Protein AF-A0A1V9YTN0-F1 (afdb_monomer)

Organism: NCBI:txid74557

Secondary structure (DSSP, 8-state):
--TT---EEEEEEEEEETTPEE--SEEEE-EEEEEEEEEE---EETT-GGGS--HHHHHHHHHHHHHHIIIIIS-TTS-EEEEEEEEEE-SSTTEE-SEEEEEEEEEES-HHHHHHHHHHHHHHHHHHHHHTT-EEEEEEEEEEPPEEE-HHHHHHHHHHHHHHH-GGGEE-TT-SBS---TTHHHHTTS-EEEEEEEEEPP-S-GGG--B--TT-TTB---GGGHHHHHHHHHHHHHHHHT---TTGGGS----S-------------EEEETTS--HHHHIIIIITTT--EEEES--TT-GGGGGB-TTS-B-HHHHHHHHTTSEEEEEEEEEE-TTSPEEEEEEEHHHHHHHHHTTHHHHTTEEEEEE-HHHH-TT-------GGG---HHHHHHHHHHHHS-SSSPP---EEEEEE-TT-EEEEE------S------------EEEEEEEES-EEEEEE-GGGGGGGB-TTS--B-S-TTS--TTTSTTGGG---EEEEE-TTEEEEE-TT-EEEEEESSSEEEEEEEE--TTTHHHHHHHHHHHHHHHHHHHGGGGGG-SS-HHHHHHHHHHHHHS--HHHHHHHHHHHHT-TT--HHHHHHHHHHHHHHT--

pLDDT: mean 86.07, std 15.77, range [24.97, 98.75]

Mean predicted aligned error: 16.41 Å

Solvent-accessible surface area (backbone atoms only — not comparable to full-atom values): 34057 Å² total; per-residue (Å²): 138,65,85,92,58,79,64,46,79,49,74,44,77,37,68,38,54,56,60,26,36,40,45,52,49,38,62,43,24,11,20,34,33,37,37,40,35,43,28,35,23,55,35,43,55,51,92,49,58,91,79,37,24,58,17,64,64,32,49,54,50,38,61,59,55,54,60,45,43,53,71,73,71,44,56,94,90,57,62,58,47,77,46,79,78,45,80,49,64,58,92,51,101,58,42,40,32,45,43,27,42,35,31,32,42,40,31,28,66,45,76,68,57,47,52,51,50,53,54,50,48,50,53,44,37,37,54,45,17,48,76,51,70,26,49,34,47,76,48,77,45,80,70,30,52,45,23,42,18,32,50,71,45,20,49,48,55,44,48,45,39,21,73,75,69,34,65,89,28,40,41,49,83,82,61,57,39,83,53,63,44,71,67,17,63,51,41,75,77,31,55,17,25,62,34,32,39,5,46,27,72,82,90,81,56,86,90,68,74,73,40,43,51,85,93,45,97,66,51,54,86,46,73,79,28,50,54,53,52,55,50,49,55,51,45,49,50,25,68,74,70,75,48,84,73,86,62,64,86,69,58,61,80,79,68,91,70,97,65,93,80,74,85,69,78,68,54,70,69,53,75,44,48,52,91,79,52,53,59,67,54,46,40,62,67,23,54,65,64,54,43,51,37,38,35,32,78,44,70,86,87,30,54,55,60,72,50,34,44,98,85,57,43,75,42,59,70,60,50,35,73,74,46,17,86,43,72,35,36,31,35,30,77,82,46,62,43,100,88,64,47,74,40,72,50,74,41,39,42,29,60,52,48,53,30,50,73,71,47,46,25,45,75,64,35,38,27,38,45,74,24,44,52,58,78,78,36,75,86,63,77,39,64,73,80,50,78,85,56,59,68,34,50,50,48,50,46,38,55,51,46,63,74,73,54,76,95,78,66,93,81,67,65,55,41,26,41,33,45,31,32,42,72,33,68,45,60,42,41,54,59,70,62,73,90,71,86,87,83,92,76,80,88,73,72,49,42,35,36,33,39,41,36,30,65,26,40,31,36,40,39,40,35,31,54,62,87,38,50,78,26,38,17,29,80,81,68,64,50,66,59,51,38,95,90,65,71,60,55,84,50,26,65,43,38,85,75,42,76,55,28,66,48,78,47,52,47,35,22,34,37,44,41,30,53,40,33,35,33,28,41,35,23,76,27,54,28,34,34,44,35,37,51,32,45,37,63,74,41,42,70,54,41,51,56,38,54,56,49,50,48,54,50,47,47,58,71,47,56,87,49,54,94,77,52,97,59,66,68,65,58,53,39,39,54,51,38,24,62,69,46,67,50,31,70,67,59,52,49,50,48,46,54,54,49,67,68,38,91,83,56,47,72,68,39,45,55,49,43,51,58,52,51,56,59,75,66,63,127

Radius of gyration: 33.77 Å; Cα contacts (8 Å, |Δi|>4): 1152; chains: 1; bounding box: 91×60×93 Å

Foldseek 3Di:
DCPPPAEDEAEDAAQDAALFKAFAFWFAEWWKKKKKKKKFWAKFFQVCCVVILARVVLVVQLVVQLVCQQVPVDDPVWDKDWDFDDKDADDDPGMRGRMIMIMTMMITQDPVSVVSSVVSSQVSQQVSSVVSVIGMDMDMDGDAHGQGAHHVQRVLLQVLSCVPPNNVRYHNPPPRDHHGDNCSVVVVPHHYIYMYRHQAYDPPDPPCRQDCHPPDPRHDGRCLSVLSVVLSVVSSVCVVVVDDDPPNVVSDNPDDDPDDDDDPPFDAAAEEEPVGDDLVNLCVVDLLVLGKHKYFQPQVPFQLLVQADPVQHGPLVVCCVPQQQPKFKKWQPVDADPVGHTDIDIDRPNVVSVCQVVVVCVVSLMWRKFGPVCVVCVPDRRGDDTPNCVQFLPQVLLVVVVVVDPDPDDGDHQKMKIWGAAFRKFWWDADAQDDDDDDDDFDDFHWWKKKKAWAGAKKKKKKADLVQQQQQAFPVSTDGGGHLVDDDCNGRVSSVVTRIHIDMRHHRMMMMNGGNMIMMMGGNGGTIMMMGTGHALSCVVVNLVVLVVLLVVLCVVCVVCCVVDPDDSNVVSQVVSCNVHVHGPVSVLVSLVVQCPDPPQDPSRVVSSVVSNVVVPPD

Sequence (619 aa):
CLDGVDEIYGYHNGPFPLGVVAVKGGPMLAHACFFSITVKGPGGHGSAPHQTQDPIVAAGQIIVAIQSIASRNISAQESAVISITQVHGGEADNVIPSSVKMSGTIRDFSPQVFSVVEERMRSIVENTAKAYGVIGTVEFKDSYPVTVNTQPQADIVAEVVSAAYGPQKVISAGLPVSGSEDFSYYLQKIPGAFYFVGTKESVSDASCAQNRNLHSDTFDFNDAALPVTVRTFLEIAQHRFGVEFTNLTSIPVIIRSYVVFGLAKMASITEVDATELTYEEFCDQYMSKNEPVLIKNIGKDWKVFDWCTPENELQYNELKSKYGTTKAPVVEYSKKSEYGEELRYEIEVGKYLDLLESGQAEKDQIYLKDWHFTRDFPHDVIYTTPEYFRDDWLNWWWDCKAKKYTAKEPLDDYRFVYLGPRGSFTPLHHDVFESNRYTYCYALLKLEFSWSINIIGEKEWIFFAPSEVHKLRDQFGRTVLTNALDYDSSKYPLASTATPIRLIQPPRSAILVPSGWYHQVTNTKTTLSINHNWFNAYNIEIVWKYFQRELQAVEKEIAHCRDSFDTEDEWIAQLILRANIGMDFNEFRELLQAKALDTNATEFDSIQINKILNELCVD

Nearest PDB structures (foldseek):
  4ewt-assembly1_D  TM=8.774E-01  e=3.353E-23  Staphylococcus aureus subsp. aureus COL
  4ewt-assembly1_B  TM=9.210E-01  e=6.771E-22  Staphylococcus aureus subsp. aureus COL
  6slf-assembly1_A  TM=8.209E-01  e=1.638E-20  Corynebacterium striatum
  3io1-assembly1_B-2  TM=7.645E-01  e=4.325E-14  Klebsiella pneumoniae subsp. pneumoniae MGH 78578
  3io1-assembly1_A-2  TM=7.630E-01  e=5.735E-13  Klebsiella pneumoniae subsp. pneumoniae MGH 78578

InterPro domains:
  IPR002933 Peptidase M20 [PF01546] (5-238)
  IPR003347 JmjC domain [PS51184] (374-551)
  IPR003347 JmjC domain [SM00558] (366-551)
  IPR011650 Peptidase M20, dimerisation domain [PF07687] (35-132)
  IPR017439 Amidohydrolase [PTHR11014] (2-239)
  IPR017439 Amidohydrolase [TIGR01891] (1-228)
  IPR036264 Bacterial exopeptidase dimerisation domain [SSF55031] (33-145)
  IPR041667 Cupin-like domain 8 [PF13621] (281-536)

Structure (mmCIF, N/CA/C/O backbone):
data_AF-A0A1V9YTN0-F1
#
_entry.id   AF-A0A1V9YTN0-F1
#
loop_
_atom_site.group_PDB
_atom_site.id
_atom_site.type_symbol
_atom_site.label_atom_id
_atom_site.label_alt_id
_atom_site.label_comp_id
_atom_site.label_asym_id
_atom_site.label_entity_id
_atom_site.label_seq_id
_atom_site.pdbx_PDB_ins_code
_atom_site.Cartn_x
_atom_site.Cartn_y
_atom_site.Cartn_z
_atom_site.occupancy
_atom_site.B_iso_or_equiv
_atom_site.auth_seq_id
_atom_site.auth_comp_id
_atom_site.auth_asym_id
_atom_site.auth_atom_id
_atom_site.pdbx_PDB_model_num
ATOM 1 N N . CYS A 1 1 ? -4.432 -16.229 -19.405 1.00 59.34 1 CYS A N 1
ATOM 2 C CA . CYS A 1 1 ? -4.995 -14.947 -18.915 1.00 59.34 1 CYS A CA 1
ATOM 3 C C . CYS A 1 1 ? -5.574 -14.060 -20.027 1.00 59.34 1 CYS A C 1
ATOM 5 O O . CYS A 1 1 ? -6.160 -13.047 -19.680 1.00 59.34 1 CYS A O 1
ATOM 7 N N . LEU A 1 2 ? -5.469 -14.418 -21.319 1.00 86.44 2 LEU A N 1
ATOM 8 C CA . LEU A 1 2 ? -6.121 -13.686 -22.424 1.00 86.44 2 LEU A CA 1
ATOM 9 C C . LEU A 1 2 ? -7.284 -14.471 -23.060 1.00 86.44 2 LEU A C 1
ATOM 11 O O . LEU A 1 2 ? -7.804 -14.078 -24.100 1.00 86.44 2 LEU A O 1
ATOM 15 N N . ASP A 1 3 ? -7.684 -15.593 -22.457 1.00 89.75 3 ASP A N 1
ATOM 16 C CA . ASP A 1 3 ? -8.772 -16.426 -22.966 1.00 89.75 3 ASP A CA 1
ATOM 17 C C . ASP A 1 3 ? -10.100 -15.661 -22.878 1.00 89.75 3 ASP A C 1
ATOM 19 O O . ASP A 1 3 ? -10.480 -15.196 -21.804 1.00 89.75 3 ASP A O 1
ATOM 23 N N . GLY A 1 4 ? -10.791 -15.522 -24.012 1.00 90.12 4 GLY A N 1
ATOM 24 C CA . GLY A 1 4 ? -12.053 -14.778 -24.107 1.00 90.12 4 GLY A CA 1
ATOM 25 C C . GLY A 1 4 ? -11.912 -13.258 -24.256 1.00 90.12 4 GLY A C 1
ATOM 26 O O . GLY A 1 4 ? -12.912 -12.560 -24.129 1.00 90.12 4 GLY A O 1
ATOM 27 N N . VAL A 1 5 ? -10.705 -12.736 -24.512 1.00 94.38 5 VAL A N 1
ATOM 28 C CA . VAL A 1 5 ? -10.480 -11.304 -24.778 1.00 94.38 5 VAL A CA 1
ATOM 29 C C . VAL A 1 5 ? -10.452 -11.048 -26.286 1.00 94.38 5 VAL A C 1
ATOM 31 O O . VAL A 1 5 ? -9.558 -11.536 -26.973 1.00 94.38 5 VAL A O 1
ATOM 34 N N . ASP A 1 6 ? -11.400 -10.257 -26.795 1.00 94.56 6 ASP A N 1
ATOM 35 C CA . ASP A 1 6 ? -11.480 -9.910 -28.224 1.00 94.56 6 ASP A CA 1
ATOM 36 C C . ASP A 1 6 ? -10.617 -8.696 -28.600 1.00 94.56 6 ASP A C 1
ATOM 38 O O . ASP A 1 6 ? -10.015 -8.663 -29.673 1.00 94.56 6 ASP A O 1
ATOM 42 N N . GLU A 1 7 ? -10.547 -7.694 -27.720 1.00 97.06 7 GLU A N 1
ATOM 43 C CA . GLU A 1 7 ? -9.797 -6.452 -27.926 1.00 97.06 7 GLU A CA 1
ATOM 44 C C . GLU A 1 7 ? -9.136 -5.987 -26.624 1.00 97.06 7 GLU A C 1
ATOM 46 O O . GLU A 1 7 ? -9.642 -6.255 -25.532 1.00 97.06 7 GLU A O 1
ATOM 51 N N . ILE A 1 8 ? -8.018 -5.259 -26.726 1.00 97.31 8 ILE A N 1
ATOM 52 C CA . ILE A 1 8 ? -7.311 -4.718 -25.559 1.00 97.31 8 ILE A CA 1
ATOM 53 C C . ILE A 1 8 ? -6.967 -3.233 -25.718 1.00 97.31 8 ILE A C 1
ATOM 55 O O . ILE A 1 8 ? -6.464 -2.789 -26.748 1.00 97.31 8 ILE A O 1
ATOM 59 N N . TYR A 1 9 ? -7.211 -2.450 -24.668 1.00 97.94 9 TYR A N 1
ATOM 60 C CA . TYR A 1 9 ? -6.947 -1.014 -24.649 1.00 97.94 9 TYR A CA 1
ATOM 61 C C . TYR A 1 9 ? -6.110 -0.644 -23.431 1.00 97.94 9 TYR A C 1
ATOM 63 O O . TYR A 1 9 ? -6.385 -1.096 -22.322 1.00 97.94 9 TYR A O 1
ATOM 71 N N . GLY A 1 10 ? -5.095 0.185 -23.646 1.00 97.00 10 GLY A N 1
ATOM 72 C CA . GLY A 1 10 ? -4.199 0.665 -22.601 1.00 97.00 10 GLY A CA 1
ATOM 73 C C . GLY A 1 10 ? -3.879 2.138 -22.793 1.00 97.00 10 GLY A C 1
ATOM 74 O O . GLY A 1 10 ? -4.009 2.682 -23.891 1.00 97.00 10 GLY A O 1
ATOM 75 N N . TYR A 1 11 ? -3.456 2.799 -21.724 1.00 96.44 11 TYR A N 1
ATOM 76 C CA . TYR A 1 11 ? -3.002 4.178 -21.806 1.00 96.44 11 TYR A CA 1
ATOM 77 C C . TYR A 1 11 ? -1.839 4.442 -20.863 1.00 96.44 11 TYR A C 1
ATOM 79 O O . TYR A 1 11 ? -1.669 3.762 -19.854 1.00 96.44 11 TYR A O 1
ATOM 87 N N . HIS A 1 12 ? -1.094 5.498 -21.163 1.00 96.06 12 HIS A N 1
ATOM 88 C CA . HIS A 1 12 ? -0.074 6.047 -20.280 1.00 96.06 12 HIS A CA 1
ATOM 89 C C . HIS A 1 12 ? -0.205 7.567 -20.246 1.00 96.06 12 HIS A C 1
ATOM 91 O O . HIS A 1 12 ? -0.595 8.198 -21.228 1.00 96.06 12 HIS A O 1
ATOM 97 N N . ASN A 1 13 ? 0.119 8.203 -19.129 1.00 92.88 13 ASN A N 1
ATOM 98 C CA . ASN A 1 13 ? 0.262 9.654 -19.133 1.00 92.88 13 ASN A CA 1
ATOM 99 C C . ASN A 1 13 ? 1.525 10.061 -19.918 1.00 92.88 13 ASN A C 1
ATOM 101 O O . ASN A 1 13 ? 2.509 9.333 -19.962 1.00 92.88 13 ASN A O 1
ATOM 105 N N . GLY A 1 14 ? 1.541 11.217 -20.566 1.00 91.06 14 GLY A N 1
ATOM 106 C CA . GLY A 1 14 ? 2.727 11.648 -21.309 1.00 91.06 14 GLY A CA 1
ATOM 107 C C . GLY A 1 14 ? 2.871 13.161 -21.360 1.00 91.06 14 GLY A C 1
ATOM 108 O O . GLY A 1 14 ? 1.890 13.872 -21.133 1.00 91.06 14 GLY A O 1
ATOM 109 N N . PRO A 1 15 ? 4.063 13.679 -21.715 1.00 90.12 15 PRO A N 1
ATOM 110 C CA . PRO A 1 15 ? 4.347 15.115 -21.803 1.00 90.12 15 PRO A CA 1
ATOM 111 C C . PRO A 1 15 ? 3.661 15.814 -23.001 1.00 90.12 15 PRO A C 1
ATOM 113 O O . PRO A 1 15 ? 4.198 16.762 -23.577 1.00 90.12 15 PRO A O 1
ATOM 116 N N . PHE A 1 16 ? 2.465 15.361 -23.377 1.00 91.56 16 PHE A N 1
ATOM 117 C CA . PHE A 1 16 ? 1.562 15.995 -24.334 1.00 91.56 16 PHE A CA 1
ATOM 118 C C . PHE A 1 16 ? 0.711 17.075 -23.643 1.00 91.56 16 PHE A C 1
ATOM 120 O O . PHE A 1 16 ? 0.604 17.067 -22.413 1.00 91.56 16 PHE A O 1
ATOM 127 N N . PRO A 1 17 ? 0.094 18.007 -24.396 1.00 91.62 17 PRO A N 1
ATOM 128 C CA . PRO A 1 17 ? -0.753 19.047 -23.815 1.00 91.62 17 PRO A CA 1
ATOM 129 C C . PRO A 1 17 ? -1.883 18.483 -22.942 1.00 91.62 17 PRO A C 1
ATOM 131 O O . PRO A 1 17 ? -2.514 17.493 -23.307 1.00 91.62 17 PRO A O 1
ATOM 134 N N . LEU A 1 18 ? -2.157 19.125 -21.805 1.00 90.88 18 LEU A N 1
ATOM 135 C CA . LEU A 1 18 ? -3.111 18.640 -20.809 1.00 90.88 18 LEU A CA 1
ATOM 136 C C . LEU A 1 18 ? -4.491 18.332 -21.417 1.00 90.88 18 LEU A C 1
ATOM 138 O O . LEU A 1 18 ? -5.118 19.164 -22.088 1.00 90.88 18 LEU A O 1
ATOM 142 N N . GLY A 1 19 ? -4.966 17.114 -21.153 1.00 88.38 19 GLY A N 1
ATOM 143 C CA . GLY A 1 19 ? -6.267 16.628 -21.605 1.00 88.38 19 GLY A CA 1
ATOM 144 C C . GLY A 1 19 ? -6.367 16.412 -23.116 1.00 88.38 19 GLY A C 1
ATOM 145 O O . GLY A 1 19 ? -7.478 16.373 -23.636 1.00 88.38 19 GLY A O 1
ATOM 146 N N . VAL A 1 20 ? -5.239 16.347 -23.829 1.00 93.94 20 VAL A N 1
ATOM 147 C CA . VAL A 1 20 ? -5.161 15.857 -25.210 1.00 93.94 20 VAL A CA 1
ATOM 148 C C . VAL A 1 20 ? -4.782 14.381 -25.180 1.00 93.94 20 VAL A C 1
ATOM 150 O O . VAL A 1 20 ? -3.860 13.995 -24.463 1.00 93.94 20 VAL A O 1
ATOM 153 N N . VAL A 1 21 ? -5.472 13.566 -25.971 1.00 97.12 21 VAL A N 1
ATOM 154 C CA . VAL A 1 21 ? -5.130 12.161 -26.189 1.00 97.12 21 VAL A CA 1
ATOM 155 C C . VAL A 1 21 ? -4.282 12.044 -27.452 1.00 97.12 21 VAL A C 1
ATOM 157 O O . VAL A 1 21 ? -4.683 12.511 -28.518 1.00 97.12 21 VAL A O 1
ATOM 160 N N . ALA A 1 22 ? -3.106 11.429 -27.347 1.00 97.75 22 ALA A N 1
ATOM 161 C CA . ALA A 1 22 ? -2.254 11.152 -28.496 1.00 97.75 22 ALA A CA 1
ATOM 162 C C . ALA A 1 22 ? -2.336 9.669 -28.881 1.00 97.75 22 ALA A C 1
ATOM 164 O O . ALA A 1 22 ? -1.977 8.796 -28.089 1.00 97.75 22 ALA A O 1
ATOM 165 N N . VAL A 1 23 ? -2.790 9.383 -30.103 1.00 98.19 23 VAL A N 1
ATOM 166 C CA . VAL A 1 23 ? -2.974 8.019 -30.620 1.00 98.19 23 VAL A CA 1
ATOM 167 C C . VAL A 1 23 ? -2.734 7.966 -32.132 1.00 98.19 23 VAL A C 1
ATOM 169 O O . VAL A 1 23 ? -2.996 8.923 -32.860 1.00 98.19 23 VAL A O 1
ATOM 172 N N . LYS A 1 24 ? -2.221 6.834 -32.619 1.00 97.31 24 LYS A N 1
ATOM 173 C CA . LYS A 1 24 ? -2.164 6.484 -34.046 1.00 97.31 24 LYS A CA 1
ATOM 174 C C . LYS A 1 24 ? -2.218 4.968 -34.223 1.00 97.31 24 LYS A C 1
ATOM 176 O O . LYS A 1 24 ? -1.916 4.227 -33.288 1.00 97.31 24 LYS A O 1
ATOM 181 N N . GLY A 1 25 ? -2.568 4.517 -35.425 1.00 97.62 25 GLY A N 1
ATOM 182 C CA . GLY A 1 25 ? -2.366 3.131 -35.839 1.00 97.62 25 GLY A CA 1
ATOM 183 C C . GLY A 1 25 ? -0.906 2.853 -36.211 1.00 97.62 25 GLY A C 1
ATOM 184 O O . GLY A 1 25 ? -0.146 3.762 -36.568 1.00 97.62 25 GLY A O 1
ATOM 185 N N . GLY A 1 26 ? -0.502 1.588 -36.118 1.00 96.19 26 GLY A N 1
ATOM 186 C CA . GLY A 1 26 ? 0.876 1.169 -36.354 1.00 96.19 26 GLY A CA 1
ATOM 187 C C . GLY A 1 26 ? 1.797 1.454 -35.158 1.00 96.19 26 GLY A C 1
ATOM 188 O O . GLY A 1 26 ? 1.327 1.527 -34.021 1.00 96.19 26 GLY A O 1
ATOM 189 N N . PRO A 1 27 ? 3.118 1.599 -35.380 1.00 95.31 27 PRO A N 1
ATOM 190 C CA . PRO A 1 27 ? 4.080 1.793 -34.296 1.00 95.31 27 PRO A CA 1
ATOM 191 C C . PRO A 1 27 ? 3.775 3.040 -33.450 1.00 95.31 27 PRO A C 1
ATOM 193 O O . PRO A 1 27 ? 3.640 4.141 -34.004 1.00 95.31 27 PRO A O 1
ATOM 196 N N . MET A 1 28 ? 3.701 2.839 -32.129 1.00 96.00 28 MET A N 1
ATOM 197 C CA . MET A 1 28 ? 3.505 3.837 -31.066 1.00 96.00 28 MET A CA 1
ATOM 198 C C . MET A 1 28 ? 4.768 4.048 -30.230 1.00 96.00 28 MET A C 1
ATOM 200 O O . MET A 1 28 ? 5.157 5.192 -29.999 1.00 96.00 28 MET A O 1
ATOM 204 N N . LEU A 1 29 ? 5.392 2.953 -29.782 1.00 95.44 29 LEU A N 1
ATOM 205 C CA . LEU A 1 29 ? 6.564 2.939 -28.901 1.00 95.44 29 LEU A CA 1
ATOM 206 C C . LEU A 1 29 ? 7.619 1.967 -29.423 1.00 95.44 29 LEU A C 1
ATOM 208 O O . LEU A 1 29 ? 7.289 0.969 -30.071 1.00 95.44 29 LEU A O 1
ATOM 212 N N . ALA A 1 30 ? 8.880 2.296 -29.173 1.00 96.00 30 ALA A N 1
ATOM 213 C CA . ALA A 1 30 ? 10.031 1.594 -29.710 1.00 96.00 30 ALA A CA 1
ATOM 214 C C . ALA A 1 30 ? 10.236 0.229 -29.048 1.00 96.00 30 ALA A C 1
ATOM 216 O O . ALA A 1 30 ? 10.030 0.058 -27.844 1.00 96.00 30 ALA A O 1
ATOM 217 N N . HIS A 1 31 ? 10.740 -0.713 -29.836 1.00 95.62 31 HIS A N 1
ATOM 218 C CA . HIS A 1 31 ? 11.369 -1.924 -29.339 1.00 95.62 31 HIS A CA 1
ATOM 219 C C . HIS A 1 31 ? 12.568 -1.573 -28.442 1.00 95.62 31 HIS A C 1
ATOM 221 O O . HIS A 1 31 ? 13.273 -0.594 -28.698 1.00 95.62 31 HIS A O 1
ATOM 227 N N . ALA A 1 32 ? 12.795 -2.358 -27.390 1.00 94.19 32 ALA A N 1
ATOM 228 C CA . ALA A 1 32 ? 13.956 -2.255 -26.516 1.00 94.19 32 ALA A CA 1
ATOM 229 C C . ALA A 1 32 ? 14.783 -3.534 -26.568 1.00 94.19 32 ALA A C 1
ATOM 231 O O . ALA A 1 32 ? 14.303 -4.597 -26.192 1.00 94.19 32 ALA A O 1
ATOM 232 N N . CYS A 1 33 ? 16.067 -3.387 -26.883 1.00 95.38 33 CYS A N 1
ATOM 233 C CA . CYS A 1 33 ? 17.059 -4.441 -26.721 1.00 95.38 33 CYS A CA 1
ATOM 234 C C . CYS A 1 33 ? 18.253 -3.912 -25.918 1.00 95.38 33 CYS A C 1
ATOM 236 O O . CYS A 1 33 ? 18.675 -2.763 -26.085 1.00 95.38 33 CYS A O 1
ATOM 238 N N . PHE A 1 34 ? 18.793 -4.744 -25.033 1.00 97.12 34 PHE A N 1
ATOM 239 C CA . PHE A 1 34 ? 20.052 -4.486 -24.342 1.00 97.12 34 PHE A CA 1
ATOM 240 C C . PHE A 1 34 ? 21.176 -5.246 -25.033 1.00 97.12 34 PHE A C 1
ATOM 242 O O . PHE A 1 34 ? 20.969 -6.355 -25.520 1.00 97.12 34 PHE A O 1
ATOM 249 N N . PHE A 1 35 ? 22.384 -4.692 -25.030 1.00 97.88 35 PHE A N 1
ATOM 250 C CA . PHE A 1 35 ? 23.559 -5.406 -25.520 1.00 97.88 35 PHE A CA 1
ATOM 251 C C . PHE A 1 35 ? 24.733 -5.300 -24.550 1.00 97.88 35 PHE A C 1
ATOM 253 O O . PHE A 1 35 ? 24.875 -4.316 -23.820 1.00 97.88 35 PHE A O 1
ATOM 260 N N . SER A 1 36 ? 25.600 -6.310 -24.578 1.00 98.44 36 SER A N 1
ATOM 261 C CA . SER A 1 36 ? 26.889 -6.311 -23.892 1.00 98.44 36 SER A CA 1
ATOM 262 C C . SER A 1 36 ? 27.992 -6.712 -24.860 1.00 98.44 36 SER A C 1
ATOM 264 O O . SER A 1 36 ? 27.895 -7.730 -25.538 1.00 98.44 36 SER A O 1
ATOM 266 N N . ILE A 1 37 ? 29.044 -5.901 -24.932 1.00 98.75 37 ILE A N 1
ATOM 267 C CA . ILE A 1 37 ? 30.238 -6.150 -25.731 1.00 98.75 37 ILE A CA 1
ATOM 268 C C . ILE A 1 37 ? 31.391 -6.457 -24.781 1.00 98.75 37 ILE A C 1
ATOM 270 O O . ILE A 1 37 ? 31.664 -5.688 -23.859 1.00 98.75 37 ILE A O 1
ATOM 274 N N . THR A 1 38 ? 32.109 -7.545 -25.037 1.00 98.69 38 THR A N 1
ATOM 275 C CA . THR A 1 38 ? 33.346 -7.883 -24.329 1.00 98.69 38 THR A CA 1
ATOM 276 C C . THR A 1 38 ? 34.502 -7.957 -25.319 1.00 98.69 38 THR A C 1
ATOM 278 O O . THR A 1 38 ? 34.453 -8.733 -26.275 1.00 98.69 38 THR A O 1
ATOM 281 N N . VAL A 1 39 ? 35.548 -7.166 -25.073 1.00 98.69 39 VAL A N 1
ATOM 282 C CA . VAL A 1 39 ? 36.795 -7.141 -25.851 1.00 98.69 39 VAL A CA 1
ATOM 283 C C . VAL A 1 39 ? 37.919 -7.700 -24.985 1.00 98.69 39 VAL A C 1
ATOM 285 O O . VAL A 1 39 ? 38.126 -7.205 -23.879 1.00 98.69 39 VAL A O 1
ATOM 288 N N . LYS A 1 40 ? 38.634 -8.725 -25.457 1.00 98.38 40 LYS A N 1
ATOM 289 C CA . LYS A 1 40 ? 39.693 -9.430 -24.717 1.00 98.38 40 LYS A CA 1
ATOM 290 C C . LYS A 1 40 ? 40.991 -9.503 -25.503 1.00 98.38 40 LYS A C 1
ATOM 292 O O . LYS A 1 40 ? 40.984 -9.856 -26.680 1.00 98.38 40 LYS A O 1
ATOM 297 N N . GLY A 1 41 ? 42.097 -9.275 -24.812 1.00 96.06 41 GLY A N 1
ATOM 298 C CA . GLY A 1 41 ? 43.448 -9.394 -25.345 1.00 96.06 41 GLY A CA 1
ATOM 299 C C . GLY A 1 41 ? 44.472 -9.568 -24.220 1.00 96.06 41 GLY A C 1
ATOM 300 O O . GLY A 1 41 ? 44.154 -9.332 -23.056 1.00 96.06 41 GLY A O 1
ATOM 301 N N . PRO A 1 42 ? 45.694 -10.025 -24.512 1.00 94.44 42 PRO A N 1
ATOM 302 C CA . PRO A 1 42 ? 46.795 -10.015 -23.559 1.00 94.44 42 PRO A CA 1
ATOM 303 C C . PRO A 1 42 ? 47.138 -8.579 -23.130 1.00 94.44 42 PRO A C 1
ATOM 305 O O . PRO A 1 42 ? 47.705 -7.805 -23.904 1.00 94.44 42 PRO A O 1
ATOM 308 N N . GLY A 1 43 ? 46.797 -8.244 -21.884 1.00 93.19 43 GLY A N 1
ATOM 309 C CA . GLY A 1 43 ? 47.233 -7.022 -21.205 1.00 93.19 43 GLY A CA 1
ATOM 310 C C . GLY A 1 43 ? 48.694 -7.092 -20.741 1.00 93.19 43 GLY A C 1
ATOM 311 O O . GLY A 1 43 ? 49.383 -8.087 -20.964 1.00 93.19 43 GLY A O 1
ATOM 312 N N . GLY A 1 44 ? 49.181 -6.046 -20.073 1.00 94.62 44 GLY A N 1
ATOM 313 C CA . GLY A 1 44 ? 50.568 -5.997 -19.601 1.00 94.62 44 GLY A CA 1
ATOM 314 C C . GLY A 1 44 ? 50.996 -4.639 -19.053 1.00 94.62 44 GLY A C 1
ATOM 315 O O . GLY A 1 44 ? 50.174 -3.767 -18.787 1.00 94.62 44 GLY A O 1
ATOM 316 N N . HIS A 1 45 ? 52.302 -4.457 -18.856 1.00 95.75 45 HIS A N 1
ATOM 317 C CA . HIS A 1 45 ? 52.846 -3.228 -18.277 1.00 95.75 45 HIS A CA 1
ATOM 318 C C . HIS A 1 45 ? 52.647 -2.030 -19.222 1.00 95.75 45 HIS A C 1
ATOM 320 O O . HIS A 1 45 ? 53.053 -2.084 -20.383 1.00 95.75 45 HIS A O 1
ATOM 326 N N . GLY A 1 46 ? 52.095 -0.919 -18.724 1.00 94.38 46 GLY A N 1
ATOM 327 C CA . GLY A 1 46 ? 51.729 0.248 -19.541 1.00 94.38 46 GLY A CA 1
ATOM 328 C C . GLY A 1 46 ? 52.898 0.928 -20.265 1.00 94.38 46 GLY A C 1
ATOM 329 O O . GLY A 1 46 ? 52.704 1.550 -21.304 1.00 94.38 46 GLY A O 1
ATOM 330 N N . SER A 1 47 ? 54.132 0.766 -19.779 1.00 95.75 47 SER A N 1
ATOM 331 C CA . SER A 1 47 ? 55.342 1.255 -20.469 1.00 95.75 47 SER A CA 1
ATOM 332 C C . SER A 1 47 ? 55.882 0.320 -21.562 1.00 95.75 47 SER A C 1
ATOM 334 O O . SER A 1 47 ? 56.818 0.692 -22.270 1.00 95.75 47 SER A O 1
ATOM 336 N N . ALA A 1 48 ? 55.314 -0.879 -21.722 1.00 96.06 48 ALA A N 1
ATOM 337 C CA . ALA A 1 48 ? 55.720 -1.865 -22.724 1.00 96.06 48 ALA A CA 1
ATOM 338 C C . ALA A 1 48 ? 54.553 -2.269 -23.655 1.00 96.06 48 ALA A C 1
ATOM 340 O O . ALA A 1 48 ? 54.308 -3.461 -23.850 1.00 96.06 48 ALA A O 1
ATOM 341 N N . PRO A 1 49 ? 53.843 -1.312 -24.289 1.00 95.75 49 PRO A N 1
ATOM 342 C CA . PRO A 1 49 ? 52.626 -1.606 -25.056 1.00 95.75 49 PRO A CA 1
ATOM 343 C C . PRO A 1 49 ? 52.864 -2.541 -26.251 1.00 95.75 49 PRO A C 1
ATOM 345 O O . PRO A 1 49 ? 51.990 -3.325 -26.603 1.00 95.75 49 PRO A O 1
ATOM 348 N N . HIS A 1 50 ? 54.069 -2.535 -26.833 1.00 95.62 50 HIS A N 1
ATOM 349 C CA . HIS A 1 50 ? 54.473 -3.433 -27.924 1.00 95.62 50 HIS A CA 1
ATOM 350 C C . HIS A 1 50 ? 54.477 -4.930 -27.547 1.00 95.62 50 HIS A C 1
ATOM 352 O O . HIS A 1 50 ? 54.596 -5.773 -28.431 1.00 95.62 50 HIS A O 1
ATOM 358 N N . GLN A 1 51 ? 54.370 -5.264 -26.255 1.00 95.81 51 GLN A N 1
ATOM 359 C CA . GLN A 1 51 ? 54.260 -6.637 -25.744 1.00 95.81 51 GLN A CA 1
ATOM 360 C C . GLN A 1 51 ? 52.810 -7.041 -25.425 1.00 95.81 51 GLN A C 1
ATOM 362 O O . GLN A 1 51 ? 52.577 -8.131 -24.909 1.00 95.81 51 GLN A O 1
ATOM 367 N N . THR A 1 52 ? 51.842 -6.168 -25.709 1.00 95.50 52 THR A N 1
ATOM 368 C CA . THR A 1 52 ? 50.419 -6.349 -25.387 1.00 95.50 52 THR A CA 1
ATOM 369 C C . THR A 1 52 ? 49.560 -6.296 -26.649 1.00 95.50 52 THR A C 1
ATOM 371 O O . THR A 1 52 ? 50.028 -5.904 -27.719 1.00 95.50 52 THR A O 1
ATOM 374 N N . GLN A 1 53 ? 48.290 -6.668 -26.523 1.00 96.38 53 GLN A N 1
ATOM 375 C CA . GLN A 1 53 ? 47.250 -6.376 -27.510 1.00 96.38 53 GLN A CA 1
ATOM 376 C C . GLN A 1 53 ? 46.143 -5.629 -26.773 1.00 96.38 53 GLN A C 1
ATOM 378 O O . GLN A 1 53 ? 45.300 -6.243 -26.122 1.00 96.38 53 GLN A O 1
ATOM 383 N N . ASP A 1 54 ? 46.221 -4.300 -26.815 1.00 96.50 54 ASP A N 1
ATOM 384 C CA . ASP A 1 54 ? 45.467 -3.401 -25.944 1.00 96.50 54 ASP A CA 1
ATOM 385 C C . ASP A 1 54 ? 43.949 -3.416 -26.241 1.00 96.50 54 ASP A C 1
ATOM 387 O O . ASP A 1 54 ? 43.507 -2.888 -27.273 1.00 96.50 54 ASP A O 1
ATOM 391 N N . PRO A 1 55 ? 43.114 -3.965 -25.335 1.00 97.56 55 PRO A N 1
ATOM 392 C CA . PRO A 1 55 ? 41.667 -4.000 -25.521 1.00 97.56 55 PRO A CA 1
ATOM 393 C C . PRO A 1 55 ? 41.003 -2.619 -25.408 1.00 97.56 55 PRO A C 1
ATOM 395 O O . PRO A 1 55 ? 39.916 -2.436 -25.958 1.00 97.56 55 PRO A O 1
ATOM 398 N N . ILE A 1 56 ? 41.626 -1.642 -24.731 1.00 97.38 56 ILE A N 1
ATOM 399 C CA . ILE A 1 56 ? 41.093 -0.278 -24.563 1.00 97.38 56 ILE A CA 1
ATOM 400 C C . ILE A 1 56 ? 41.073 0.445 -25.907 1.00 97.38 56 ILE A C 1
ATOM 402 O O . ILE A 1 56 ? 40.051 1.023 -26.285 1.00 97.38 56 ILE A O 1
ATOM 406 N N . VAL A 1 57 ? 42.168 0.368 -26.668 1.00 96.81 57 VAL A N 1
ATOM 407 C CA . VAL A 1 57 ? 42.260 1.014 -27.988 1.00 96.81 57 VAL A CA 1
ATOM 408 C C . VAL A 1 57 ? 41.240 0.413 -28.957 1.00 96.81 57 VAL A C 1
ATOM 410 O O . VAL A 1 57 ? 40.527 1.151 -29.643 1.00 96.81 57 VAL A O 1
ATOM 413 N N . ALA A 1 58 ? 41.119 -0.916 -28.976 1.00 98.06 58 ALA A N 1
ATOM 414 C CA . ALA A 1 58 ? 40.135 -1.606 -29.805 1.00 98.06 58 ALA A CA 1
ATOM 415 C C . ALA A 1 58 ? 38.691 -1.235 -29.421 1.00 98.06 58 ALA A C 1
ATOM 417 O O . ALA A 1 58 ? 37.877 -0.940 -30.298 1.00 98.06 58 ALA A O 1
ATOM 418 N N . ALA A 1 59 ? 38.374 -1.189 -28.121 1.00 98.38 59 ALA A N 1
ATOM 419 C CA . ALA A 1 59 ? 37.060 -0.780 -27.628 1.00 98.38 59 ALA A CA 1
ATOM 420 C C . ALA A 1 59 ? 36.709 0.658 -28.044 1.00 98.38 59 ALA A C 1
ATOM 422 O O . ALA A 1 59 ? 35.603 0.900 -28.526 1.00 98.38 59 ALA A O 1
ATOM 423 N N . GLY A 1 60 ? 37.661 1.595 -27.954 1.00 98.19 60 GLY A N 1
ATOM 424 C CA . GLY A 1 60 ? 37.472 2.975 -28.411 1.00 98.19 60 GLY A CA 1
ATOM 425 C C . GLY A 1 60 ? 37.078 3.069 -29.889 1.00 98.19 60 GLY A C 1
ATOM 426 O O . GLY A 1 60 ? 36.169 3.817 -30.248 1.00 98.19 60 GLY A O 1
ATOM 427 N N . GLN A 1 61 ? 37.698 2.260 -30.750 1.00 98.44 61 GLN A N 1
ATOM 428 C CA . GLN A 1 61 ? 37.355 2.229 -32.176 1.00 98.44 61 GLN A CA 1
ATOM 429 C C . GLN A 1 61 ? 36.016 1.553 -32.454 1.00 98.44 61 GLN A C 1
ATOM 431 O O . GLN A 1 61 ? 35.275 2.006 -33.324 1.00 98.44 61 GLN A O 1
ATOM 436 N N . ILE A 1 62 ? 35.663 0.520 -31.686 1.00 98.69 62 ILE A N 1
ATOM 437 C CA . ILE A 1 62 ? 34.336 -0.103 -31.755 1.00 98.69 62 ILE A CA 1
ATOM 438 C C . ILE A 1 62 ? 33.245 0.924 -31.415 1.00 98.69 62 ILE A C 1
ATOM 440 O O . ILE A 1 62 ? 32.262 1.017 -32.150 1.00 98.69 62 ILE A O 1
ATOM 444 N N . ILE A 1 63 ? 33.432 1.736 -30.365 1.00 98.38 63 ILE A N 1
ATOM 445 C CA . ILE A 1 63 ? 32.483 2.794 -29.971 1.00 98.38 63 ILE A CA 1
ATOM 446 C C . ILE A 1 63 ? 32.231 3.762 -31.132 1.00 98.38 63 ILE A C 1
ATOM 448 O O . ILE A 1 63 ? 31.075 4.056 -31.448 1.00 98.38 63 ILE A O 1
ATOM 452 N N . VAL A 1 64 ? 33.302 4.232 -31.779 1.00 98.00 64 VAL A N 1
ATOM 453 C CA . VAL A 1 64 ? 33.223 5.160 -32.918 1.00 98.00 64 VAL A CA 1
ATOM 454 C C . VAL A 1 64 ? 32.550 4.496 -34.120 1.00 98.00 64 VAL A C 1
ATOM 456 O O . VAL A 1 64 ? 31.644 5.072 -34.721 1.00 98.00 64 VAL A O 1
ATOM 459 N N . ALA A 1 65 ? 32.949 3.270 -34.459 1.00 98.12 65 ALA A N 1
ATOM 460 C CA . ALA A 1 65 ? 32.438 2.558 -35.624 1.00 98.12 65 ALA A CA 1
ATOM 461 C C . ALA A 1 65 ? 30.943 2.222 -35.504 1.00 98.12 65 ALA A C 1
ATOM 463 O O . ALA A 1 65 ? 30.217 2.343 -36.493 1.00 98.12 65 ALA A O 1
ATOM 464 N N . ILE A 1 66 ? 30.450 1.868 -34.312 1.00 97.94 66 ILE A N 1
ATOM 465 C CA . ILE A 1 66 ? 29.026 1.566 -34.072 1.00 97.94 66 ILE A CA 1
ATOM 466 C C . ILE A 1 66 ? 28.115 2.755 -34.424 1.00 97.94 66 ILE A C 1
ATOM 468 O O . ILE A 1 66 ? 27.001 2.545 -34.904 1.00 97.94 66 ILE A O 1
ATOM 472 N N . GLN A 1 67 ? 28.594 4.000 -34.311 1.00 95.88 67 GLN A N 1
ATOM 473 C CA . GLN A 1 67 ? 27.812 5.188 -34.697 1.00 95.88 67 GLN A CA 1
ATOM 474 C C . GLN A 1 67 ? 27.478 5.224 -36.204 1.00 95.88 67 GLN A C 1
ATOM 476 O O . GLN A 1 67 ? 26.532 5.891 -36.638 1.00 95.88 67 GLN A O 1
ATOM 481 N N . SER A 1 68 ? 28.228 4.483 -37.028 1.00 96.94 68 SER A N 1
ATOM 482 C CA . SER A 1 68 ? 27.952 4.359 -38.463 1.00 96.94 68 SER A CA 1
ATOM 483 C C . SER A 1 68 ? 26.692 3.547 -38.771 1.00 96.94 68 SER A C 1
ATOM 485 O O . SER A 1 68 ? 26.103 3.748 -39.829 1.00 96.94 68 SER A O 1
ATOM 487 N N . ILE A 1 69 ? 26.233 2.687 -37.854 1.00 97.56 69 ILE A N 1
ATOM 488 C CA . ILE A 1 69 ? 25.072 1.818 -38.086 1.00 97.56 69 ILE A CA 1
ATOM 489 C C . ILE A 1 69 ? 23.822 2.672 -38.314 1.00 97.56 69 ILE A C 1
ATOM 491 O O . ILE A 1 69 ? 23.236 2.637 -39.396 1.00 97.56 69 ILE A O 1
ATOM 495 N N . ALA A 1 70 ? 23.458 3.507 -37.337 1.00 94.69 70 ALA A N 1
ATOM 496 C CA . ALA A 1 70 ? 22.283 4.372 -37.443 1.00 94.69 70 ALA A CA 1
ATOM 497 C C . ALA A 1 70 ? 22.419 5.390 -38.585 1.00 94.69 70 ALA A C 1
ATOM 499 O O . ALA A 1 70 ? 21.449 5.697 -39.269 1.00 94.69 70 ALA A O 1
ATOM 500 N N . SER A 1 71 ? 23.628 5.904 -38.824 1.00 94.12 71 SER A N 1
ATOM 501 C CA . SER A 1 71 ? 23.822 6.968 -39.807 1.00 94.12 71 SER A CA 1
ATOM 502 C C . SER A 1 71 ? 23.936 6.471 -41.248 1.00 94.12 71 SER A C 1
ATOM 504 O O . SER A 1 71 ? 23.564 7.228 -42.143 1.00 94.12 71 SER A O 1
ATOM 506 N N . ARG A 1 72 ? 24.484 5.276 -41.515 1.00 96.12 72 ARG A N 1
ATOM 507 C CA . ARG A 1 72 ? 24.831 4.780 -42.868 1.00 96.12 72 ARG A CA 1
ATOM 508 C C . ARG A 1 72 ? 24.183 3.447 -43.249 1.00 96.12 72 ARG A C 1
ATOM 510 O O . ARG A 1 72 ? 24.186 3.127 -44.435 1.00 96.12 72 ARG A O 1
ATOM 517 N N . ASN A 1 73 ? 23.669 2.670 -42.295 1.00 96.25 73 ASN A N 1
ATOM 518 C CA . ASN A 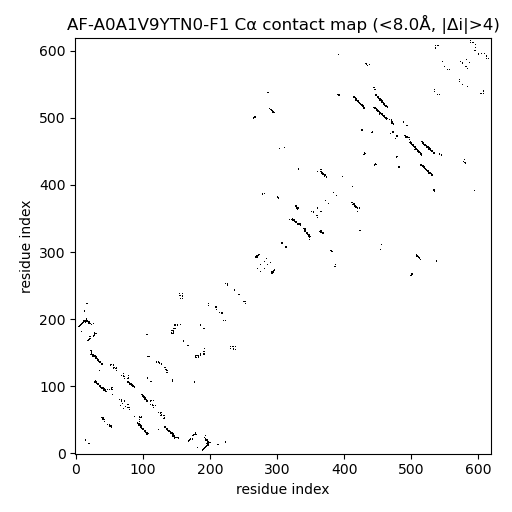1 73 ? 23.015 1.388 -42.578 1.00 96.25 73 ASN A CA 1
ATOM 519 C C . ASN A 1 73 ? 21.490 1.439 -42.443 1.00 96.25 73 ASN A C 1
ATOM 521 O O . ASN A 1 73 ? 20.820 0.622 -43.069 1.00 96.25 73 ASN A O 1
ATOM 525 N N . ILE A 1 74 ? 20.949 2.390 -41.680 1.00 96.62 74 ILE A N 1
ATOM 526 C CA . ILE A 1 74 ? 19.502 2.586 -41.531 1.00 96.62 74 ILE A CA 1
ATOM 527 C C . ILE A 1 74 ? 19.004 3.656 -42.510 1.00 96.62 74 ILE A C 1
ATOM 529 O O . ILE A 1 74 ? 19.693 4.648 -42.767 1.00 96.62 74 ILE A O 1
ATOM 533 N N . SER A 1 75 ? 17.815 3.439 -43.085 1.00 94.44 75 SER A N 1
ATOM 534 C CA . SER A 1 75 ? 17.160 4.413 -43.964 1.00 94.44 75 SER A CA 1
ATOM 535 C C . SER A 1 75 ? 16.939 5.738 -43.235 1.00 94.44 75 SER A C 1
ATOM 537 O O . SER A 1 75 ? 16.556 5.757 -42.070 1.00 94.44 75 SER A O 1
ATOM 539 N N . ALA A 1 76 ? 17.075 6.860 -43.944 1.00 89.31 76 ALA A N 1
ATOM 540 C CA . ALA A 1 76 ? 16.778 8.184 -43.391 1.00 89.31 76 ALA A CA 1
ATOM 541 C C . ALA A 1 76 ? 15.291 8.381 -43.019 1.00 89.31 76 ALA A C 1
ATOM 543 O O . ALA A 1 76 ? 14.952 9.368 -42.372 1.00 89.31 76 ALA A O 1
ATOM 544 N N . GLN A 1 77 ? 14.409 7.476 -43.460 1.00 89.94 77 GLN A N 1
ATOM 545 C CA . GLN A 1 77 ? 12.983 7.459 -43.110 1.00 89.94 77 GLN A CA 1
ATOM 546 C C . GLN A 1 77 ? 12.663 6.517 -41.940 1.00 89.94 77 GLN A C 1
ATOM 548 O O . GLN A 1 77 ? 11.533 6.501 -41.460 1.00 89.94 77 GLN A O 1
ATOM 553 N N . GLU A 1 78 ? 13.638 5.730 -41.492 1.00 91.44 78 GLU A N 1
ATOM 554 C CA . GLU A 1 78 ? 13.513 4.832 -40.350 1.00 91.44 78 GLU A CA 1
ATOM 555 C C . GLU A 1 78 ? 14.284 5.395 -39.152 1.00 91.44 78 GLU A C 1
ATOM 557 O O . GLU A 1 78 ? 15.001 6.392 -39.253 1.00 91.44 78 GLU A O 1
ATOM 562 N N . SER A 1 79 ? 14.122 4.773 -37.986 1.00 88.75 79 SER A N 1
ATOM 563 C CA . SER A 1 79 ? 14.786 5.219 -36.765 1.00 88.75 79 SER A CA 1
ATOM 564 C C . SER A 1 79 ? 15.427 4.046 -36.042 1.00 88.75 79 SER A C 1
ATOM 566 O O . SER A 1 79 ? 14.780 3.027 -35.806 1.00 88.75 79 SER A O 1
ATOM 568 N N . ALA A 1 80 ? 16.695 4.232 -35.682 1.00 93.12 80 ALA A N 1
ATOM 569 C CA . ALA A 1 80 ? 17.428 3.396 -34.751 1.00 93.12 80 ALA A CA 1
ATOM 570 C C . ALA A 1 80 ? 18.249 4.298 -33.824 1.00 93.12 80 ALA A C 1
ATOM 572 O O . ALA A 1 80 ? 18.972 5.182 -34.289 1.00 93.12 80 ALA A O 1
ATOM 573 N N . VAL A 1 81 ? 18.170 4.059 -32.520 1.00 94.25 81 VAL A N 1
ATOM 574 C CA . VAL A 1 81 ? 19.025 4.691 -31.512 1.00 94.25 81 VAL A CA 1
ATOM 575 C C . VAL A 1 81 ? 19.873 3.601 -30.887 1.00 94.25 81 VAL A C 1
ATOM 577 O O . VAL A 1 81 ? 19.342 2.609 -30.403 1.00 94.25 81 VAL A O 1
ATOM 580 N N . ILE A 1 82 ? 21.189 3.788 -30.897 1.00 96.06 82 ILE A N 1
ATOM 581 C CA . ILE A 1 82 ? 22.147 2.884 -30.264 1.00 96.06 82 ILE A CA 1
ATOM 582 C C . ILE A 1 82 ? 22.933 3.715 -29.261 1.00 96.06 82 ILE A C 1
ATOM 584 O O . ILE A 1 82 ? 23.575 4.695 -29.632 1.00 96.06 82 ILE A O 1
ATOM 588 N N . SER A 1 83 ? 22.877 3.352 -27.986 1.00 95.75 83 SER A N 1
ATOM 589 C CA . SER A 1 83 ? 23.561 4.084 -26.920 1.00 95.75 83 SER A CA 1
ATOM 590 C C . SER A 1 83 ? 24.422 3.135 -26.107 1.00 95.75 83 SER A C 1
ATOM 592 O O . SER A 1 83 ? 23.894 2.232 -25.468 1.00 95.75 83 SER A O 1
ATOM 594 N N . ILE A 1 84 ? 25.738 3.351 -26.119 1.00 97.06 84 ILE A N 1
ATOM 595 C CA . ILE A 1 84 ? 26.672 2.709 -25.186 1.00 97.06 84 ILE A CA 1
ATOM 596 C C . ILE A 1 84 ? 26.674 3.556 -23.918 1.00 97.06 84 ILE A C 1
ATOM 598 O O . ILE A 1 84 ? 27.068 4.719 -23.952 1.00 97.06 84 ILE A O 1
ATOM 602 N N . THR A 1 85 ? 26.195 2.988 -22.819 1.00 94.94 85 THR A N 1
ATOM 603 C CA . THR A 1 85 ? 25.963 3.713 -21.562 1.00 94.94 85 THR A CA 1
ATOM 604 C C . THR A 1 85 ? 26.927 3.304 -20.457 1.00 94.94 85 THR A C 1
ATOM 606 O O . THR A 1 85 ? 27.005 3.990 -19.443 1.00 94.94 85 THR A O 1
ATOM 609 N N . GLN A 1 86 ? 27.671 2.210 -20.635 1.00 96.12 86 GLN A N 1
ATOM 610 C CA . GLN A 1 86 ? 28.717 1.787 -19.705 1.00 96.12 86 GLN A CA 1
ATOM 611 C C . GLN A 1 86 ? 29.972 1.363 -20.464 1.00 96.12 86 GLN A C 1
ATOM 613 O O . GLN A 1 86 ? 29.886 0.691 -21.495 1.00 96.12 86 GLN A O 1
ATOM 618 N N . VAL A 1 87 ? 31.135 1.724 -19.922 1.00 97.75 87 VAL A N 1
ATOM 619 C CA . VAL A 1 87 ? 32.456 1.295 -20.392 1.00 97.75 87 VAL A CA 1
ATOM 620 C C . VAL A 1 87 ? 33.318 1.024 -19.161 1.00 97.75 87 VAL A C 1
ATOM 622 O O . VAL A 1 87 ? 33.559 1.927 -18.366 1.00 97.75 87 VAL A O 1
ATOM 625 N N . HIS A 1 88 ? 33.774 -0.215 -19.002 1.00 97.62 88 HIS A N 1
ATOM 626 C CA . HIS A 1 88 ? 34.591 -0.659 -17.874 1.00 97.62 88 HIS A CA 1
ATOM 627 C C . HIS A 1 88 ? 35.847 -1.374 -18.377 1.00 97.62 88 HIS A C 1
ATOM 629 O O . HIS A 1 88 ? 35.750 -2.345 -19.130 1.00 97.62 88 HIS A O 1
ATOM 635 N N . GLY A 1 89 ? 37.024 -0.931 -17.933 1.00 94.38 89 GLY A N 1
ATOM 636 C CA . GLY A 1 89 ? 38.297 -1.579 -18.235 1.00 94.38 89 GLY A CA 1
ATOM 637 C C . GLY A 1 89 ? 39.444 -1.010 -17.404 1.00 94.38 89 GLY A C 1
ATOM 638 O O . GLY A 1 89 ? 39.523 0.202 -17.229 1.00 94.38 89 GLY A O 1
ATOM 639 N N . GLY A 1 90 ? 40.332 -1.888 -16.930 1.00 91.62 90 GLY A N 1
ATOM 640 C CA . GLY A 1 90 ? 41.464 -1.512 -16.076 1.00 91.62 90 GLY A CA 1
ATOM 641 C C . GLY A 1 90 ? 41.098 -1.330 -14.603 1.00 91.62 90 GLY A C 1
ATOM 642 O O . GLY A 1 90 ? 39.981 -0.953 -14.267 1.00 91.62 90 GLY A O 1
ATOM 643 N N . GLU A 1 91 ? 42.068 -1.614 -13.734 1.00 91.38 91 GLU A N 1
ATOM 644 C CA . GLU A 1 91 ? 41.983 -1.409 -12.276 1.00 91.38 91 GLU A CA 1
ATOM 645 C C . GLU A 1 91 ? 43.223 -0.674 -11.725 1.00 91.38 91 GLU A C 1
ATOM 647 O O . GLU A 1 91 ? 43.302 -0.399 -10.531 1.00 91.38 91 GLU A O 1
ATOM 652 N N . ALA A 1 92 ? 44.205 -0.359 -12.582 1.00 91.25 92 ALA A N 1
ATOM 653 C CA . ALA A 1 92 ? 45.459 0.289 -12.204 1.00 91.25 92 ALA A CA 1
ATOM 654 C C . ALA A 1 92 ? 45.965 1.232 -13.307 1.00 91.25 92 ALA A C 1
ATOM 656 O O . ALA A 1 92 ? 45.914 0.893 -14.490 1.00 91.25 92 ALA A O 1
ATOM 657 N N . ASP A 1 93 ? 46.528 2.375 -12.907 1.00 94.62 93 ASP A N 1
ATOM 658 C CA . ASP A 1 93 ? 46.948 3.460 -13.812 1.00 94.62 93 ASP A CA 1
ATOM 659 C C . ASP A 1 93 ? 48.109 3.085 -14.753 1.00 94.62 93 ASP A C 1
ATOM 661 O O . ASP A 1 93 ? 48.335 3.736 -15.772 1.00 94.62 93 ASP A O 1
ATOM 665 N N . ASN A 1 94 ? 48.879 2.049 -14.412 1.00 94.69 94 ASN A N 1
ATOM 666 C CA . ASN A 1 94 ? 50.096 1.639 -15.117 1.00 94.69 94 ASN A CA 1
ATOM 667 C C . ASN A 1 94 ? 50.001 0.246 -15.766 1.00 94.69 94 ASN A C 1
ATOM 669 O O . ASN A 1 94 ? 51.031 -0.317 -16.152 1.00 94.69 94 ASN A O 1
ATOM 673 N N . VAL A 1 95 ? 48.795 -0.316 -15.894 1.00 96.38 95 VAL A N 1
ATOM 674 C CA . VAL A 1 95 ? 48.559 -1.644 -16.478 1.00 96.38 95 VAL A CA 1
ATOM 675 C C . VAL A 1 95 ? 47.552 -1.548 -17.620 1.00 96.38 95 VAL A C 1
ATOM 677 O O . VAL A 1 95 ? 46.437 -1.067 -17.443 1.00 96.38 95 VAL A O 1
ATOM 680 N N . ILE A 1 96 ? 47.926 -2.069 -18.789 1.00 97.75 96 ILE A N 1
ATOM 681 C CA . ILE A 1 96 ? 46.999 -2.305 -19.900 1.00 97.75 96 ILE A CA 1
ATOM 682 C C . ILE A 1 96 ? 46.142 -3.524 -19.526 1.00 97.75 96 ILE A C 1
ATOM 684 O O . ILE A 1 96 ? 46.711 -4.598 -19.294 1.00 97.75 96 ILE A O 1
ATOM 688 N N . PRO A 1 97 ? 44.805 -3.402 -19.434 1.00 97.50 97 PRO A N 1
ATOM 689 C CA . PRO A 1 97 ? 43.950 -4.493 -18.982 1.00 97.50 97 PRO A CA 1
ATOM 690 C C . PRO A 1 97 ? 43.865 -5.624 -20.003 1.00 97.50 97 PRO A C 1
ATOM 692 O O . PRO A 1 97 ? 44.080 -5.429 -21.195 1.00 97.50 97 PRO A O 1
ATOM 695 N N . SER A 1 98 ? 43.471 -6.811 -19.545 1.00 97.00 98 SER A N 1
ATOM 696 C CA . SER A 1 98 ? 43.218 -7.957 -20.426 1.00 97.00 98 SER A CA 1
ATOM 697 C C . SER A 1 98 ? 41.800 -7.994 -21.011 1.00 97.00 98 SER A C 1
ATOM 699 O O . SER A 1 98 ? 41.501 -8.798 -21.897 1.00 97.00 98 SER A O 1
ATOM 701 N N . SER A 1 99 ? 40.898 -7.139 -20.518 1.00 97.69 99 SER A N 1
ATOM 702 C CA . SER A 1 99 ? 39.505 -7.102 -20.954 1.00 97.69 99 SER A CA 1
ATOM 703 C C . SER A 1 99 ? 38.885 -5.718 -20.781 1.00 97.69 99 SER A C 1
ATOM 705 O O . SER A 1 99 ? 39.154 -5.026 -19.802 1.00 97.69 99 SER A O 1
ATOM 707 N N . VAL A 1 100 ? 37.981 -5.371 -21.696 1.00 98.56 100 VAL A N 1
ATOM 708 C CA . VAL A 1 100 ? 37.060 -4.231 -21.596 1.00 98.56 100 VAL A CA 1
ATOM 709 C C . VAL A 1 100 ? 35.637 -4.734 -21.795 1.00 98.56 100 VAL A C 1
ATOM 711 O O . VAL A 1 100 ? 35.384 -5.546 -22.689 1.00 98.56 100 VAL A O 1
ATOM 714 N N . LYS A 1 101 ? 34.711 -4.261 -20.963 1.00 98.56 101 LYS A N 1
ATOM 715 C CA . LYS A 1 101 ? 33.277 -4.524 -21.087 1.00 98.56 101 LYS A CA 1
ATOM 716 C C . LYS A 1 101 ? 32.540 -3.229 -21.383 1.00 98.56 101 LYS A C 1
ATOM 718 O O . LYS A 1 101 ? 32.755 -2.222 -20.715 1.00 98.56 101 LYS A O 1
ATOM 723 N N . MET A 1 102 ? 31.655 -3.270 -22.367 1.00 98.56 102 MET A N 1
ATOM 724 C CA . MET A 1 102 ? 30.751 -2.177 -22.704 1.00 98.56 102 MET A CA 1
ATOM 725 C C . MET A 1 102 ? 29.322 -2.700 -22.703 1.00 98.56 102 MET A C 1
ATOM 727 O O . MET A 1 102 ? 29.083 -3.856 -23.049 1.00 98.56 102 MET A O 1
ATOM 731 N N . SER A 1 103 ? 28.362 -1.869 -22.332 1.00 97.81 103 SER A N 1
ATOM 732 C CA . SER A 1 103 ? 26.948 -2.230 -22.407 1.00 97.81 103 SER A CA 1
ATOM 733 C C . SER A 1 103 ? 26.113 -1.025 -22.804 1.00 97.81 103 SER A C 1
ATOM 735 O O . SER A 1 103 ? 26.552 0.130 -22.714 1.00 97.81 103 SER A O 1
ATOM 737 N N . GLY A 1 104 ? 24.914 -1.301 -23.293 1.00 96.88 104 GLY A N 1
ATOM 738 C CA . GLY A 1 104 ? 24.065 -0.265 -23.832 1.00 96.88 104 GLY A CA 1
ATOM 739 C C . GLY A 1 104 ? 22.683 -0.743 -24.227 1.00 96.88 104 GLY A C 1
ATOM 740 O O . GLY A 1 104 ? 22.272 -1.868 -23.933 1.00 96.88 104 GLY A O 1
ATOM 741 N N . THR A 1 105 ? 21.970 0.149 -24.905 1.00 95.88 105 THR A N 1
ATOM 742 C CA . THR A 1 105 ? 20.597 -0.067 -25.355 1.00 95.88 105 THR A CA 1
ATOM 743 C C . THR A 1 105 ? 20.421 0.262 -26.829 1.00 95.88 105 THR A C 1
ATOM 745 O O . THR A 1 105 ? 21.106 1.126 -27.383 1.00 95.88 105 THR A O 1
ATOM 748 N N . ILE A 1 106 ? 19.482 -0.444 -27.452 1.00 95.88 106 ILE A N 1
ATOM 749 C CA . ILE A 1 106 ? 18.999 -0.215 -28.809 1.00 95.88 106 ILE A CA 1
ATOM 750 C C . ILE A 1 106 ? 17.507 0.132 -28.732 1.00 95.88 106 ILE A C 1
ATOM 752 O O . ILE A 1 106 ? 16.770 -0.453 -27.928 1.00 95.88 106 ILE A O 1
ATOM 756 N N . ARG A 1 107 ? 17.081 1.108 -29.539 1.00 95.38 107 ARG A N 1
ATOM 757 C CA . ARG A 1 107 ? 15.675 1.447 -29.795 1.00 95.38 107 ARG A CA 1
ATOM 758 C C . ARG A 1 107 ? 15.414 1.514 -31.289 1.00 95.38 107 ARG A C 1
ATOM 760 O O . ARG A 1 107 ? 16.176 2.164 -31.997 1.00 95.38 107 ARG A O 1
ATOM 767 N N . ASP A 1 108 ? 14.322 0.919 -31.742 1.00 94.44 108 ASP A N 1
ATOM 768 C CA . ASP A 1 108 ? 13.842 0.979 -33.125 1.00 94.44 108 ASP A CA 1
ATOM 769 C C . ASP A 1 108 ? 12.317 0.783 -33.173 1.00 94.44 108 ASP A C 1
ATOM 771 O O . ASP A 1 108 ? 11.692 0.457 -32.167 1.00 94.44 108 ASP A O 1
ATOM 775 N N . PHE A 1 109 ? 11.697 1.002 -34.332 1.00 93.31 109 PHE A N 1
ATOM 776 C CA . PHE A 1 109 ? 10.246 0.832 -34.516 1.00 93.31 109 PHE A CA 1
ATOM 777 C C . PHE A 1 109 ? 9.898 -0.285 -35.505 1.00 93.31 109 PHE A C 1
ATOM 779 O O . PHE A 1 109 ? 8.781 -0.318 -36.023 1.00 93.31 109 PHE A O 1
ATOM 786 N N . SER A 1 110 ? 10.851 -1.165 -35.820 1.00 91.19 110 SER A N 1
ATOM 787 C CA . SER A 1 110 ? 10.700 -2.149 -36.889 1.00 91.19 110 SER A CA 1
ATOM 788 C C . SER A 1 110 ? 11.673 -3.320 -36.700 1.00 91.19 110 SER A C 1
ATOM 790 O O . SER A 1 110 ? 12.887 -3.107 -36.707 1.00 91.19 110 SER A O 1
ATOM 792 N N . PRO A 1 111 ? 11.189 -4.575 -36.644 1.00 88.94 111 PRO A N 1
ATOM 793 C CA . PRO A 1 111 ? 12.053 -5.756 -36.542 1.00 88.94 111 PRO A CA 1
ATOM 794 C C . PRO A 1 111 ? 13.115 -5.853 -37.649 1.00 88.94 111 PRO A C 1
ATOM 796 O O . PRO A 1 111 ? 14.207 -6.387 -37.439 1.00 88.94 111 PRO A O 1
ATOM 799 N N . GLN A 1 112 ? 12.816 -5.324 -38.839 1.00 92.56 112 GLN A N 1
ATOM 800 C CA . GLN A 1 112 ? 13.758 -5.271 -39.955 1.00 92.56 112 GLN A CA 1
ATOM 801 C C . GLN A 1 112 ? 14.933 -4.333 -39.650 1.00 92.56 112 GLN A C 1
ATOM 803 O O . GLN A 1 112 ? 16.078 -4.676 -39.944 1.00 92.56 112 GLN A O 1
ATOM 808 N N . VAL A 1 113 ? 14.672 -3.190 -39.007 1.00 95.19 113 VAL A N 1
ATOM 809 C CA . VAL A 1 113 ? 15.717 -2.258 -38.558 1.00 95.19 113 VAL A CA 1
ATOM 810 C C . VAL A 1 113 ? 16.595 -2.925 -37.507 1.00 95.19 113 VAL A C 1
ATOM 812 O O . VAL A 1 113 ? 17.820 -2.884 -37.629 1.00 95.19 113 VAL A O 1
ATOM 815 N N . PHE A 1 114 ? 15.993 -3.593 -36.518 1.00 95.56 114 PHE A N 1
ATOM 816 C CA . PHE A 1 114 ? 16.753 -4.301 -35.489 1.00 95.56 114 PHE A CA 1
ATOM 817 C C . PHE A 1 114 ? 17.666 -5.384 -36.079 1.00 95.56 114 PHE A C 1
ATOM 819 O O . PHE A 1 114 ? 18.836 -5.458 -35.712 1.00 95.56 114 PHE A O 1
ATOM 826 N N . SER A 1 115 ? 17.173 -6.153 -37.055 1.00 95.69 115 SER A N 1
ATOM 827 C CA . SER A 1 115 ? 17.961 -7.193 -37.735 1.00 95.69 115 SER A CA 1
ATOM 828 C C . SER A 1 115 ? 19.226 -6.617 -38.385 1.00 95.69 115 SER A C 1
ATOM 830 O O . SER A 1 115 ? 20.313 -7.179 -38.249 1.00 95.69 115 SER A O 1
ATOM 832 N N . VAL A 1 116 ? 19.111 -5.452 -39.037 1.00 97.50 116 VAL A N 1
ATOM 833 C CA . VAL A 1 116 ? 20.266 -4.741 -39.611 1.00 97.50 116 VAL A CA 1
ATOM 834 C C . VAL A 1 116 ? 21.207 -4.254 -38.508 1.00 97.50 116 VAL A C 1
ATOM 836 O O . VAL A 1 116 ? 22.422 -4.404 -38.632 1.00 97.50 116 VAL A O 1
ATOM 839 N N . VAL A 1 117 ? 20.682 -3.681 -37.421 1.00 97.69 117 VAL A N 1
ATOM 840 C CA . VAL A 1 117 ? 21.511 -3.224 -36.295 1.00 97.69 117 VAL A CA 1
ATOM 841 C C . VAL A 1 117 ? 22.301 -4.382 -35.688 1.00 97.69 117 VAL A C 1
ATOM 843 O O . VAL A 1 117 ? 23.508 -4.241 -35.481 1.00 97.69 117 VAL A O 1
ATOM 846 N N . GLU A 1 118 ? 21.652 -5.519 -35.442 1.00 97.75 118 GLU A N 1
ATOM 847 C CA . GLU A 1 118 ? 22.275 -6.702 -34.855 1.00 97.75 118 GLU A CA 1
ATOM 848 C C . GLU A 1 118 ? 23.411 -7.226 -35.746 1.00 97.75 118 GLU A C 1
ATOM 850 O O . GLU A 1 118 ? 24.552 -7.358 -35.291 1.00 97.75 118 GLU A O 1
ATOM 855 N N . GLU A 1 119 ? 23.132 -7.451 -37.034 1.00 98.12 119 GLU A N 1
ATOM 856 C CA . GLU A 1 119 ? 24.114 -7.943 -38.004 1.00 98.12 119 GLU A CA 1
ATOM 857 C C . GLU A 1 119 ? 25.324 -7.002 -38.099 1.00 98.12 119 GLU A C 1
ATOM 859 O O . GLU A 1 119 ? 26.484 -7.423 -37.999 1.00 98.12 119 GLU A O 1
ATOM 864 N N . ARG A 1 120 ? 25.067 -5.698 -38.253 1.00 98.31 120 ARG A N 1
ATOM 865 C CA . ARG A 1 120 ? 26.125 -4.696 -38.418 1.00 98.31 120 ARG A CA 1
ATOM 866 C C . ARG A 1 120 ? 26.946 -4.523 -37.149 1.00 98.31 120 ARG A C 1
ATOM 868 O O . ARG A 1 120 ? 28.167 -4.400 -37.247 1.00 98.31 120 ARG A O 1
ATOM 875 N N . MET A 1 121 ? 26.324 -4.551 -35.972 1.00 98.50 121 MET A N 1
ATOM 876 C CA . MET A 1 121 ? 27.037 -4.450 -34.701 1.00 98.50 121 MET A CA 1
ATOM 877 C C . MET A 1 121 ? 27.933 -5.669 -34.473 1.00 98.50 121 MET A C 1
ATOM 879 O O . MET A 1 121 ? 29.106 -5.484 -34.148 1.00 98.50 121 MET A O 1
ATOM 883 N N . ARG A 1 122 ? 27.441 -6.891 -34.730 1.00 98.56 122 ARG A N 1
ATOM 884 C CA . ARG A 1 122 ? 28.264 -8.114 -34.687 1.00 98.56 122 ARG A CA 1
ATOM 885 C C . ARG A 1 122 ? 29.473 -7.998 -35.610 1.00 98.56 122 ARG A C 1
ATOM 887 O O . ARG A 1 122 ? 30.607 -8.155 -35.159 1.00 98.56 122 ARG A O 1
ATOM 894 N N . SER A 1 123 ? 29.240 -7.617 -36.867 1.00 98.38 123 SER A N 1
ATOM 895 C CA . SER A 1 123 ? 30.303 -7.440 -37.859 1.00 98.38 123 SER A CA 1
ATOM 896 C C . SER A 1 123 ? 31.329 -6.381 -37.443 1.00 98.38 123 SER A C 1
ATOM 898 O O . SER A 1 123 ? 32.522 -6.574 -37.670 1.00 98.38 123 SER A O 1
ATOM 900 N N . ILE A 1 124 ? 30.900 -5.247 -36.882 1.00 98.62 124 ILE A N 1
ATOM 901 C CA . ILE A 1 124 ? 31.804 -4.171 -36.456 1.00 98.62 124 ILE A CA 1
ATOM 902 C C . ILE A 1 124 ? 32.642 -4.617 -35.260 1.00 98.62 124 ILE A C 1
ATOM 904 O O . ILE A 1 124 ? 33.859 -4.439 -35.287 1.00 98.62 124 ILE A O 1
ATOM 908 N N . VAL A 1 125 ? 32.017 -5.207 -34.239 1.00 98.69 125 VAL A N 1
ATOM 909 C CA . VAL A 1 125 ? 32.706 -5.666 -33.027 1.00 98.69 125 VAL A CA 1
ATOM 910 C C . VAL A 1 125 ? 33.775 -6.698 -33.376 1.00 98.69 125 VAL A C 1
ATOM 912 O O . VAL A 1 125 ? 34.930 -6.526 -32.992 1.00 98.69 125 VAL A O 1
ATOM 915 N N . GLU A 1 126 ? 33.418 -7.726 -34.150 1.00 98.50 126 GLU A N 1
ATOM 916 C CA . GLU A 1 126 ? 34.337 -8.805 -34.517 1.00 98.50 126 GLU A CA 1
ATOM 917 C C . GLU A 1 126 ? 35.506 -8.294 -35.369 1.00 98.50 126 GLU A C 1
ATOM 919 O O . GLU A 1 126 ? 36.674 -8.511 -35.037 1.00 98.50 126 GLU A O 1
ATOM 924 N N . ASN A 1 127 ? 35.213 -7.580 -36.460 1.00 98.50 127 ASN A N 1
ATOM 925 C CA . ASN A 1 127 ? 36.248 -7.197 -37.420 1.00 98.50 127 ASN A CA 1
ATOM 926 C C . ASN A 1 127 ? 37.139 -6.062 -36.910 1.00 98.50 127 ASN A C 1
ATOM 928 O O . ASN A 1 127 ? 38.336 -6.058 -37.199 1.00 98.50 127 ASN A O 1
ATOM 932 N N . THR A 1 128 ? 36.595 -5.127 -36.123 1.00 98.56 128 THR A N 1
ATOM 933 C CA . THR A 1 128 ? 37.410 -4.074 -35.503 1.00 98.56 128 THR A CA 1
ATOM 934 C C . THR A 1 128 ? 38.332 -4.687 -34.459 1.00 98.56 128 THR A C 1
ATOM 936 O O . THR A 1 128 ? 39.532 -4.455 -34.518 1.00 98.56 128 THR A O 1
ATOM 939 N N . ALA A 1 129 ? 37.824 -5.543 -33.565 1.00 98.25 129 ALA A N 1
ATOM 940 C CA . ALA A 1 129 ? 38.663 -6.241 -32.590 1.00 98.25 129 ALA A CA 1
ATOM 941 C C . ALA A 1 129 ? 39.802 -7.021 -33.271 1.00 98.25 129 ALA A C 1
ATOM 943 O O . ALA A 1 129 ? 40.972 -6.858 -32.918 1.00 98.25 129 ALA A O 1
ATOM 944 N N . LYS A 1 130 ? 39.475 -7.776 -34.327 1.00 98.19 130 LYS A N 1
ATOM 945 C CA . LYS A 1 130 ? 40.449 -8.537 -35.115 1.00 98.19 130 LYS A CA 1
ATOM 946 C C . LYS A 1 130 ? 41.534 -7.657 -35.741 1.00 98.19 130 LYS A C 1
ATOM 948 O O . LYS A 1 130 ? 42.693 -8.063 -35.760 1.00 98.19 130 LYS A O 1
ATOM 953 N N . ALA A 1 131 ? 41.195 -6.458 -36.220 1.00 98.06 131 ALA A N 1
ATOM 954 C CA . ALA A 1 131 ? 42.170 -5.514 -36.775 1.00 98.06 131 ALA A CA 1
ATOM 955 C C . ALA A 1 131 ? 43.209 -5.044 -35.738 1.00 98.06 131 ALA A C 1
ATOM 957 O O . ALA A 1 131 ? 44.343 -4.745 -36.103 1.00 98.06 131 ALA A O 1
ATOM 958 N N . TYR A 1 132 ? 42.841 -5.036 -34.455 1.00 97.75 132 TYR A N 1
ATOM 959 C CA . TYR A 1 132 ? 43.725 -4.720 -33.327 1.00 97.75 132 TYR A CA 1
ATOM 960 C C . TYR A 1 132 ? 44.360 -5.966 -32.683 1.00 97.75 132 TYR A C 1
ATOM 962 O O . TYR A 1 132 ? 45.037 -5.857 -31.664 1.00 97.75 132 TYR A O 1
ATOM 970 N N . GLY A 1 133 ? 44.164 -7.153 -33.268 1.00 97.19 133 GLY A N 1
ATOM 971 C CA . GLY A 1 133 ? 44.705 -8.411 -32.752 1.00 97.19 133 GLY A CA 1
ATOM 972 C C . GLY A 1 133 ? 44.012 -8.933 -31.491 1.00 97.19 133 GLY A C 1
ATOM 973 O O . GLY A 1 133 ? 44.535 -9.851 -30.874 1.00 97.19 133 GLY A O 1
ATOM 974 N N . VAL A 1 134 ? 42.853 -8.386 -31.116 1.00 98.31 134 VAL A N 1
ATOM 975 C CA . VAL A 1 134 ? 42.069 -8.792 -29.936 1.00 98.31 134 VAL A CA 1
ATOM 976 C C . VAL A 1 134 ? 40.780 -9.515 -30.342 1.00 98.31 134 VAL A C 1
ATOM 978 O O . VAL A 1 134 ? 40.400 -9.541 -31.513 1.00 98.31 134 VAL A O 1
ATOM 981 N N . ILE A 1 135 ? 40.085 -10.115 -29.376 1.00 98.56 135 ILE A N 1
ATOM 982 C CA . ILE A 1 135 ? 38.818 -10.829 -29.588 1.00 98.56 135 ILE A CA 1
ATOM 983 C C . ILE A 1 135 ? 37.665 -9.967 -29.077 1.00 98.56 135 ILE A C 1
ATOM 985 O O . ILE A 1 135 ? 37.633 -9.616 -27.902 1.00 98.56 135 ILE A O 1
ATOM 989 N N . GLY A 1 136 ? 36.706 -9.651 -29.946 1.00 98.44 136 GLY A N 1
ATOM 990 C CA . GLY A 1 136 ? 35.482 -8.927 -29.606 1.00 98.44 136 GLY A CA 1
ATOM 991 C C . GLY A 1 136 ? 34.265 -9.837 -29.713 1.00 98.44 136 GLY A C 1
ATOM 992 O O . GLY A 1 136 ? 34.116 -10.557 -30.694 1.00 98.44 136 GLY A O 1
ATOM 993 N N . THR A 1 137 ? 33.385 -9.793 -28.718 1.00 98.44 137 THR A N 1
ATOM 994 C CA . THR A 1 137 ? 32.118 -10.542 -28.686 1.00 98.44 137 THR A CA 1
ATOM 995 C C . THR A 1 137 ? 30.983 -9.610 -28.299 1.00 98.44 137 THR A C 1
ATOM 997 O O . THR A 1 137 ? 31.207 -8.670 -27.538 1.00 98.44 137 THR A O 1
ATOM 1000 N N . VAL A 1 138 ? 29.783 -9.851 -28.829 1.00 98.44 138 VAL A N 1
ATOM 1001 C CA . VAL A 1 138 ? 28.576 -9.097 -28.479 1.00 98.44 138 VAL A CA 1
ATOM 1002 C C . VAL A 1 138 ? 27.405 -10.039 -28.227 1.00 98.44 138 VAL A C 1
ATOM 1004 O O . VAL A 1 138 ? 27.136 -10.956 -29.010 1.00 98.44 138 VAL A O 1
ATOM 1007 N N . GLU A 1 139 ? 26.713 -9.788 -27.127 1.00 98.19 139 GLU A N 1
ATOM 1008 C CA . GLU A 1 139 ? 25.513 -10.489 -26.689 1.00 98.19 139 GLU A CA 1
ATOM 1009 C C . GLU A 1 139 ? 24.345 -9.510 -26.678 1.00 98.19 139 GLU A C 1
ATOM 1011 O O . GLU A 1 139 ? 24.500 -8.360 -26.265 1.00 98.19 139 GLU A O 1
ATOM 1016 N N . PHE A 1 140 ? 23.181 -9.975 -27.122 1.00 97.75 140 PHE A N 1
ATOM 1017 C CA . PHE A 1 140 ? 21.946 -9.201 -27.129 1.00 97.75 140 PHE A CA 1
ATOM 1018 C C . PHE A 1 140 ? 20.945 -9.864 -26.194 1.00 97.75 140 PHE A C 1
ATOM 1020 O O . PHE A 1 140 ? 20.799 -11.087 -26.186 1.00 97.75 140 PHE A O 1
ATOM 1027 N N . LYS A 1 141 ? 20.251 -9.042 -25.418 1.00 96.06 141 LYS A N 1
ATOM 1028 C CA . LYS A 1 141 ? 19.120 -9.425 -24.588 1.00 96.06 141 LYS A CA 1
ATOM 1029 C C . LYS A 1 141 ? 17.917 -8.641 -25.086 1.00 96.06 141 LYS A C 1
ATOM 1031 O O . LYS A 1 141 ? 17.761 -7.459 -24.772 1.00 96.06 141 LYS A O 1
ATOM 1036 N N . ASP A 1 142 ? 17.121 -9.311 -25.906 1.00 91.81 142 ASP A N 1
ATOM 1037 C CA . ASP A 1 142 ? 15.831 -8.802 -26.354 1.00 91.81 142 ASP A CA 1
ATOM 1038 C C . ASP A 1 142 ? 14.922 -8.535 -25.136 1.00 91.81 142 ASP A C 1
ATOM 1040 O O . ASP A 1 142 ? 15.010 -9.239 -24.124 1.00 91.81 142 ASP A O 1
ATOM 1044 N N . SER A 1 143 ? 14.127 -7.467 -25.193 1.00 91.62 143 SER A N 1
ATOM 1045 C CA . SER A 1 143 ? 13.255 -7.034 -24.099 1.00 91.62 143 SER A CA 1
ATOM 1046 C C . SER A 1 143 ? 11.838 -6.802 -24.598 1.00 91.62 143 SER A C 1
ATOM 1048 O O . SER A 1 143 ? 11.062 -7.746 -24.640 1.00 91.62 143 SER A O 1
ATOM 1050 N N . TYR A 1 144 ? 11.444 -5.567 -24.903 1.00 92.31 144 TYR A N 1
ATOM 1051 C CA . TYR A 1 144 ? 10.054 -5.262 -25.256 1.00 92.31 144 TYR A CA 1
ATOM 1052 C C . TYR A 1 144 ? 9.932 -5.084 -26.761 1.00 92.31 144 TYR A C 1
ATOM 1054 O O . TYR A 1 144 ? 10.686 -4.272 -27.298 1.00 92.31 144 TYR A O 1
ATOM 1062 N N . PRO A 1 145 ? 9.004 -5.777 -27.443 1.00 94.06 145 PRO A N 1
ATOM 1063 C CA . PRO A 1 145 ? 8.763 -5.556 -28.861 1.00 94.06 145 PRO A CA 1
ATOM 1064 C C . PRO A 1 145 ? 8.214 -4.147 -29.134 1.00 94.06 145 PRO A C 1
ATOM 1066 O O . PRO A 1 145 ? 7.817 -3.408 -28.232 1.00 94.06 145 PRO A O 1
ATOM 1069 N N . VAL A 1 146 ? 8.172 -3.764 -30.412 1.00 95.94 146 VAL A N 1
ATOM 1070 C CA . VAL A 1 146 ? 7.528 -2.512 -30.835 1.00 95.94 146 VAL A CA 1
ATOM 1071 C C . VAL A 1 146 ? 6.066 -2.536 -30.378 1.00 95.94 146 VAL A C 1
ATOM 1073 O O . VAL A 1 146 ? 5.342 -3.494 -30.650 1.00 95.94 146 VAL A O 1
ATOM 1076 N N . THR A 1 147 ? 5.605 -1.477 -29.712 1.00 97.00 147 THR A N 1
ATOM 1077 C CA . THR A 1 147 ? 4.179 -1.337 -29.381 1.00 97.00 147 THR A CA 1
ATOM 1078 C C . THR A 1 147 ? 3.451 -0.897 -30.642 1.00 97.00 147 THR A C 1
ATOM 1080 O O . THR A 1 147 ? 3.596 0.249 -31.072 1.00 97.00 147 THR A O 1
ATOM 1083 N N . VAL A 1 148 ? 2.716 -1.813 -31.269 1.00 97.25 148 VAL A N 1
ATOM 1084 C CA . VAL A 1 148 ? 2.029 -1.574 -32.543 1.00 97.25 148 VAL A CA 1
ATOM 1085 C C . VAL A 1 148 ? 0.527 -1.599 -32.316 1.00 97.25 148 VAL A C 1
ATOM 1087 O O . VAL A 1 148 ? -0.052 -2.651 -32.062 1.00 97.25 148 VAL A O 1
ATOM 1090 N N . ASN A 1 149 ? -0.115 -0.444 -32.455 1.00 98.31 149 ASN A N 1
ATOM 1091 C CA . ASN A 1 149 ? -1.567 -0.369 -32.413 1.00 98.31 149 ASN A CA 1
ATOM 1092 C C . ASN A 1 149 ? -2.176 -0.965 -33.678 1.00 98.31 149 ASN A C 1
ATOM 1094 O O . ASN A 1 149 ? -1.735 -0.678 -34.796 1.00 98.31 149 ASN A O 1
ATOM 1098 N N . THR A 1 150 ? -3.258 -1.715 -33.503 1.00 98.38 150 THR A N 1
ATOM 1099 C CA . THR A 1 150 ? -4.091 -2.154 -34.622 1.00 98.38 150 THR A CA 1
ATOM 1100 C C . THR A 1 150 ? -4.917 -0.965 -35.116 1.00 98.38 150 THR A C 1
ATOM 1102 O O . THR A 1 150 ? -5.507 -0.242 -34.314 1.00 98.38 150 THR A O 1
ATOM 1105 N N . GLN A 1 151 ? -4.918 -0.717 -36.432 1.00 98.00 151 GLN A N 1
ATOM 1106 C CA . GLN A 1 151 ? -5.474 0.516 -37.011 1.00 98.00 151 GLN A CA 1
ATOM 1107 C C . GLN A 1 151 ? -6.955 0.746 -36.629 1.00 98.00 151 GLN A C 1
ATOM 1109 O O . GLN A 1 151 ? -7.223 1.798 -36.055 1.00 98.00 151 GLN A O 1
ATOM 1114 N N . PRO A 1 152 ? -7.882 -0.223 -36.810 1.00 98.06 152 PRO A N 1
ATOM 1115 C CA . PRO A 1 152 ? -9.264 -0.082 -36.345 1.00 98.06 152 PRO A CA 1
ATOM 1116 C C . PRO A 1 152 ? -9.414 0.328 -34.873 1.00 98.06 152 PRO A C 1
ATOM 1118 O O . PRO A 1 152 ? -10.194 1.221 -34.561 1.00 98.06 152 PRO A O 1
ATOM 1121 N N . GLN A 1 153 ? -8.663 -0.281 -33.952 1.00 98.38 153 GLN A N 1
ATOM 1122 C CA . GLN A 1 153 ? -8.771 0.033 -32.523 1.00 98.38 153 GLN A CA 1
ATOM 1123 C C . GLN A 1 153 ? -8.212 1.424 -32.199 1.00 98.38 153 GLN A C 1
ATOM 1125 O O . GLN A 1 153 ? -8.771 2.116 -31.350 1.00 98.38 153 GLN A O 1
ATOM 1130 N N . ALA A 1 154 ? -7.156 1.865 -32.887 1.00 98.38 154 ALA A N 1
ATOM 1131 C CA . ALA A 1 154 ? -6.655 3.233 -32.756 1.00 98.38 154 ALA A CA 1
ATOM 1132 C C . ALA A 1 154 ? -7.663 4.269 -33.279 1.00 98.38 154 ALA A C 1
ATOM 1134 O O . ALA A 1 154 ? -7.838 5.316 -32.653 1.00 98.38 154 ALA A O 1
ATOM 1135 N N . ASP A 1 155 ? -8.348 3.964 -34.385 1.00 98.06 155 ASP A N 1
ATOM 1136 C CA . ASP A 1 155 ? -9.387 4.825 -34.954 1.00 98.06 155 ASP A CA 1
ATOM 1137 C C . ASP A 1 155 ? -10.572 4.969 -33.989 1.00 98.06 155 ASP A C 1
ATOM 1139 O O . ASP A 1 155 ? -11.063 6.077 -33.795 1.00 98.06 155 ASP A O 1
ATOM 1143 N N . ILE A 1 156 ? -10.952 3.891 -33.291 1.00 98.00 156 ILE A N 1
ATOM 1144 C CA . ILE A 1 156 ? -11.987 3.923 -32.245 1.00 98.00 156 ILE A CA 1
ATOM 1145 C C . ILE A 1 156 ? -11.602 4.879 -31.114 1.00 98.00 156 ILE A C 1
ATOM 1147 O O . ILE A 1 156 ? -12.416 5.706 -30.713 1.00 98.00 156 ILE A O 1
ATOM 1151 N N . VAL A 1 157 ? -10.362 4.808 -30.612 1.00 98.12 157 VAL A N 1
ATOM 1152 C CA . VAL A 1 157 ? -9.884 5.747 -29.580 1.00 98.12 157 VAL A CA 1
ATOM 1153 C C . VAL A 1 157 ? -9.985 7.187 -30.088 1.00 98.12 157 VAL A C 1
ATOM 1155 O O . VAL A 1 157 ? -10.443 8.072 -29.366 1.00 98.12 157 VAL A O 1
ATOM 1158 N N . ALA A 1 158 ? -9.589 7.436 -31.337 1.00 97.75 158 ALA A N 1
ATOM 1159 C CA . ALA A 1 158 ? -9.661 8.769 -31.917 1.00 97.75 158 ALA A CA 1
ATOM 1160 C C . ALA A 1 158 ? -11.104 9.271 -32.089 1.00 97.75 158 ALA A C 1
ATOM 1162 O O . ALA A 1 158 ? -11.379 10.446 -31.827 1.00 97.75 158 ALA A O 1
ATOM 1163 N N . GLU A 1 159 ? -12.021 8.392 -32.490 1.00 97.06 159 GLU A N 1
ATOM 1164 C CA . GLU A 1 159 ? -13.441 8.680 -32.671 1.00 97.06 159 GLU A CA 1
ATOM 1165 C C . GLU A 1 159 ? -14.111 9.054 -31.347 1.00 97.06 159 GLU A C 1
ATOM 1167 O O . GLU A 1 159 ? -14.697 10.134 -31.244 1.00 97.06 159 GLU A O 1
ATOM 1172 N N . VAL A 1 160 ? -13.960 8.227 -30.307 1.00 94.88 160 VAL A N 1
ATOM 1173 C CA . VAL A 1 160 ? -14.618 8.472 -29.013 1.00 94.88 160 VAL A CA 1
ATOM 1174 C C . VAL A 1 160 ? -14.080 9.723 -28.322 1.00 94.88 160 VAL A C 1
ATOM 1176 O O . VAL A 1 160 ? -14.852 10.500 -27.764 1.00 94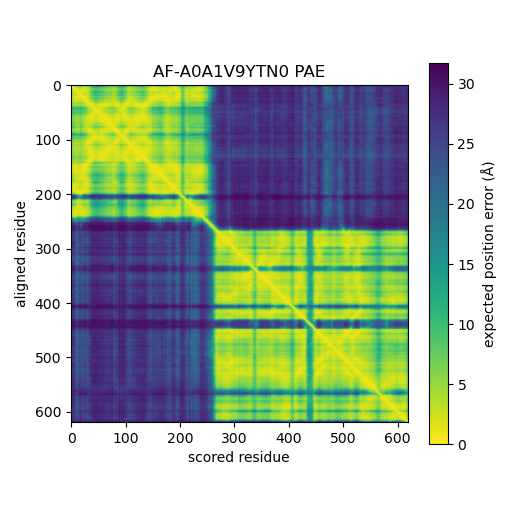.88 160 VAL A O 1
ATOM 1179 N N . VAL A 1 161 ? -12.773 9.992 -28.418 1.00 94.31 161 VAL A N 1
ATOM 1180 C CA . VAL A 1 161 ? -12.177 11.230 -27.889 1.00 94.31 161 VAL A CA 1
ATOM 1181 C C . VAL A 1 161 ? -12.681 12.444 -28.669 1.00 94.31 161 VAL A C 1
ATOM 1183 O O . VAL A 1 161 ? -13.032 13.459 -28.062 1.00 94.31 161 VAL A O 1
ATOM 1186 N N . SER A 1 162 ? -12.751 12.350 -30.000 1.00 92.56 162 SER A N 1
ATOM 1187 C CA . SER A 1 162 ? -13.267 13.436 -30.842 1.00 92.56 162 SER A CA 1
ATOM 1188 C C . SER A 1 162 ? -14.727 13.749 -30.533 1.00 92.56 162 SER A C 1
ATOM 1190 O O . SER A 1 162 ? -15.090 14.921 -30.439 1.00 92.56 162 SER A O 1
ATOM 1192 N N . ALA A 1 163 ? -15.554 12.722 -30.341 1.00 86.88 163 ALA A N 1
ATOM 1193 C CA . ALA A 1 163 ? -16.958 12.875 -29.985 1.00 86.88 163 ALA A CA 1
ATOM 1194 C C . ALA A 1 163 ? -17.132 13.464 -28.574 1.00 86.88 163 ALA A C 1
ATOM 1196 O O . ALA A 1 163 ? -17.942 14.370 -28.378 1.00 86.88 163 ALA A O 1
ATOM 1197 N N . ALA A 1 164 ? -16.345 12.999 -27.598 1.00 84.94 164 ALA A N 1
ATOM 1198 C CA . ALA A 1 164 ? -16.480 13.399 -26.198 1.00 84.94 164 ALA A CA 1
ATOM 1199 C C . ALA A 1 164 ? -15.918 14.798 -25.888 1.00 84.94 164 ALA A C 1
ATOM 1201 O O . ALA A 1 164 ? -16.473 15.503 -25.038 1.00 84.94 164 ALA A O 1
ATOM 1202 N N . TYR A 1 165 ? -14.823 15.200 -26.547 1.00 85.44 165 TYR A N 1
ATOM 1203 C CA . TYR A 1 165 ? -14.058 16.408 -26.197 1.00 85.44 165 TYR A CA 1
ATOM 1204 C C . TYR A 1 165 ? -13.766 17.352 -27.375 1.00 85.44 165 TYR A C 1
ATOM 1206 O O . TYR A 1 165 ? -13.199 18.433 -27.177 1.00 85.44 165 TYR A O 1
ATOM 1214 N N . GLY A 1 166 ? -14.154 16.969 -28.590 1.00 85.69 166 GLY A N 1
ATOM 1215 C CA . GLY A 1 166 ? -13.890 17.696 -29.828 1.00 85.69 166 GLY A CA 1
ATOM 1216 C C . GLY A 1 166 ? -12.618 17.228 -30.554 1.00 85.69 166 GLY A C 1
ATOM 1217 O O . GLY A 1 166 ? -11.670 16.750 -29.925 1.00 85.69 166 GLY A O 1
ATOM 1218 N N . PRO A 1 167 ? -12.551 17.404 -31.886 1.00 90.38 167 PRO A N 1
ATOM 1219 C CA . PRO A 1 167 ? -11.476 16.870 -32.731 1.00 90.38 167 PRO A CA 1
ATOM 1220 C C . PRO A 1 167 ? -10.081 17.423 -32.394 1.00 90.38 167 PRO A C 1
ATOM 1222 O O . PRO A 1 167 ? -9.074 16.776 -32.644 1.00 90.38 167 PRO A O 1
ATOM 1225 N N . GLN A 1 168 ? -9.996 18.603 -31.780 1.00 87.81 168 GLN A N 1
ATOM 1226 C CA . GLN A 1 168 ? -8.743 19.214 -31.326 1.00 87.81 168 GLN A CA 1
ATOM 1227 C C . GLN A 1 168 ? -8.105 18.508 -30.117 1.00 87.81 168 GLN A C 1
ATOM 1229 O O . GLN A 1 168 ? -6.977 18.831 -29.743 1.00 87.81 168 GLN A O 1
ATOM 1234 N N . LYS A 1 169 ? -8.837 17.603 -29.455 1.00 91.12 169 LYS A N 1
ATOM 1235 C CA . LYS A 1 169 ? -8.374 16.864 -28.274 1.00 91.12 169 LYS A CA 1
ATOM 1236 C C . LYS A 1 169 ? -7.795 15.493 -28.600 1.00 91.12 169 LYS A C 1
ATOM 1238 O O . LYS A 1 169 ? -7.324 14.828 -27.683 1.00 91.12 169 LYS A O 1
ATOM 1243 N N . VAL A 1 170 ? -7.752 15.111 -29.875 1.00 96.31 170 VAL A N 1
ATOM 1244 C CA . VAL A 1 170 ? -7.012 13.945 -30.356 1.00 96.31 170 VAL A CA 1
ATOM 1245 C C . VAL A 1 170 ? -5.910 14.379 -31.320 1.00 96.31 170 VAL A C 1
ATOM 1247 O O . VAL A 1 170 ? -6.135 15.202 -32.205 1.00 96.31 170 VAL A O 1
ATOM 1250 N N . ILE A 1 171 ? -4.703 13.838 -31.155 1.00 96.94 171 ILE A N 1
ATOM 1251 C CA . ILE A 1 171 ? -3.570 14.118 -32.045 1.00 96.94 171 ILE A CA 1
ATOM 1252 C C . ILE A 1 171 ? -2.769 12.854 -32.357 1.00 96.94 171 ILE A C 1
ATOM 1254 O O . ILE A 1 171 ? -2.750 11.902 -31.587 1.00 96.94 171 ILE A O 1
ATOM 1258 N N . SER A 1 172 ? -2.020 12.889 -33.456 1.00 96.06 172 SER A N 1
ATOM 1259 C CA . SER A 1 172 ? -0.947 11.927 -33.750 1.00 96.06 172 SER A CA 1
ATOM 1260 C C . SER A 1 172 ? 0.443 12.577 -33.774 1.00 96.06 172 SER A C 1
ATOM 1262 O O . SER A 1 172 ? 1.460 11.887 -33.845 1.00 96.06 172 SER A O 1
ATOM 1264 N N . ALA A 1 173 ? 0.504 13.911 -33.705 1.00 94.25 173 ALA A N 1
ATOM 1265 C CA . ALA A 1 173 ? 1.751 14.663 -33.705 1.00 94.25 173 ALA A CA 1
ATOM 1266 C C . ALA A 1 173 ? 2.601 14.323 -32.469 1.00 94.25 173 ALA A C 1
ATOM 1268 O O . ALA A 1 173 ? 2.101 14.312 -31.346 1.00 94.25 173 ALA A O 1
ATOM 1269 N N . GLY A 1 174 ? 3.895 14.072 -32.684 1.00 89.81 174 GLY A N 1
ATOM 1270 C CA . GLY A 1 174 ? 4.821 13.630 -31.634 1.00 89.81 174 GLY A CA 1
ATOM 1271 C C . GLY A 1 174 ? 4.876 12.112 -31.427 1.00 89.81 174 GLY A C 1
ATOM 1272 O O . GLY A 1 174 ? 5.614 11.664 -30.556 1.00 89.81 174 GLY A O 1
ATOM 1273 N N . LEU A 1 175 ? 4.136 11.330 -32.223 1.00 94.38 175 LEU A N 1
ATOM 1274 C CA . LEU A 1 175 ? 4.209 9.868 -32.252 1.00 94.38 175 LEU A CA 1
ATOM 1275 C C . LEU A 1 175 ? 4.924 9.373 -33.527 1.00 94.38 175 LEU A C 1
ATOM 1277 O O . LEU A 1 175 ? 4.766 9.981 -34.590 1.00 94.38 175 LEU A O 1
ATOM 1281 N N . PRO A 1 176 ? 5.641 8.236 -33.473 1.00 94.31 176 PRO A N 1
ATOM 1282 C CA . PRO A 1 176 ? 5.861 7.398 -32.293 1.00 94.31 176 PRO A CA 1
ATOM 1283 C C . PRO A 1 176 ? 6.908 7.979 -31.324 1.00 94.31 176 PRO A C 1
ATOM 1285 O O . PRO A 1 176 ? 7.672 8.870 -31.689 1.00 94.31 176 PRO A O 1
ATOM 1288 N N . VAL A 1 177 ? 6.947 7.464 -30.093 1.00 92.00 177 VAL A N 1
ATOM 1289 C CA . VAL A 1 177 ? 7.891 7.881 -29.039 1.00 92.00 177 VAL A CA 1
ATOM 1290 C C . VAL A 1 177 ? 8.950 6.799 -28.833 1.00 92.00 177 VAL A C 1
ATOM 1292 O O . VAL A 1 177 ? 8.626 5.619 -28.795 1.00 92.00 177 VAL A O 1
ATOM 1295 N N . SER A 1 178 ? 10.217 7.173 -28.643 1.00 89.56 178 SER A N 1
ATOM 1296 C CA . SER A 1 178 ? 11.327 6.212 -28.472 1.00 89.56 178 SER A CA 1
ATOM 1297 C C . SER A 1 178 ? 11.378 5.503 -27.107 1.00 89.56 178 SER A C 1
ATOM 1299 O O . SER A 1 178 ? 12.349 4.803 -26.816 1.00 89.56 178 SER A O 1
ATOM 1301 N N . GLY A 1 179 ? 10.362 5.694 -26.260 1.00 88.38 179 GLY A N 1
ATOM 1302 C CA . GLY A 1 179 ? 10.148 4.874 -25.067 1.00 88.38 179 GLY A CA 1
ATOM 1303 C C . GLY A 1 179 ? 9.755 3.446 -25.448 1.00 88.38 179 GLY A C 1
ATOM 1304 O O . GLY A 1 179 ? 9.432 3.185 -26.603 1.00 88.38 179 GLY A O 1
ATOM 1305 N N . SER A 1 180 ? 9.770 2.534 -24.482 1.00 91.56 180 SER A N 1
ATOM 1306 C CA . SER A 1 180 ? 9.374 1.135 -24.678 1.00 91.56 180 SER A CA 1
ATOM 1307 C C . SER A 1 180 ? 8.369 0.742 -23.611 1.00 91.56 180 SER A C 1
ATOM 1309 O O . SER A 1 180 ? 8.417 1.284 -22.510 1.00 91.56 180 SER A O 1
ATOM 1311 N N . GLU A 1 181 ? 7.478 -0.180 -23.948 1.00 94.19 181 GLU A N 1
ATOM 1312 C CA . GLU A 1 181 ? 6.296 -0.490 -23.149 1.00 94.19 181 GLU A CA 1
ATOM 1313 C C . GLU A 1 181 ? 5.992 -1.987 -23.232 1.00 94.19 181 GLU A C 1
ATOM 1315 O O . GLU A 1 181 ? 6.003 -2.570 -24.323 1.00 94.19 181 GLU A O 1
ATOM 1320 N N . ASP A 1 182 ? 5.743 -2.617 -22.087 1.00 94.81 182 ASP A N 1
ATOM 1321 C CA . ASP A 1 182 ? 5.486 -4.056 -22.002 1.00 94.81 182 ASP A CA 1
ATOM 1322 C C . ASP A 1 182 ? 4.080 -4.419 -22.503 1.00 94.81 182 ASP A C 1
ATOM 1324 O O . ASP A 1 182 ? 3.846 -5.550 -22.935 1.00 94.81 182 ASP A O 1
ATOM 1328 N N . PHE A 1 183 ? 3.184 -3.429 -22.609 1.00 96.38 183 PHE A N 1
ATOM 1329 C CA . PHE A 1 183 ? 1.879 -3.579 -23.250 1.00 96.38 183 PHE A CA 1
ATOM 1330 C C . PHE A 1 183 ? 1.976 -4.089 -24.701 1.00 96.38 183 PHE A C 1
ATOM 1332 O O . PHE A 1 183 ? 1.042 -4.696 -25.233 1.00 96.38 183 PHE A O 1
ATOM 1339 N N . SER A 1 184 ? 3.137 -3.903 -25.339 1.00 95.75 184 SER A N 1
ATOM 1340 C CA . SER A 1 184 ? 3.482 -4.494 -26.634 1.00 95.75 184 SER A CA 1
ATOM 1341 C C . SER A 1 184 ? 3.276 -6.015 -26.694 1.00 95.75 184 SER A C 1
ATOM 1343 O O . SER A 1 184 ? 2.865 -6.522 -27.739 1.00 95.75 184 SER A O 1
ATOM 1345 N N . TYR A 1 185 ? 3.471 -6.746 -25.591 1.00 95.38 185 TYR A N 1
ATOM 1346 C CA . TYR A 1 185 ? 3.226 -8.190 -25.534 1.00 95.38 185 TYR A CA 1
ATOM 1347 C C . TYR A 1 185 ? 1.754 -8.553 -25.727 1.00 95.38 185 TYR A C 1
ATOM 1349 O O . TYR A 1 185 ? 1.452 -9.550 -26.387 1.00 95.38 185 TYR A O 1
ATOM 1357 N N . TYR A 1 186 ? 0.831 -7.741 -25.205 1.00 96.62 186 TYR A N 1
ATOM 1358 C CA . TYR A 1 186 ? -0.596 -7.954 -25.435 1.00 96.62 186 TYR A CA 1
ATOM 1359 C C . TYR A 1 186 ? -0.961 -7.690 -26.893 1.00 96.62 186 TYR A C 1
ATOM 1361 O O . TYR A 1 186 ? -1.653 -8.499 -27.509 1.00 96.62 186 TYR A O 1
ATOM 1369 N N . LEU A 1 187 ? -0.431 -6.608 -27.471 1.00 96.31 187 LEU A N 1
ATOM 1370 C CA . LEU A 1 187 ? -0.704 -6.214 -28.857 1.00 96.31 187 LEU A CA 1
ATOM 1371 C C . LEU A 1 187 ? -0.131 -7.187 -29.901 1.00 96.31 187 LEU A C 1
ATOM 1373 O O . LEU A 1 187 ? -0.595 -7.210 -31.037 1.00 96.31 187 LEU A O 1
ATOM 1377 N N . GLN A 1 188 ? 0.831 -8.040 -29.530 1.00 94.12 188 GLN A N 1
ATOM 1378 C CA . GLN A 1 188 ? 1.263 -9.161 -30.377 1.00 94.12 188 GLN A CA 1
ATOM 1379 C C . GLN A 1 188 ? 0.227 -10.291 -30.478 1.00 94.12 188 GLN A C 1
ATOM 1381 O O . GLN A 1 188 ? 0.351 -11.153 -31.351 1.00 94.12 188 GLN A O 1
ATOM 1386 N N . LYS A 1 189 ? -0.743 -10.346 -29.559 1.00 95.38 189 LYS A N 1
ATOM 1387 C CA . LYS A 1 189 ? -1.713 -11.443 -29.442 1.00 95.38 189 LYS A CA 1
ATOM 1388 C C . LYS A 1 189 ? -3.136 -10.998 -29.745 1.00 95.38 189 LYS A C 1
ATOM 1390 O O . LYS A 1 189 ? -3.850 -11.726 -30.426 1.00 95.38 189 LYS A O 1
ATOM 1395 N N . ILE A 1 190 ? -3.527 -9.834 -29.237 1.00 97.62 190 ILE A N 1
ATOM 1396 C CA . ILE A 1 190 ? -4.896 -9.321 -29.262 1.00 97.62 190 ILE A CA 1
ATOM 1397 C C . ILE A 1 190 ? -4.905 -7.968 -29.984 1.00 97.62 190 ILE A C 1
ATOM 1399 O O . ILE A 1 190 ? -4.060 -7.120 -29.679 1.00 97.62 190 ILE A O 1
ATOM 1403 N N . PRO A 1 191 ? -5.835 -7.731 -30.928 1.00 97.56 191 PRO A N 1
ATOM 1404 C CA . PRO A 1 191 ? -5.972 -6.427 -31.560 1.00 97.56 191 PRO A CA 1
ATOM 1405 C C . PRO A 1 191 ? -6.332 -5.366 -30.517 1.00 97.56 191 PRO A C 1
ATOM 1407 O O . PRO A 1 191 ? -7.165 -5.575 -29.637 1.00 97.56 191 PRO A O 1
ATOM 1410 N N . GLY A 1 192 ? -5.691 -4.208 -30.595 1.00 97.94 192 GLY A N 1
ATOM 1411 C CA . GLY A 1 192 ? -5.792 -3.234 -29.521 1.00 97.94 192 GLY A CA 1
ATOM 1412 C C . GLY A 1 192 ? -5.149 -1.895 -29.816 1.00 97.94 192 GLY A C 1
ATOM 1413 O O . GLY A 1 192 ? -4.517 -1.704 -30.862 1.00 97.94 192 GLY A O 1
ATOM 1414 N N . ALA A 1 193 ? -5.312 -0.973 -28.871 1.00 98.44 193 ALA A N 1
ATOM 1415 C CA . ALA A 1 193 ? -4.720 0.353 -28.938 1.00 98.44 193 ALA A CA 1
ATOM 1416 C C . ALA A 1 193 ? -4.156 0.808 -27.589 1.00 98.44 193 ALA A C 1
ATOM 1418 O O . ALA A 1 193 ? -4.830 0.783 -26.561 1.00 98.44 193 ALA A O 1
ATOM 1419 N N . PHE A 1 194 ? -2.920 1.286 -27.638 1.00 98.25 194 PHE A N 1
ATOM 1420 C CA . PHE A 1 194 ? -2.237 2.011 -26.585 1.00 98.25 194 PHE A CA 1
ATOM 1421 C C . PHE A 1 194 ? -2.165 3.496 -26.945 1.00 98.25 194 PHE A C 1
ATOM 1423 O O . PHE A 1 194 ? -1.809 3.842 -28.075 1.00 98.25 194 PHE A O 1
ATOM 1430 N N . TYR A 1 195 ? -2.493 4.388 -26.017 1.00 98.00 195 TYR A N 1
ATOM 1431 C CA . TYR A 1 195 ? -2.505 5.830 -26.276 1.00 98.00 195 TYR A CA 1
ATOM 1432 C C . TYR A 1 195 ? -1.952 6.641 -25.107 1.00 98.00 195 TYR A C 1
ATOM 1434 O O . TYR A 1 195 ? -1.913 6.188 -23.967 1.00 98.00 195 TYR A O 1
ATOM 1442 N N . PHE A 1 196 ? -1.531 7.873 -25.386 1.00 97.44 196 PHE A N 1
ATOM 1443 C CA . PHE A 1 196 ? -1.076 8.788 -24.345 1.00 97.44 196 PHE A CA 1
ATOM 1444 C C . PHE A 1 196 ? -2.170 9.759 -23.925 1.00 97.44 196 PHE A C 1
ATOM 1446 O O . PHE A 1 196 ? -2.895 10.271 -24.773 1.00 97.44 196 PHE A O 1
ATOM 1453 N N . VAL A 1 197 ? -2.229 10.084 -22.634 1.00 96.25 197 VAL A N 1
ATOM 1454 C CA . VAL A 1 197 ? -3.026 11.197 -22.102 1.00 96.25 197 VAL A CA 1
ATOM 1455 C C . VAL A 1 197 ? -2.086 12.307 -21.641 1.00 96.25 197 VAL A C 1
ATOM 1457 O O . VAL A 1 197 ? -1.207 12.095 -20.805 1.00 96.25 197 VAL A O 1
ATOM 1460 N N . GLY A 1 198 ? -2.240 13.496 -22.214 1.00 93.31 198 GLY A N 1
ATOM 1461 C CA . GLY A 1 198 ? -1.354 14.622 -21.957 1.00 93.31 198 GLY A CA 1
ATOM 1462 C C . GLY A 1 198 ? -1.509 15.220 -20.563 1.00 93.31 198 GLY A C 1
ATOM 1463 O O . GLY A 1 198 ? -2.625 15.402 -20.075 1.00 93.31 198 GLY A O 1
ATOM 1464 N N . THR A 1 199 ? -0.378 15.566 -19.947 1.00 91.62 199 THR A N 1
ATOM 1465 C CA . THR A 1 199 ? -0.277 16.153 -18.596 1.00 91.62 199 THR A CA 1
ATOM 1466 C C . THR A 1 199 ? 0.394 17.527 -18.569 1.00 91.62 199 THR A C 1
ATOM 1468 O O . THR A 1 199 ? 0.495 18.154 -17.512 1.00 91.62 199 THR A O 1
ATOM 1471 N N . LYS A 1 200 ? 0.868 18.023 -19.717 1.00 87.81 200 LYS A N 1
ATOM 1472 C CA . LYS A 1 200 ? 1.642 19.263 -19.812 1.00 87.81 200 LYS A CA 1
ATOM 1473 C C . LYS A 1 200 ? 0.738 20.482 -19.970 1.00 87.81 200 LYS A C 1
ATOM 1475 O O . LYS A 1 200 ? 0.043 20.627 -20.973 1.00 87.81 200 LYS A O 1
ATOM 1480 N N . GLU A 1 201 ? 0.774 21.387 -19.002 1.00 80.44 201 GLU A N 1
ATOM 1481 C CA . GLU A 1 201 ? 0.037 22.652 -19.070 1.00 80.44 201 GLU A CA 1
ATOM 1482 C C . GLU A 1 201 ? 0.638 23.614 -20.110 1.00 80.44 201 GLU A C 1
ATOM 1484 O O . GLU A 1 201 ? 1.821 23.533 -20.459 1.00 80.44 201 GLU A O 1
ATOM 1489 N N . SER A 1 202 ? -0.178 24.539 -20.627 1.00 66.69 202 SER A N 1
ATOM 1490 C CA . SER A 1 202 ? 0.315 25.617 -21.487 1.00 66.69 202 SER A CA 1
ATOM 1491 C C . SER A 1 202 ? 1.193 26.564 -20.670 1.00 66.69 202 SER A C 1
ATOM 1493 O O . SER A 1 202 ? 0.750 27.090 -19.653 1.00 66.69 202 SER A O 1
ATOM 1495 N N . VAL A 1 203 ? 2.423 26.796 -21.128 1.00 58.59 203 VAL A N 1
ATOM 1496 C CA . VAL A 1 203 ? 3.432 27.612 -20.438 1.00 58.59 203 VAL A CA 1
ATOM 1497 C C . VAL A 1 203 ? 3.021 29.090 -20.461 1.00 58.59 203 VAL A C 1
ATOM 1499 O O . VAL A 1 203 ? 3.412 29.826 -21.362 1.00 58.59 203 VAL A O 1
ATOM 1502 N N . SER A 1 204 ? 2.206 29.532 -19.502 1.00 49.94 204 SER A N 1
ATOM 1503 C CA . SER A 1 204 ? 1.916 30.959 -19.284 1.00 49.94 204 SER A CA 1
ATOM 1504 C C . SER A 1 204 ? 2.612 31.541 -18.053 1.00 49.94 204 SER A C 1
ATOM 1506 O O . SER A 1 204 ? 2.553 32.749 -17.861 1.00 49.94 204 SER A O 1
ATOM 1508 N N . ASP A 1 205 ? 3.303 30.726 -17.250 1.00 43.25 205 ASP A N 1
ATOM 1509 C CA . ASP A 1 205 ? 4.067 31.210 -16.099 1.00 43.25 205 ASP A CA 1
ATOM 1510 C C . ASP A 1 205 ? 5.381 30.422 -15.952 1.00 43.25 205 ASP A C 1
ATOM 1512 O O . ASP A 1 205 ? 5.428 29.304 -15.442 1.00 43.25 205 ASP A O 1
ATOM 1516 N N . ALA A 1 206 ? 6.474 30.983 -16.477 1.00 49.31 206 ALA A N 1
ATOM 1517 C CA . ALA A 1 206 ? 7.798 30.350 -16.489 1.00 49.31 206 ALA A CA 1
ATOM 1518 C C . ALA A 1 206 ? 8.430 30.221 -15.086 1.00 49.31 206 ALA A C 1
ATOM 1520 O O . ALA A 1 206 ? 9.498 29.630 -14.943 1.00 49.31 206 ALA A O 1
ATOM 1521 N N . SER A 1 207 ? 7.776 30.770 -14.059 1.00 46.28 207 SER A N 1
ATOM 1522 C CA . SER A 1 207 ? 8.225 30.758 -12.666 1.00 46.28 207 SER A CA 1
ATOM 1523 C C . SER A 1 207 ? 7.980 29.420 -11.948 1.00 46.28 207 SER A C 1
ATOM 1525 O O . SER A 1 207 ? 8.581 29.179 -10.904 1.00 46.28 207 SER A O 1
ATOM 1527 N N . CYS A 1 208 ? 7.154 28.528 -12.515 1.00 50.53 208 CYS A N 1
ATOM 1528 C CA . CYS A 1 208 ? 6.843 27.215 -11.940 1.00 50.53 208 CYS A CA 1
ATOM 1529 C C . CYS A 1 208 ? 6.630 26.139 -13.026 1.00 50.53 208 CYS A C 1
ATOM 1531 O O . CYS A 1 208 ? 5.638 25.413 -13.024 1.00 50.53 208 CYS A O 1
ATOM 1533 N N . ALA A 1 209 ? 7.534 26.048 -14.008 1.00 58.16 209 ALA A N 1
ATOM 1534 C CA . ALA A 1 209 ? 7.447 25.025 -15.053 1.00 58.16 209 ALA A CA 1
ATOM 1535 C C . ALA A 1 209 ? 7.713 23.622 -14.468 1.00 58.16 209 ALA A C 1
ATOM 1537 O O . ALA A 1 209 ? 8.846 23.146 -14.454 1.00 58.16 209 ALA A O 1
ATOM 1538 N N . GLN A 1 210 ? 6.667 22.967 -13.961 1.00 71.12 210 GLN A N 1
ATOM 1539 C CA . GLN A 1 210 ? 6.734 21.605 -13.431 1.00 71.12 210 GLN A CA 1
ATOM 1540 C C . GLN A 1 210 ? 7.136 20.618 -14.533 1.00 71.12 210 GLN A C 1
ATOM 1542 O O . GLN A 1 210 ? 6.621 20.648 -15.657 1.00 71.12 210 GLN A O 1
ATOM 1547 N N . ASN A 1 211 ? 8.083 19.739 -14.211 1.00 77.00 211 ASN A N 1
ATOM 1548 C CA . ASN A 1 211 ? 8.655 18.802 -15.162 1.00 77.00 211 ASN A CA 1
ATOM 1549 C C . ASN A 1 211 ? 7.704 17.615 -15.374 1.00 77.00 211 ASN A C 1
ATOM 1551 O O . ASN A 1 211 ? 7.473 16.810 -14.478 1.00 77.00 211 ASN A O 1
ATOM 1555 N N . ARG A 1 212 ? 7.143 17.505 -16.583 1.00 84.31 212 ARG A N 1
ATOM 1556 C CA . ARG A 1 212 ? 6.232 16.414 -16.978 1.00 84.31 212 ARG A CA 1
ATOM 1557 C C . ARG A 1 212 ? 6.927 15.320 -17.797 1.00 84.31 212 ARG A C 1
ATOM 1559 O O . ARG A 1 212 ? 6.253 14.498 -18.413 1.00 84.31 212 ARG A O 1
ATOM 1566 N N . ASN A 1 213 ? 8.260 15.324 -17.854 1.00 84.31 213 ASN A N 1
ATOM 1567 C CA . ASN A 1 213 ? 9.020 14.302 -18.569 1.00 84.31 213 ASN A CA 1
ATOM 1568 C C . ASN A 1 213 ? 9.107 13.021 -17.737 1.00 84.31 213 ASN A C 1
ATOM 1570 O O . ASN A 1 213 ? 9.567 13.044 -16.596 1.00 84.31 213 ASN A O 1
ATOM 1574 N N . LEU A 1 214 ? 8.691 11.904 -18.335 1.00 85.56 214 LEU A N 1
ATOM 1575 C CA . LEU A 1 214 ? 8.730 10.588 -17.702 1.00 85.56 214 LEU A CA 1
ATOM 1576 C C . LEU A 1 214 ? 10.154 10.241 -17.236 1.00 85.56 214 LEU A C 1
ATOM 1578 O O . LEU A 1 214 ? 11.131 10.573 -17.907 1.00 85.56 214 LEU A O 1
ATOM 1582 N N . HIS A 1 215 ? 10.246 9.562 -16.089 1.00 82.69 215 HIS A N 1
ATOM 1583 C CA . HIS A 1 215 ? 11.488 9.120 -15.435 1.00 82.69 215 HIS A CA 1
ATOM 1584 C C . HIS A 1 215 ? 12.420 10.243 -14.950 1.00 82.69 215 HIS A C 1
ATOM 1586 O O . HIS A 1 215 ? 13.549 9.964 -14.547 1.00 82.69 215 HIS A O 1
ATOM 1592 N N . SER A 1 216 ? 11.974 11.501 -14.948 1.00 80.81 216 SER A N 1
ATOM 1593 C CA . SER A 1 216 ? 12.727 12.552 -14.267 1.00 80.81 216 SER A CA 1
ATOM 1594 C C . SER A 1 216 ? 12.610 12.406 -12.750 1.00 80.81 216 SER A C 1
ATOM 1596 O O . SER A 1 216 ? 11.535 12.146 -12.219 1.00 80.81 216 SER A O 1
ATOM 1598 N N . ASP A 1 217 ? 13.704 12.680 -12.051 1.00 78.50 217 ASP A N 1
ATOM 1599 C CA . ASP A 1 217 ? 13.773 12.867 -10.593 1.00 78.50 217 ASP A CA 1
ATOM 1600 C C . ASP A 1 217 ? 12.833 13.959 -10.041 1.00 78.50 217 ASP A C 1
ATOM 1602 O O . ASP A 1 217 ? 12.449 13.930 -8.877 1.00 78.50 217 ASP A O 1
ATOM 1606 N N . THR A 1 218 ? 12.452 14.912 -10.889 1.00 81.06 218 THR A N 1
ATOM 1607 C CA . THR A 1 218 ? 11.535 16.027 -10.611 1.00 81.06 218 THR A CA 1
ATOM 1608 C C . THR A 1 218 ? 10.169 15.843 -11.273 1.00 81.06 218 THR A C 1
ATOM 1610 O O . THR A 1 218 ? 9.434 16.816 -11.450 1.00 81.06 218 THR A O 1
ATOM 1613 N N . PHE A 1 219 ? 9.837 14.617 -11.691 1.00 84.75 219 PHE A N 1
ATOM 1614 C CA . PHE A 1 219 ? 8.555 14.325 -12.317 1.00 84.75 219 PHE A CA 1
ATOM 1615 C C . PHE A 1 219 ? 7.396 14.638 -11.369 1.00 84.75 219 PHE A C 1
ATOM 1617 O O . PHE A 1 219 ? 7.341 14.139 -10.247 1.00 84.75 219 PHE A O 1
ATOM 1624 N N . ASP A 1 220 ? 6.456 15.439 -11.857 1.00 82.31 220 ASP A N 1
ATOM 1625 C CA . ASP A 1 220 ? 5.223 15.771 -11.155 1.00 82.31 220 ASP A CA 1
ATOM 1626 C C . ASP A 1 220 ? 4.027 15.154 -11.897 1.00 82.31 220 ASP A C 1
ATOM 1628 O O . ASP A 1 220 ? 3.945 15.221 -13.134 1.00 82.31 220 ASP A O 1
ATOM 1632 N N . PHE A 1 221 ? 3.062 14.600 -11.164 1.00 82.38 221 PHE A N 1
ATOM 1633 C CA . PHE A 1 221 ? 1.817 14.077 -11.732 1.00 82.38 221 PHE A CA 1
ATOM 1634 C C . PHE A 1 221 ? 0.810 15.213 -11.926 1.00 82.38 221 PHE A C 1
ATOM 1636 O O . PHE A 1 221 ? 0.726 16.130 -11.115 1.00 82.38 221 PHE A O 1
ATOM 1643 N N . ASN A 1 222 ? 0.071 15.205 -13.038 1.00 86.31 222 ASN A N 1
ATOM 1644 C CA . ASN A 1 222 ? -1.001 16.177 -13.252 1.00 86.31 222 ASN A CA 1
ATOM 1645 C C . ASN A 1 222 ? -2.348 15.475 -13.095 1.00 86.31 222 ASN A C 1
ATOM 1647 O O . ASN A 1 222 ? -2.866 14.904 -14.059 1.00 86.31 222 ASN A O 1
ATOM 1651 N N . ASP A 1 223 ? -2.905 15.527 -11.886 1.00 86.69 223 ASP A N 1
ATOM 1652 C CA . ASP A 1 223 ? -4.185 14.893 -11.549 1.00 86.69 223 ASP A CA 1
ATOM 1653 C C . ASP A 1 223 ? -5.349 15.410 -12.406 1.00 86.69 223 ASP A C 1
ATOM 1655 O O . ASP A 1 223 ? -6.344 14.709 -12.595 1.00 86.69 223 ASP A O 1
ATOM 1659 N N . ALA A 1 224 ? -5.210 16.587 -13.030 1.00 83.88 224 ALA A N 1
ATOM 1660 C CA . ALA A 1 224 ? -6.198 17.101 -13.975 1.00 83.88 224 ALA A CA 1
ATOM 1661 C C . ALA A 1 224 ? -6.340 16.235 -15.245 1.00 83.88 224 ALA A C 1
ATOM 1663 O O . ALA A 1 224 ? -7.300 16.406 -15.997 1.00 83.88 224 ALA A O 1
ATOM 1664 N N . ALA A 1 225 ? -5.425 15.290 -15.494 1.00 88.38 225 ALA A N 1
ATOM 1665 C CA . ALA A 1 225 ? -5.570 14.303 -16.561 1.00 88.38 225 ALA A CA 1
ATOM 1666 C C . ALA A 1 225 ? -6.555 13.169 -16.207 1.00 88.38 225 ALA A C 1
ATOM 1668 O O . ALA A 1 225 ? -7.135 12.578 -17.118 1.00 88.38 225 ALA A O 1
ATOM 1669 N N . LEU A 1 226 ? -6.790 12.878 -14.917 1.00 88.25 226 LEU A N 1
ATOM 1670 C CA . LEU A 1 226 ? -7.596 11.730 -14.473 1.00 88.25 226 LEU A CA 1
ATOM 1671 C C . LEU A 1 226 ? -9.026 11.719 -15.042 1.00 88.25 226 LEU A C 1
ATOM 1673 O O . LEU A 1 226 ? -9.429 10.672 -15.556 1.00 88.25 226 LEU A O 1
ATOM 1677 N N . PRO A 1 227 ? -9.792 12.832 -15.043 1.00 82.88 227 PRO A N 1
ATOM 1678 C CA . PRO A 1 227 ? -11.149 12.814 -15.588 1.00 82.88 227 PRO A CA 1
ATOM 1679 C C . PRO A 1 227 ? -11.182 12.481 -17.083 1.00 82.88 227 PRO A C 1
ATOM 1681 O O . PRO A 1 227 ? -12.038 11.716 -17.525 1.00 82.88 227 PRO A O 1
ATOM 1684 N N . VAL A 1 228 ? -10.225 13.012 -17.856 1.00 86.75 228 VAL A N 1
ATOM 1685 C CA . VAL A 1 228 ? -10.106 12.737 -19.297 1.00 86.75 228 VAL A CA 1
ATOM 1686 C C . VAL A 1 228 ? -9.792 11.266 -19.525 1.00 86.75 228 VAL A C 1
ATOM 1688 O O . VAL A 1 228 ? -10.409 10.627 -20.376 1.00 86.75 228 VAL A O 1
ATOM 1691 N N . THR A 1 229 ? -8.869 10.714 -18.743 1.00 90.88 229 THR A N 1
ATOM 1692 C CA . THR A 1 229 ? -8.485 9.306 -18.804 1.00 90.88 229 THR A CA 1
ATOM 1693 C C . THR A 1 229 ? -9.668 8.378 -18.525 1.00 90.88 229 THR A C 1
ATOM 1695 O O . THR A 1 229 ? -9.993 7.540 -19.367 1.00 90.88 229 THR A O 1
ATOM 1698 N N . VAL A 1 230 ? -10.343 8.555 -17.382 1.00 90.06 230 VAL A N 1
ATOM 1699 C CA . VAL A 1 230 ? -11.462 7.699 -16.954 1.00 90.06 230 VAL A CA 1
ATOM 1700 C C . VAL A 1 230 ? -12.594 7.751 -17.967 1.00 90.06 230 VAL A C 1
ATOM 1702 O O . VAL A 1 230 ? -13.062 6.711 -18.427 1.00 90.06 230 VAL A O 1
ATOM 1705 N N . ARG A 1 231 ? -13.011 8.957 -18.366 1.00 86.88 231 ARG A N 1
ATOM 1706 C CA . ARG A 1 231 ? -14.095 9.090 -19.334 1.00 86.88 231 ARG A CA 1
ATOM 1707 C C . ARG A 1 231 ? -13.700 8.524 -20.697 1.00 86.88 231 ARG A C 1
ATOM 1709 O O . ARG A 1 231 ? -14.516 7.833 -21.282 1.00 86.88 231 ARG A O 1
ATOM 1716 N N . THR A 1 232 ? -12.466 8.708 -21.174 1.00 90.56 232 THR A N 1
ATOM 1717 C CA . THR A 1 232 ? -12.029 8.082 -22.441 1.00 90.56 232 THR A CA 1
ATOM 1718 C C . THR A 1 232 ? -12.183 6.561 -22.396 1.00 90.56 232 THR A C 1
ATOM 1720 O O . THR A 1 232 ? -12.728 5.980 -23.328 1.00 90.56 232 THR A O 1
ATOM 1723 N N . PHE A 1 233 ? -11.771 5.914 -21.302 1.00 92.06 233 PHE A N 1
ATOM 1724 C CA . PHE A 1 233 ? -11.877 4.459 -21.166 1.00 92.06 233 PHE A CA 1
ATOM 1725 C C . PHE A 1 233 ? -13.337 3.976 -21.130 1.00 92.06 233 PHE A C 1
ATOM 1727 O O . PHE A 1 233 ? -13.681 2.977 -21.762 1.00 92.06 233 PHE A O 1
ATOM 1734 N N . LEU A 1 234 ? -14.215 4.718 -20.446 1.00 89.69 234 LEU A N 1
ATOM 1735 C CA . LEU A 1 234 ? -15.652 4.434 -20.421 1.00 89.69 234 LEU A CA 1
ATOM 1736 C C . LEU A 1 234 ? -16.293 4.613 -21.801 1.00 89.69 234 LEU A C 1
ATOM 1738 O O . LEU A 1 234 ? -17.071 3.760 -22.214 1.00 89.69 234 LEU A O 1
ATOM 1742 N N . GLU A 1 235 ? -15.942 5.666 -22.539 1.00 89.94 235 GLU A N 1
ATOM 1743 C CA . GLU A 1 235 ? -16.464 5.912 -23.890 1.00 89.94 235 GLU A CA 1
ATOM 1744 C C . GLU A 1 235 ? -16.017 4.815 -24.874 1.00 89.94 235 GLU A C 1
ATOM 1746 O O . GLU A 1 235 ? -16.821 4.370 -25.692 1.00 89.94 235 GLU A O 1
ATOM 1751 N N . ILE A 1 236 ? -14.782 4.301 -24.753 1.00 93.81 236 ILE A N 1
ATOM 1752 C CA . ILE A 1 236 ? -14.333 3.114 -25.504 1.00 93.81 236 ILE A CA 1
ATOM 1753 C C . ILE A 1 236 ? -15.237 1.920 -25.177 1.00 93.81 236 ILE A C 1
ATOM 1755 O O . ILE A 1 236 ? -15.766 1.287 -26.089 1.00 93.81 236 ILE A O 1
ATOM 1759 N N . ALA A 1 237 ? -15.456 1.624 -23.893 1.00 90.12 237 ALA A N 1
ATOM 1760 C CA . ALA A 1 237 ? -16.294 0.498 -23.484 1.00 90.12 237 ALA A CA 1
ATOM 1761 C C . ALA A 1 237 ? -17.739 0.630 -24.003 1.00 90.12 237 ALA A C 1
ATOM 1763 O O . ALA A 1 237 ? -18.268 -0.324 -24.572 1.00 90.12 237 ALA A O 1
ATOM 1764 N N . GLN A 1 238 ? -18.356 1.812 -23.902 1.00 88.00 238 GLN A N 1
ATOM 1765 C CA . GLN A 1 238 ? -19.680 2.076 -24.483 1.00 88.00 238 GLN A CA 1
ATOM 1766 C C . GLN A 1 238 ? -19.704 1.817 -25.984 1.00 88.00 238 GLN A C 1
ATOM 1768 O O . GLN A 1 238 ? -20.576 1.104 -26.478 1.00 88.00 238 GLN A O 1
ATOM 1773 N N . HIS A 1 239 ? -18.720 2.362 -26.701 1.00 91.88 239 HIS A N 1
ATOM 1774 C CA . HIS A 1 239 ? -18.613 2.217 -28.144 1.00 91.88 239 HIS A CA 1
ATOM 1775 C C . HIS A 1 239 ? -18.453 0.748 -28.565 1.00 91.88 239 HIS A C 1
ATOM 1777 O O . HIS A 1 239 ? -19.029 0.321 -29.565 1.00 91.88 239 HIS A O 1
ATOM 1783 N N . ARG A 1 240 ? -17.691 -0.055 -27.809 1.00 91.12 240 ARG A N 1
ATOM 1784 C CA . ARG A 1 240 ? -17.473 -1.475 -28.134 1.00 91.12 240 ARG A CA 1
ATOM 1785 C C . ARG A 1 240 ? -18.646 -2.371 -27.777 1.00 91.12 240 ARG A C 1
ATOM 1787 O O . ARG A 1 240 ? -18.987 -3.243 -28.570 1.00 91.12 240 ARG A O 1
ATOM 1794 N N . PHE A 1 241 ? -19.280 -2.144 -26.632 1.00 87.56 241 PHE A N 1
ATOM 1795 C CA . PHE A 1 241 ? -20.398 -2.971 -26.178 1.00 87.56 241 PHE A CA 1
ATOM 1796 C C . PHE A 1 241 ? -21.767 -2.473 -26.660 1.00 87.56 241 PHE A C 1
ATOM 1798 O O . PHE A 1 241 ? -22.762 -3.168 -26.469 1.00 87.56 241 PHE A O 1
ATOM 1805 N N . GLY A 1 242 ? -21.838 -1.295 -27.289 1.00 83.06 242 GLY A N 1
ATOM 1806 C CA . GLY A 1 242 ? -23.100 -0.687 -27.715 1.00 83.06 242 GLY A CA 1
ATOM 1807 C C . GLY A 1 242 ? -24.020 -0.354 -26.536 1.00 83.06 242 GLY A C 1
ATOM 1808 O O . GLY A 1 242 ? -25.239 -0.438 -26.666 1.00 83.06 242 GLY A O 1
ATOM 1809 N N . VAL A 1 243 ? -23.436 -0.033 -25.379 1.00 75.25 243 VAL A N 1
ATOM 1810 C CA . VAL A 1 243 ? -24.154 0.275 -24.134 1.00 75.25 243 VAL A CA 1
ATOM 1811 C C . VAL A 1 243 ? -24.019 1.750 -23.790 1.00 75.25 243 VAL A C 1
ATOM 1813 O O . VAL A 1 243 ? -23.011 2.376 -24.106 1.00 75.25 243 VAL A O 1
ATOM 1816 N N . GLU A 1 244 ? -25.016 2.297 -23.103 1.00 73.06 244 GLU A N 1
ATOM 1817 C CA . GLU A 1 244 ? -24.973 3.652 -22.556 1.00 73.06 244 GLU A CA 1
ATOM 1818 C C . GLU A 1 244 ? -24.852 3.563 -21.031 1.00 73.06 244 GLU A C 1
ATOM 1820 O O . GLU A 1 244 ? -25.739 3.051 -20.345 1.00 73.06 244 GLU A O 1
ATOM 1825 N N . PHE A 1 245 ? -23.738 4.039 -20.483 1.00 67.75 245 PHE A N 1
ATOM 1826 C CA . PHE A 1 245 ? -23.583 4.236 -19.052 1.00 67.75 245 PHE A CA 1
ATOM 1827 C C . PHE A 1 245 ? -24.295 5.537 -18.671 1.00 67.75 245 PHE A C 1
ATOM 1829 O O . PHE A 1 245 ? -23.918 6.634 -19.085 1.00 67.75 245 PHE A O 1
ATOM 1836 N N . THR A 1 246 ? -25.338 5.436 -17.849 1.00 52.56 246 THR A N 1
ATOM 1837 C CA . THR A 1 246 ? -26.016 6.614 -17.297 1.00 52.56 246 THR A CA 1
ATOM 1838 C C . THR A 1 246 ? -25.028 7.492 -16.517 1.00 52.56 246 THR A C 1
ATOM 1840 O O . THR A 1 246 ? -24.217 6.965 -15.757 1.00 52.56 246 THR A O 1
ATOM 1843 N N . ASN A 1 247 ? -25.148 8.822 -16.638 1.00 54.62 247 ASN A N 1
ATOM 1844 C CA . ASN A 1 247 ? -24.410 9.837 -15.864 1.00 54.62 247 ASN A CA 1
ATOM 1845 C C . ASN A 1 247 ? -22.917 10.083 -16.203 1.00 54.62 247 ASN A C 1
ATOM 1847 O O . ASN A 1 247 ? -22.208 10.690 -15.404 1.00 54.62 247 ASN A O 1
ATOM 1851 N N . LEU A 1 248 ? -22.415 9.774 -17.405 1.00 52.38 248 LEU A N 1
ATOM 1852 C CA . LEU A 1 248 ? -21.054 10.223 -17.783 1.00 52.38 248 LEU A CA 1
ATOM 1853 C C . LEU A 1 248 ? -20.881 11.755 -17.762 1.00 52.38 248 LEU A C 1
ATOM 1855 O O . LEU A 1 248 ? -19.786 12.254 -17.510 1.00 52.38 248 LEU A O 1
ATOM 1859 N N . THR A 1 249 ? -21.968 12.511 -17.944 1.00 48.81 249 THR A N 1
ATOM 1860 C CA . THR A 1 249 ? -22.005 13.976 -17.787 1.00 48.81 249 THR A CA 1
ATOM 1861 C C . THR A 1 249 ? -21.773 14.449 -16.351 1.00 48.81 249 THR A C 1
ATOM 1863 O O . THR A 1 249 ? -21.446 15.617 -16.157 1.00 48.81 249 THR A O 1
ATOM 1866 N N . SER A 1 250 ? -21.940 13.579 -15.346 1.00 46.78 250 SER A N 1
ATOM 1867 C CA . SER A 1 250 ? -21.622 13.888 -13.949 1.00 46.78 250 SER A CA 1
ATOM 1868 C C . SER A 1 250 ? -20.205 13.492 -13.551 1.00 46.78 250 SER A C 1
ATOM 1870 O O . SER A 1 250 ? -19.831 13.792 -12.422 1.00 46.78 250 SER A O 1
ATOM 1872 N N . ILE A 1 251 ? -19.419 12.842 -14.427 1.00 48.81 251 ILE A N 1
ATOM 1873 C CA . ILE A 1 251 ? -17.965 12.731 -14.247 1.00 48.81 251 ILE A CA 1
ATOM 1874 C C . ILE A 1 251 ? -17.417 14.135 -14.498 1.00 48.81 251 ILE A C 1
ATOM 1876 O O . ILE A 1 251 ? -17.401 14.586 -15.648 1.00 48.81 251 ILE A O 1
ATOM 1880 N N . PRO A 1 252 ? -17.040 14.879 -13.449 1.00 42.34 252 PRO A N 1
ATOM 1881 C CA . PRO A 1 252 ? -16.786 16.297 -13.588 1.00 42.34 252 PRO A CA 1
ATOM 1882 C C . PRO A 1 252 ? -15.600 16.515 -14.532 1.00 42.34 252 PRO A C 1
ATOM 1884 O O . PRO A 1 252 ? -14.474 16.113 -14.236 1.00 42.34 252 PRO A O 1
ATOM 1887 N N . VAL A 1 253 ? -15.822 17.192 -15.660 1.00 41.78 253 VAL A N 1
ATOM 1888 C CA . VAL A 1 253 ? -14.734 17.879 -16.364 1.00 41.78 253 VAL A CA 1
ATOM 1889 C C . VAL A 1 253 ? -14.338 19.034 -15.443 1.00 41.78 253 VAL A C 1
ATOM 1891 O O . VAL A 1 253 ? -14.888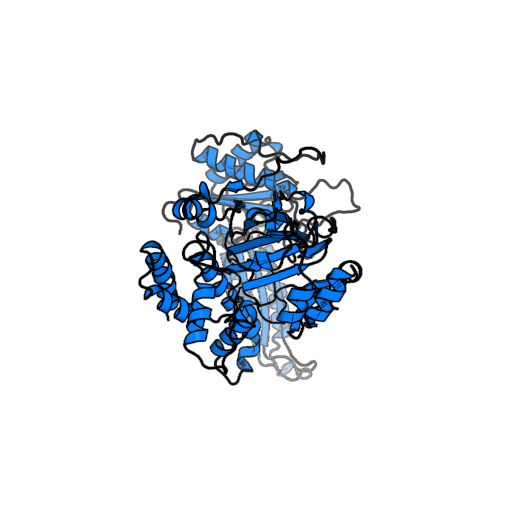 20.127 -15.553 1.00 41.78 253 VAL A O 1
ATOM 1894 N N . ILE A 1 254 ? -13.475 18.778 -14.451 1.00 36.84 254 ILE A N 1
ATOM 1895 C CA . ILE A 1 254 ? -13.032 19.799 -13.487 1.00 36.84 254 ILE A CA 1
ATOM 1896 C C . ILE A 1 254 ? -12.090 20.748 -14.218 1.00 36.84 254 ILE A C 1
ATOM 1898 O O . ILE A 1 254 ? -10.869 20.637 -14.192 1.00 36.84 254 ILE A O 1
ATOM 1902 N N . ILE A 1 255 ? -12.700 21.707 -14.903 1.00 32.44 255 ILE A N 1
ATOM 1903 C CA . ILE A 1 255 ? -12.117 23.008 -15.171 1.00 32.44 255 ILE A CA 1
ATOM 1904 C C . ILE A 1 255 ? -12.296 23.796 -13.877 1.00 32.44 255 ILE A C 1
ATOM 1906 O O . ILE A 1 255 ? -13.421 24.002 -13.435 1.00 32.44 255 ILE A O 1
ATOM 1910 N N . ARG A 1 256 ? -11.167 24.182 -13.273 1.00 34.06 256 ARG A N 1
ATOM 1911 C CA . ARG A 1 256 ? -11.010 25.189 -12.211 1.00 34.06 256 ARG A CA 1
ATOM 1912 C C . ARG A 1 256 ? -12.316 25.805 -11.690 1.00 34.06 256 ARG A C 1
ATOM 1914 O O . ARG A 1 256 ? -12.786 26.817 -12.201 1.00 34.06 256 ARG A O 1
ATOM 1921 N N . SER A 1 257 ? -12.776 25.289 -10.562 1.00 26.75 257 SER A N 1
ATOM 1922 C CA . SER A 1 257 ? -13.496 26.083 -9.574 1.00 26.75 257 SER A CA 1
ATOM 1923 C C . SER A 1 257 ? -13.354 25.398 -8.224 1.00 26.75 257 SER A C 1
ATOM 1925 O O . SER A 1 257 ? -14.148 24.535 -7.859 1.00 26.75 257 SER A O 1
ATOM 1927 N N . TYR A 1 258 ? -12.315 25.799 -7.488 1.00 34.62 258 TYR A N 1
ATOM 1928 C CA . TYR A 1 258 ? -12.348 25.775 -6.032 1.00 34.62 258 TYR A CA 1
ATOM 1929 C C . TYR A 1 258 ? -13.518 26.662 -5.607 1.00 34.62 258 TYR A C 1
ATOM 1931 O O . TYR A 1 258 ? -13.397 27.881 -5.518 1.00 34.62 258 TYR A O 1
ATOM 1939 N N . VAL A 1 259 ? -14.677 26.045 -5.423 1.00 24.97 259 VAL A N 1
ATOM 1940 C CA . VAL A 1 259 ? -15.804 26.631 -4.715 1.00 24.97 259 VAL A CA 1
ATOM 1941 C C . VAL A 1 259 ? -16.155 25.636 -3.627 1.00 24.97 259 VAL A C 1
ATOM 1943 O O . VAL A 1 259 ? -16.719 24.574 -3.871 1.00 24.97 259 VAL A O 1
ATOM 1946 N N . VAL A 1 260 ? -15.748 26.008 -2.416 1.00 36.38 260 VAL A N 1
ATOM 1947 C CA . VAL A 1 260 ? -16.401 25.623 -1.169 1.00 36.38 260 VAL A CA 1
ATOM 1948 C C . VAL A 1 260 ? -17.906 25.690 -1.401 1.00 36.38 260 VAL A C 1
ATOM 1950 O O . VAL A 1 260 ? -18.389 26.769 -1.707 1.00 36.38 260 VAL A O 1
ATOM 1953 N N . PHE A 1 261 ? -18.618 24.569 -1.311 1.00 27.03 261 PHE A N 1
ATOM 1954 C CA . PHE A 1 261 ? -19.895 24.438 -0.603 1.00 27.03 261 PHE A CA 1
ATOM 1955 C C . PHE A 1 261 ? -20.486 23.046 -0.817 1.00 27.03 261 PHE A C 1
ATOM 1957 O O . PHE A 1 261 ? -20.656 22.583 -1.940 1.00 27.03 261 PHE A O 1
ATOM 1964 N N . GLY A 1 262 ? -20.891 22.435 0.291 1.00 26.83 262 GLY A N 1
ATOM 1965 C CA . GLY A 1 262 ? -21.793 21.296 0.292 1.00 26.83 262 GLY A CA 1
ATOM 1966 C C . GLY A 1 262 ? -21.478 20.382 1.452 1.00 26.83 262 GLY A C 1
ATOM 1967 O O . GLY A 1 262 ? -20.636 19.506 1.316 1.00 26.83 262 GLY A O 1
ATOM 1968 N N . LEU A 1 263 ? -22.150 20.608 2.584 1.00 33.19 263 LEU A N 1
ATOM 1969 C CA . LEU A 1 263 ? -22.297 19.629 3.656 1.00 33.19 263 LEU A CA 1
ATOM 1970 C C . LEU A 1 263 ? -22.636 18.277 3.017 1.00 33.19 263 LEU A C 1
ATOM 1972 O O . LEU A 1 263 ? -23.785 18.046 2.633 1.00 33.19 263 LEU A O 1
ATOM 1976 N N . ALA A 1 264 ? -21.636 17.405 2.872 1.00 34.38 264 ALA A N 1
ATOM 1977 C CA . ALA A 1 264 ? -21.895 15.996 2.665 1.00 34.38 264 ALA A CA 1
ATOM 1978 C C . ALA A 1 264 ? -22.814 15.593 3.816 1.00 34.38 264 ALA A C 1
ATOM 1980 O O . ALA A 1 264 ? -22.526 15.888 4.979 1.00 34.38 264 ALA A O 1
ATOM 1981 N N . LYS A 1 265 ? -23.977 15.037 3.476 1.00 36.00 265 LYS A N 1
ATOM 1982 C CA . LYS A 1 265 ? -24.934 14.511 4.444 1.00 36.00 265 LYS A CA 1
ATOM 1983 C C . LYS A 1 265 ? -24.122 13.644 5.407 1.00 36.00 265 LYS A C 1
ATOM 1985 O O . LYS A 1 265 ? -23.548 12.659 4.951 1.00 36.00 265 LYS A O 1
ATOM 1990 N N . MET A 1 266 ? -23.977 14.064 6.669 1.00 46.88 266 MET A N 1
ATOM 1991 C CA . MET A 1 266 ? -23.182 13.303 7.632 1.00 46.88 266 MET A CA 1
ATOM 1992 C C . MET A 1 266 ? -23.784 11.906 7.676 1.00 46.88 266 MET A C 1
ATOM 1994 O O . MET A 1 266 ? -24.953 11.756 8.038 1.00 46.88 266 MET A O 1
ATOM 1998 N N . ALA A 1 267 ? -23.024 10.910 7.228 1.00 63.16 267 ALA A N 1
ATOM 1999 C CA . ALA A 1 267 ? -23.403 9.533 7.464 1.00 63.16 267 ALA A CA 1
ATOM 2000 C C . ALA A 1 267 ? -23.515 9.366 8.988 1.00 63.16 267 ALA A C 1
ATOM 2002 O O . ALA A 1 267 ? -22.691 9.885 9.741 1.00 63.16 267 ALA A O 1
ATOM 2003 N N . SER A 1 268 ? -24.603 8.753 9.437 1.00 78.06 268 SER A N 1
ATOM 2004 C CA . SER A 1 268 ? -24.905 8.518 10.849 1.00 78.06 268 SER A CA 1
ATOM 2005 C C . SER A 1 268 ? -24.725 7.040 11.153 1.00 78.06 268 SER A C 1
ATOM 2007 O O . SER A 1 268 ? -25.078 6.204 10.324 1.00 78.06 268 SER A O 1
ATOM 2009 N N . ILE A 1 269 ? -24.222 6.719 12.343 1.00 86.50 269 ILE A N 1
ATOM 2010 C CA . ILE A 1 269 ? -24.241 5.346 12.854 1.00 86.50 269 ILE A CA 1
ATOM 2011 C C . ILE A 1 269 ? -25.681 4.976 13.208 1.00 86.50 269 ILE A C 1
ATOM 2013 O O . ILE A 1 269 ? -26.411 5.794 13.769 1.00 86.50 269 ILE A O 1
ATOM 2017 N N . THR A 1 270 ? -26.086 3.753 12.873 1.00 92.50 270 THR A N 1
ATOM 2018 C CA . THR A 1 270 ? -27.387 3.222 13.280 1.00 92.50 270 THR A CA 1
ATOM 2019 C C . THR A 1 270 ? -27.406 3.030 14.796 1.00 92.50 270 THR A C 1
ATOM 2021 O O . THR A 1 270 ? -26.470 2.481 15.379 1.00 92.50 270 THR A O 1
ATOM 2024 N N . GLU A 1 271 ? -28.478 3.491 15.436 1.00 94.88 271 GLU A N 1
ATOM 2025 C CA . GLU A 1 271 ? -28.712 3.308 16.866 1.00 94.88 271 GLU A CA 1
ATOM 2026 C C . GLU A 1 271 ? -29.856 2.316 17.067 1.00 94.88 271 GLU A C 1
ATOM 2028 O O . GLU A 1 271 ? -30.943 2.507 16.521 1.00 94.88 271 GLU A O 1
ATOM 2033 N N . VAL A 1 272 ? -29.620 1.283 17.869 1.00 95.25 272 VAL A N 1
ATOM 2034 C CA . VAL A 1 272 ? -30.587 0.212 18.143 1.00 95.25 272 VAL A CA 1
ATOM 2035 C C . VAL A 1 272 ? -30.686 -0.052 19.638 1.00 95.25 272 VAL A C 1
ATOM 2037 O O . VAL A 1 272 ? -29.725 0.132 20.386 1.00 95.25 272 VAL A O 1
ATOM 2040 N N . ASP A 1 273 ? -31.863 -0.461 20.097 1.00 94.38 273 ASP A N 1
ATOM 2041 C CA . ASP A 1 273 ? -32.050 -0.921 21.469 1.00 94.38 273 ASP A CA 1
ATOM 2042 C C . ASP A 1 273 ? -31.690 -2.408 21.575 1.00 94.38 273 ASP A C 1
ATOM 2044 O O . ASP A 1 273 ? -32.094 -3.202 20.728 1.00 94.38 273 ASP A O 1
ATOM 2048 N N . ALA A 1 274 ? -30.974 -2.813 22.629 1.00 92.00 274 ALA A N 1
ATOM 2049 C CA . ALA A 1 274 ? -30.664 -4.225 22.866 1.00 92.00 274 ALA A CA 1
ATOM 2050 C C . ALA A 1 274 ? -31.923 -5.113 22.992 1.00 92.00 274 ALA A C 1
ATOM 2052 O O . ALA A 1 274 ? -31.872 -6.318 22.795 1.00 92.00 274 ALA A O 1
ATOM 2053 N N . THR A 1 275 ? -33.087 -4.557 23.329 1.00 90.19 275 THR A N 1
ATOM 2054 C CA . THR A 1 275 ? -34.336 -5.339 23.392 1.00 90.19 275 THR A CA 1
ATOM 2055 C C . THR A 1 275 ? -34.976 -5.595 22.025 1.00 90.19 275 THR A C 1
ATOM 2057 O O . THR A 1 275 ? -35.864 -6.439 21.925 1.00 90.19 275 THR A O 1
ATOM 2060 N N . GLU A 1 276 ? -34.519 -4.899 20.983 1.00 91.88 276 GLU A N 1
ATOM 2061 C CA . GLU A 1 276 ? -35.068 -4.944 19.622 1.00 91.88 276 GLU A CA 1
ATOM 2062 C C . GLU A 1 276 ? -34.115 -5.609 18.618 1.00 91.88 276 GLU A C 1
ATOM 2064 O O . GLU A 1 276 ? -34.419 -5.661 17.430 1.00 91.88 276 GLU A O 1
ATOM 2069 N N . LEU A 1 277 ? -32.962 -6.102 19.081 1.00 93.50 277 LEU A N 1
ATOM 2070 C CA . LEU A 1 277 ? -31.919 -6.677 18.240 1.00 93.50 277 LEU A CA 1
ATOM 2071 C C . LEU A 1 277 ? -31.567 -8.082 18.723 1.00 93.50 277 LEU A C 1
ATOM 2073 O O . LEU A 1 277 ? -31.061 -8.251 19.836 1.00 93.50 277 LEU A O 1
ATOM 2077 N N . THR A 1 278 ? -31.799 -9.086 17.881 1.00 95.31 278 THR A N 1
ATOM 2078 C CA . THR A 1 278 ? -31.320 -10.456 18.123 1.00 95.31 278 THR A CA 1
ATOM 2079 C C . THR A 1 278 ? -29.838 -10.602 17.767 1.00 95.31 278 THR A C 1
ATOM 2081 O O . THR A 1 278 ? -29.263 -9.771 17.059 1.00 95.31 278 THR A O 1
ATOM 2084 N N . TYR A 1 279 ? -29.196 -11.673 18.244 1.00 93.94 279 TYR A N 1
ATOM 2085 C CA . TYR A 1 279 ? -27.807 -11.973 17.888 1.00 93.94 279 TYR A CA 1
ATOM 2086 C C . TYR A 1 279 ? -27.636 -12.174 16.376 1.00 93.94 279 TYR A C 1
ATOM 2088 O O . TYR A 1 279 ? -26.702 -11.652 15.773 1.00 93.94 279 TYR A O 1
ATOM 2096 N N . GLU A 1 280 ? -28.555 -12.905 15.749 1.00 94.00 280 GLU A N 1
ATOM 2097 C CA . GLU A 1 280 ? -28.515 -13.222 14.324 1.00 94.00 280 GLU A CA 1
ATOM 2098 C C . GLU A 1 280 ? -28.693 -11.964 13.464 1.00 94.00 280 GLU A C 1
ATOM 2100 O O . GLU A 1 280 ? -27.964 -11.777 12.491 1.00 94.00 280 GLU A O 1
ATOM 2105 N N . GLU A 1 281 ? -29.599 -11.059 13.849 1.00 95.50 281 GLU A N 1
ATOM 2106 C CA . GLU A 1 281 ? -29.753 -9.760 13.184 1.00 95.50 281 GLU A CA 1
ATOM 2107 C C . GLU A 1 281 ? -28.521 -8.876 13.373 1.00 95.50 281 GLU A C 1
ATOM 2109 O O . GLU A 1 281 ? -28.103 -8.211 12.428 1.00 95.50 281 GLU A O 1
ATOM 2114 N N . PHE A 1 282 ? -27.911 -8.878 14.563 1.00 96.00 282 PHE A N 1
ATOM 2115 C CA . PHE A 1 282 ? -26.674 -8.140 14.808 1.00 96.00 282 PHE A CA 1
ATOM 2116 C C . PHE A 1 282 ? -25.535 -8.625 13.896 1.00 96.00 282 PHE A C 1
ATOM 2118 O O . PHE A 1 282 ? -24.845 -7.820 13.261 1.00 96.00 282 PHE A O 1
ATOM 2125 N N . CYS A 1 283 ? -25.380 -9.946 13.785 1.00 94.25 283 CYS A N 1
ATOM 2126 C CA . CYS A 1 283 ? -24.436 -10.584 12.880 1.00 94.25 283 CYS A CA 1
ATOM 2127 C C . CYS A 1 283 ? -24.676 -10.188 11.416 1.00 94.25 283 CYS A C 1
ATOM 2129 O O . CYS A 1 283 ? -23.761 -9.706 10.748 1.00 94.25 283 CYS A O 1
ATOM 2131 N N . ASP A 1 284 ? -25.899 -10.381 10.915 1.00 92.19 284 ASP A N 1
ATOM 2132 C CA . ASP A 1 284 ? -26.245 -10.160 9.507 1.00 92.19 284 ASP A CA 1
ATOM 2133 C C . ASP A 1 284 ? -26.191 -8.677 9.119 1.00 92.19 284 ASP A C 1
ATOM 2135 O O . ASP A 1 284 ? -25.674 -8.318 8.061 1.00 92.19 284 ASP A O 1
ATOM 2139 N N . GLN A 1 285 ? -26.677 -7.786 9.982 1.00 93.94 285 GLN A N 1
ATOM 2140 C CA . GLN A 1 285 ? -26.796 -6.370 9.647 1.00 93.94 285 GLN A CA 1
ATOM 2141 C C . GLN A 1 285 ? -25.502 -5.588 9.857 1.00 93.94 285 GLN A C 1
ATOM 2143 O O . GLN A 1 285 ? -25.278 -4.645 9.103 1.00 93.94 285 GLN A O 1
ATOM 2148 N N . TYR A 1 286 ? -24.663 -5.965 10.829 1.00 94.00 286 TYR A N 1
ATOM 2149 C CA . TYR A 1 286 ? -23.514 -5.147 11.231 1.00 94.00 286 TYR A CA 1
ATOM 2150 C C . TYR A 1 286 ? -22.179 -5.879 11.104 1.00 94.00 286 TYR A C 1
ATOM 2152 O O . TYR A 1 286 ? -21.309 -5.404 10.375 1.00 94.00 286 TYR A O 1
ATOM 2160 N N . MET A 1 287 ? -22.003 -7.045 11.740 1.00 91.31 287 MET A N 1
ATOM 2161 C CA . MET A 1 287 ? -20.711 -7.750 11.673 1.00 91.31 287 MET A CA 1
ATOM 2162 C C . MET A 1 287 ? -20.384 -8.225 10.254 1.00 91.31 287 MET A C 1
ATOM 2164 O O . MET A 1 287 ? -19.288 -7.962 9.766 1.00 91.31 287 MET A O 1
ATOM 2168 N N . SER A 1 288 ? -21.335 -8.856 9.557 1.00 89.88 288 SER A N 1
ATOM 2169 C CA . SER A 1 288 ? -21.122 -9.378 8.199 1.00 89.88 288 SER A CA 1
ATOM 2170 C C . SER A 1 288 ? -20.872 -8.271 7.165 1.00 89.88 288 SER A C 1
ATOM 2172 O O . SER A 1 288 ? -20.120 -8.463 6.209 1.00 89.88 288 SER A O 1
ATOM 2174 N N . LYS A 1 289 ? -21.469 -7.090 7.378 1.00 90.56 289 LYS A N 1
ATOM 2175 C CA . LYS A 1 289 ? -21.317 -5.907 6.516 1.00 90.56 289 LYS A CA 1
ATOM 2176 C C . LYS A 1 289 ? -20.148 -5.016 6.921 1.00 90.56 289 LYS A C 1
ATOM 2178 O O . LYS A 1 289 ? -19.835 -4.070 6.202 1.00 90.56 289 LYS A O 1
ATOM 2183 N N . ASN A 1 290 ? -19.491 -5.331 8.039 1.00 90.00 290 ASN A N 1
ATOM 2184 C CA . ASN A 1 290 ? -18.414 -4.543 8.620 1.00 90.00 290 ASN A CA 1
ATOM 2185 C C . ASN A 1 290 ? -18.838 -3.080 8.883 1.00 90.00 290 ASN A C 1
ATOM 2187 O O . ASN A 1 290 ? -18.112 -2.142 8.541 1.00 90.00 290 ASN A O 1
ATOM 2191 N N . GLU A 1 291 ? -20.025 -2.887 9.468 1.00 91.88 291 GLU A N 1
ATOM 2192 C CA . GLU A 1 291 ? -20.632 -1.574 9.736 1.00 91.88 291 GLU A CA 1
ATOM 2193 C C . GLU A 1 291 ? -20.715 -1.257 11.242 1.00 91.88 291 GLU A C 1
ATOM 2195 O O . GLU A 1 291 ? -21.035 -2.139 12.042 1.00 91.88 291 GLU A O 1
ATOM 2200 N N . PRO A 1 292 ? -20.430 -0.006 11.660 1.00 95.06 292 PRO A N 1
ATOM 2201 C CA . PRO A 1 292 ? -20.505 0.395 13.062 1.00 95.06 292 PRO A CA 1
ATOM 2202 C C . PRO A 1 292 ? -21.959 0.523 13.530 1.00 95.06 292 PRO A C 1
ATOM 2204 O O . PRO A 1 292 ? -22.821 1.009 12.796 1.00 95.06 292 PRO A O 1
ATOM 2207 N N . VAL A 1 293 ? -22.225 0.164 14.789 1.00 96.31 293 VAL A N 1
ATOM 2208 C CA . VAL A 1 293 ? -23.561 0.265 15.402 1.00 96.31 293 VAL A CA 1
ATOM 2209 C C . VAL A 1 293 ? -23.476 0.650 16.874 1.00 96.31 293 VAL A C 1
ATOM 2211 O O . VAL A 1 293 ? -22.627 0.140 17.608 1.00 96.31 293 VAL A O 1
ATOM 2214 N N . LEU A 1 294 ? -24.371 1.542 17.310 1.00 97.25 294 LEU A N 1
ATOM 2215 C CA . LEU A 1 294 ? -24.568 1.875 18.719 1.00 97.25 294 LEU A CA 1
ATOM 2216 C C . LEU A 1 294 ? -25.744 1.070 19.282 1.00 97.25 294 LEU A C 1
ATOM 2218 O O . LEU A 1 294 ? -26.889 1.279 18.884 1.00 97.25 294 LEU A O 1
ATOM 2222 N N . ILE A 1 295 ? -25.475 0.205 20.255 1.00 97.06 295 ILE A N 1
ATOM 2223 C CA . ILE A 1 295 ? -26.482 -0.608 20.942 1.00 97.06 295 ILE A CA 1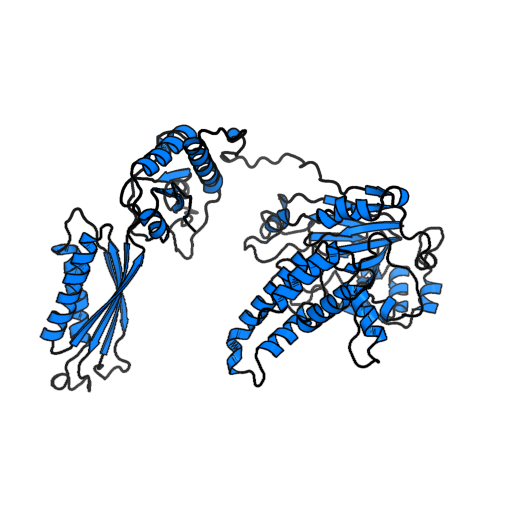
ATOM 2224 C C . ILE A 1 295 ? -26.751 -0.009 22.324 1.00 97.06 295 ILE A C 1
ATOM 2226 O O . ILE A 1 295 ? -25.870 0.030 23.184 1.00 97.06 295 ILE A O 1
ATOM 2230 N N . LYS A 1 296 ? -27.971 0.463 22.567 1.00 95.50 296 LYS A N 1
ATOM 2231 C CA . LYS A 1 296 ? -28.400 1.040 23.851 1.00 95.50 296 LYS A CA 1
ATOM 2232 C C . LYS A 1 296 ? -28.904 -0.033 24.814 1.00 95.50 296 LYS A C 1
ATOM 2234 O O . LYS A 1 296 ? -29.283 -1.124 24.405 1.00 95.50 296 LYS A O 1
ATOM 2239 N N . ASN A 1 297 ? -28.977 0.319 26.099 1.00 92.19 297 ASN A N 1
ATOM 2240 C CA . ASN A 1 297 ? -29.575 -0.498 27.159 1.00 92.19 297 ASN A CA 1
ATOM 2241 C C . ASN A 1 297 ? -28.883 -1.852 27.388 1.00 92.19 297 ASN A C 1
ATOM 2243 O O . ASN A 1 297 ? -29.529 -2.844 27.733 1.00 92.19 297 ASN A O 1
ATOM 2247 N N . ILE A 1 298 ? -27.556 -1.866 27.261 1.00 91.56 298 ILE A N 1
ATOM 2248 C CA . ILE A 1 298 ? -26.711 -3.051 27.437 1.00 91.56 298 ILE A CA 1
ATOM 2249 C C . ILE A 1 298 ? -26.057 -3.093 28.828 1.00 91.56 298 ILE A C 1
ATOM 2251 O O . ILE A 1 298 ? -25.877 -2.060 29.474 1.00 91.56 298 ILE A O 1
ATOM 2255 N N . GLY A 1 299 ? -25.707 -4.295 29.301 1.00 86.56 299 GLY A N 1
ATOM 2256 C CA . GLY A 1 299 ? -24.961 -4.490 30.554 1.00 86.56 299 GLY A CA 1
ATOM 2257 C C . GLY A 1 299 ? -25.762 -4.227 31.836 1.00 86.56 299 GLY A C 1
ATOM 2258 O O . GLY A 1 299 ? -25.176 -3.878 32.854 1.00 86.56 299 GLY A O 1
ATOM 2259 N N . LYS A 1 300 ? -27.097 -4.367 31.813 1.00 82.00 300 LYS A N 1
ATOM 2260 C CA . LYS A 1 300 ? -27.990 -3.980 32.928 1.00 82.00 300 LYS A CA 1
ATOM 2261 C C . LYS A 1 300 ? -27.581 -4.545 34.298 1.00 82.00 300 LYS A C 1
ATOM 2263 O O . LYS A 1 300 ? -27.707 -3.818 35.278 1.00 82.00 300 LYS A O 1
ATOM 2268 N N . ASP A 1 301 ? -27.050 -5.767 34.330 1.00 87.06 301 ASP A N 1
ATOM 2269 C CA . ASP A 1 301 ? -26.716 -6.512 35.554 1.00 87.06 301 ASP A CA 1
ATOM 2270 C C . ASP A 1 301 ? -25.211 -6.528 35.886 1.00 87.06 301 ASP A C 1
ATOM 2272 O O . ASP A 1 301 ? -24.744 -7.348 36.680 1.00 87.06 301 ASP A O 1
ATOM 2276 N N . TRP A 1 302 ? -24.409 -5.667 35.252 1.00 94.31 302 TRP A N 1
ATOM 2277 C CA . TRP A 1 302 ? -22.971 -5.631 35.511 1.00 94.31 302 TRP A CA 1
ATOM 2278 C C . TRP A 1 302 ? -22.646 -4.961 36.847 1.00 94.31 302 TRP A C 1
ATOM 2280 O O . TRP A 1 302 ? -23.035 -3.824 37.102 1.00 94.31 302 TRP A O 1
ATOM 2290 N N . LYS A 1 303 ? -21.831 -5.629 37.668 1.00 94.19 303 LYS A N 1
ATOM 2291 C CA . LYS A 1 303 ? -21.387 -5.107 38.971 1.00 94.19 303 LYS A CA 1
ATOM 2292 C C . LYS A 1 303 ? -20.463 -3.898 38.860 1.00 94.19 303 LYS A C 1
ATOM 2294 O O . LYS A 1 303 ? -20.294 -3.173 39.828 1.00 94.19 303 LYS A O 1
ATOM 2299 N N . VAL A 1 304 ? -19.865 -3.645 37.694 1.00 94.00 304 VAL A N 1
ATOM 2300 C CA . VAL A 1 304 ? -19.087 -2.417 37.465 1.00 94.00 304 VAL A CA 1
ATOM 2301 C C . VAL A 1 304 ? -19.944 -1.157 37.650 1.00 94.00 304 VAL A C 1
ATOM 2303 O O . VAL A 1 304 ? -19.414 -0.112 38.008 1.00 94.00 304 VAL A O 1
ATOM 2306 N N . PHE A 1 305 ? -21.270 -1.238 37.472 1.00 91.44 305 PHE A N 1
ATOM 2307 C CA . PHE A 1 305 ? -22.158 -0.113 37.774 1.00 91.44 305 PHE A CA 1
ATOM 2308 C C . PHE A 1 305 ? -22.217 0.203 39.276 1.00 91.44 305 PHE A C 1
ATOM 2310 O O . PHE A 1 305 ? -22.463 1.354 39.623 1.00 91.44 305 PHE A O 1
ATOM 2317 N N . ASP A 1 306 ? -21.889 -0.752 40.156 1.00 91.81 306 ASP A N 1
ATOM 2318 C CA . ASP A 1 306 ? -21.761 -0.523 41.602 1.00 91.81 306 ASP A CA 1
ATOM 2319 C C . ASP A 1 306 ? -20.533 0.342 41.939 1.00 91.81 306 ASP A C 1
ATOM 2321 O O . ASP A 1 306 ? -20.404 0.838 43.052 1.00 91.81 306 ASP A O 1
ATOM 2325 N N . TRP A 1 307 ? -19.617 0.575 40.992 1.00 94.19 307 TRP A N 1
ATOM 2326 C CA . TRP A 1 307 ? -18.518 1.533 41.175 1.00 94.19 307 TRP A CA 1
ATOM 2327 C C . TRP A 1 307 ? -18.988 2.987 41.124 1.00 94.19 307 TRP A C 1
ATOM 2329 O O . TRP A 1 307 ? -18.191 3.900 41.352 1.00 94.19 307 TRP A O 1
ATOM 2339 N N . CYS A 1 308 ? -20.259 3.203 40.789 1.00 92.75 308 CYS A N 1
ATOM 2340 C CA . CYS A 1 308 ? -20.835 4.510 40.555 1.00 92.75 308 CYS A CA 1
ATOM 2341 C C . CYS A 1 308 ? -22.013 4.766 41.503 1.00 92.75 308 CYS A C 1
ATOM 2343 O O . CYS A 1 308 ? -22.754 3.855 41.866 1.00 92.75 308 CYS A O 1
ATOM 2345 N N . THR A 1 309 ? -22.202 6.022 41.892 1.00 90.81 309 THR A N 1
ATOM 2346 C CA . THR A 1 309 ? -23.389 6.475 42.620 1.00 90.81 309 THR A CA 1
ATOM 2347 C C . THR A 1 309 ? -24.624 6.459 41.704 1.00 90.81 309 THR A C 1
ATOM 2349 O O . THR A 1 309 ? -24.485 6.434 40.474 1.00 90.81 309 THR A O 1
ATOM 2352 N N . PRO A 1 310 ? -25.853 6.535 42.254 1.00 85.62 310 PRO A N 1
ATOM 2353 C CA . PRO A 1 310 ? -27.071 6.711 41.455 1.00 85.62 310 PRO A CA 1
ATOM 2354 C C . PRO A 1 310 ? -27.042 7.934 40.519 1.00 85.62 310 PRO A C 1
ATOM 2356 O O . PRO A 1 310 ? -27.724 7.946 39.495 1.00 85.62 310 PRO A O 1
ATOM 2359 N N . GLU A 1 311 ? -26.232 8.944 40.839 1.00 85.88 311 GLU A N 1
ATOM 2360 C CA . GLU A 1 311 ? -26.008 10.151 40.039 1.00 85.88 311 GLU A CA 1
ATOM 2361 C C . GLU A 1 311 ? -24.981 9.961 38.898 1.00 85.88 311 GLU A C 1
ATOM 2363 O O . GLU A 1 311 ? -24.707 10.909 38.163 1.00 85.88 311 GLU A O 1
ATOM 2368 N N . ASN A 1 312 ? -24.467 8.740 38.686 1.00 85.00 312 ASN A N 1
ATOM 2369 C CA . ASN A 1 312 ? -23.414 8.384 37.721 1.00 85.00 312 ASN A CA 1
ATOM 2370 C C . ASN A 1 312 ? -22.044 9.031 38.005 1.00 85.00 312 ASN A C 1
ATOM 2372 O O . ASN A 1 312 ? -21.300 9.353 37.075 1.00 85.00 312 ASN A O 1
ATOM 2376 N N . GLU A 1 313 ? -21.693 9.197 39.281 1.00 90.31 313 GLU A N 1
ATOM 2377 C CA . GLU A 1 313 ? -20.363 9.643 39.717 1.00 90.31 313 GLU A CA 1
ATOM 2378 C C . GLU A 1 313 ? -19.559 8.479 40.306 1.00 90.31 313 GLU A C 1
ATOM 2380 O O . GLU A 1 313 ? -20.132 7.533 40.832 1.00 90.31 313 GLU A O 1
ATOM 2385 N N . LEU A 1 314 ? -18.227 8.524 40.239 1.00 94.31 314 LEU A N 1
ATOM 2386 C CA . LEU A 1 314 ? -17.376 7.447 40.762 1.00 94.31 314 LEU A CA 1
ATOM 2387 C C . LEU A 1 314 ? -17.363 7.412 42.292 1.00 94.31 314 LEU A C 1
ATOM 2389 O O . LEU A 1 314 ? -17.174 8.432 42.953 1.00 94.31 314 LEU A O 1
ATOM 2393 N N . GLN A 1 315 ? -17.430 6.210 42.859 1.00 95.75 315 GLN A N 1
ATOM 2394 C CA . GLN A 1 315 ? -17.255 5.976 44.291 1.00 95.75 315 GLN A CA 1
ATOM 2395 C C . GLN A 1 315 ? -15.761 5.879 44.654 1.00 95.75 315 GLN A C 1
ATOM 2397 O O . GLN A 1 315 ? -15.238 4.806 44.964 1.00 95.75 315 GLN A O 1
ATOM 2402 N N . TYR A 1 316 ? -15.049 7.013 44.616 1.00 95.56 316 TYR A N 1
ATOM 2403 C CA . TYR A 1 316 ? -13.585 7.080 44.777 1.00 95.56 316 TYR A CA 1
ATOM 2404 C C . TYR A 1 316 ? -13.053 6.343 46.015 1.00 95.56 316 TYR A C 1
ATOM 2406 O O . TYR A 1 316 ? -12.074 5.607 45.915 1.00 95.56 316 TYR A O 1
ATOM 2414 N N . ASN A 1 317 ? -13.682 6.512 47.182 1.00 95.12 317 ASN A N 1
ATOM 2415 C CA . ASN A 1 317 ? -13.221 5.886 48.427 1.00 95.12 317 ASN A CA 1
ATOM 2416 C C . ASN A 1 317 ? -13.318 4.353 48.396 1.00 95.12 317 ASN A C 1
ATOM 2418 O O . ASN A 1 317 ? -12.404 3.673 48.863 1.00 95.12 317 ASN A O 1
ATOM 2422 N N . GLU A 1 318 ? -14.390 3.807 47.819 1.00 94.31 318 GLU A N 1
ATOM 2423 C CA . GLU A 1 318 ? -14.584 2.358 47.703 1.00 94.31 318 GLU A CA 1
ATOM 2424 C C . GLU A 1 318 ? -13.584 1.750 46.716 1.00 94.31 318 GLU A C 1
ATOM 2426 O O . GLU A 1 318 ? -12.907 0.768 47.034 1.00 94.31 318 GLU A O 1
ATOM 2431 N N . LEU A 1 319 ? -13.408 2.393 45.557 1.00 95.38 319 LEU A N 1
ATOM 2432 C CA . LEU A 1 319 ? -12.433 1.985 44.545 1.00 95.38 319 LEU A CA 1
ATOM 2433 C C . LEU A 1 319 ? -10.998 2.034 45.078 1.00 95.38 319 LEU A C 1
ATOM 2435 O O . LEU A 1 319 ? -10.242 1.077 44.901 1.00 95.38 319 LEU A O 1
ATOM 2439 N N . LYS A 1 320 ? -10.634 3.107 45.794 1.00 96.69 320 LYS A N 1
ATOM 2440 C CA . LYS A 1 320 ? -9.335 3.233 46.472 1.00 96.69 320 LYS A CA 1
ATOM 2441 C C . LYS A 1 320 ? -9.128 2.115 47.490 1.00 96.69 320 LYS A C 1
ATOM 2443 O O . LYS A 1 320 ? -8.059 1.510 47.514 1.00 96.69 320 LYS A O 1
ATOM 2448 N N . SER A 1 321 ? -10.144 1.804 48.294 1.00 96.31 321 SER A N 1
ATOM 2449 C CA . SER A 1 321 ? -10.054 0.738 49.295 1.00 96.31 321 SER A CA 1
ATOM 2450 C C . SER A 1 321 ? -9.876 -0.649 48.676 1.00 96.31 321 SER A C 1
ATOM 2452 O O . SER A 1 321 ? -9.223 -1.492 49.288 1.00 96.31 321 SER A O 1
ATOM 2454 N N . LYS A 1 322 ? -10.482 -0.911 47.513 1.00 95.06 322 LYS A N 1
ATOM 2455 C CA . LYS A 1 322 ? -10.493 -2.246 46.899 1.00 95.06 322 LYS A CA 1
ATOM 2456 C C . LYS A 1 322 ? -9.317 -2.481 45.949 1.00 95.06 322 LYS A C 1
ATOM 2458 O O . LYS A 1 322 ? -8.742 -3.564 45.961 1.00 95.06 322 LYS A O 1
ATOM 2463 N N . TYR A 1 323 ? -8.942 -1.471 45.164 1.00 96.25 323 TYR A N 1
ATOM 2464 C CA . TYR A 1 323 ? -7.973 -1.606 44.068 1.00 96.25 323 TYR A CA 1
ATOM 2465 C C . TYR A 1 323 ? -6.779 -0.651 44.171 1.00 96.25 323 TYR A C 1
ATOM 2467 O O . TYR A 1 323 ? -5.877 -0.706 43.340 1.00 96.25 323 TYR A O 1
ATOM 2475 N N . GLY A 1 324 ? -6.743 0.234 45.173 1.00 95.19 324 GLY A N 1
ATOM 2476 C CA . GLY A 1 324 ? -5.834 1.380 45.188 1.00 95.19 324 GLY A CA 1
ATOM 2477 C C . GLY A 1 324 ? -4.340 1.048 45.176 1.00 95.19 324 GLY A C 1
ATOM 2478 O O . GLY A 1 324 ? -3.557 1.856 44.684 1.00 95.19 324 GLY A O 1
ATOM 2479 N N . THR A 1 325 ? -3.936 -0.125 45.673 1.00 96.25 325 THR A N 1
ATOM 2480 C CA . THR A 1 325 ? -2.527 -0.561 45.688 1.00 96.25 325 THR A CA 1
ATOM 2481 C C . THR A 1 325 ? -2.067 -1.206 44.382 1.00 96.25 325 THR A C 1
ATOM 2483 O O . THR A 1 325 ? -0.868 -1.421 44.205 1.00 96.25 325 THR A O 1
ATOM 2486 N N . THR A 1 326 ? -2.991 -1.549 43.481 1.00 96.44 326 THR A N 1
ATOM 2487 C CA . THR A 1 326 ? -2.659 -2.126 42.174 1.00 96.44 326 THR A CA 1
ATOM 2488 C C . THR A 1 326 ? -2.115 -1.046 41.26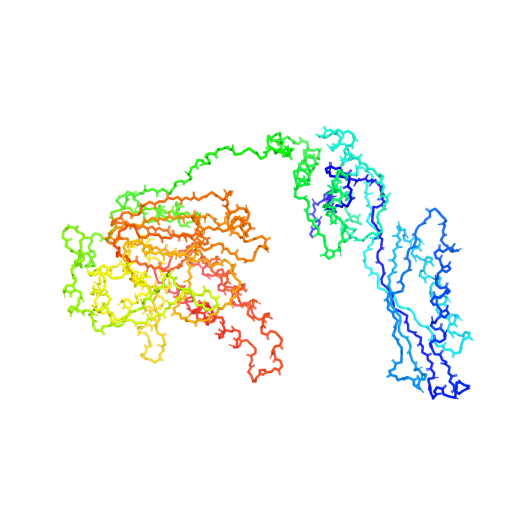0 1.00 96.44 326 THR A C 1
ATOM 2490 O O . THR A 1 326 ? -2.532 0.110 41.331 1.00 96.44 326 THR A O 1
ATOM 2493 N N . LYS A 1 327 ? -1.160 -1.410 40.408 1.00 96.06 327 LYS A N 1
ATOM 2494 C CA . LYS A 1 327 ? -0.639 -0.512 39.384 1.00 96.06 327 LYS A CA 1
ATOM 2495 C C . LYS A 1 327 ? -1.433 -0.671 38.098 1.00 96.06 327 LYS A C 1
ATOM 2497 O O . LYS A 1 327 ? -1.703 -1.793 37.694 1.00 96.06 327 LYS A O 1
ATOM 2502 N N . ALA A 1 328 ? -1.756 0.446 37.464 1.00 94.88 328 ALA A N 1
ATOM 2503 C CA . ALA A 1 328 ? -2.398 0.478 36.161 1.00 94.88 328 ALA A CA 1
ATOM 2504 C C . ALA A 1 328 ? -1.633 1.411 35.207 1.00 94.88 328 ALA A C 1
ATOM 2506 O O . ALA A 1 328 ? -1.014 2.385 35.661 1.00 94.88 328 ALA A O 1
ATOM 2507 N N . PRO A 1 329 ? -1.662 1.123 33.897 1.00 94.12 329 PRO A N 1
ATOM 2508 C CA . PRO A 1 329 ? -1.077 1.98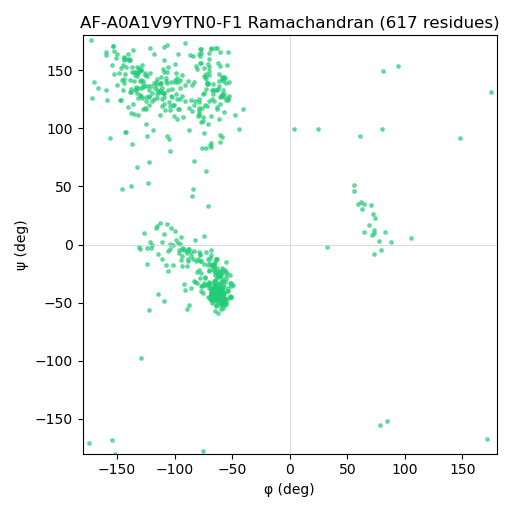6 32.882 1.00 94.12 329 PRO A CA 1
ATOM 2509 C C . PRO A 1 329 ? -1.822 3.320 32.763 1.00 94.12 329 PRO A C 1
ATOM 2511 O O . PRO A 1 329 ? -3.052 3.391 32.771 1.00 94.12 329 PRO A O 1
ATOM 2514 N N . VAL A 1 330 ? -1.044 4.392 32.632 1.00 93.19 330 VAL A N 1
ATOM 2515 C CA . VAL A 1 330 ? -1.504 5.756 32.380 1.00 93.19 330 VAL A CA 1
ATOM 2516 C C . VAL A 1 330 ? -0.734 6.338 31.204 1.00 93.19 330 VAL A C 1
ATOM 2518 O O . VAL A 1 330 ? 0.470 6.117 31.047 1.00 93.19 330 VAL A O 1
ATOM 2521 N N . VAL A 1 331 ? -1.455 7.094 30.386 1.00 89.38 331 VAL A N 1
ATOM 2522 C CA . VAL A 1 331 ? -0.957 7.789 29.204 1.00 89.38 331 VAL A CA 1
ATOM 2523 C C . VAL A 1 331 ? -1.008 9.293 29.448 1.00 89.38 331 VAL A C 1
ATOM 2525 O O . VAL A 1 331 ? -2.044 9.804 29.867 1.00 89.38 331 VAL A O 1
ATOM 2528 N N . GLU A 1 332 ? 0.079 10.009 29.163 1.00 87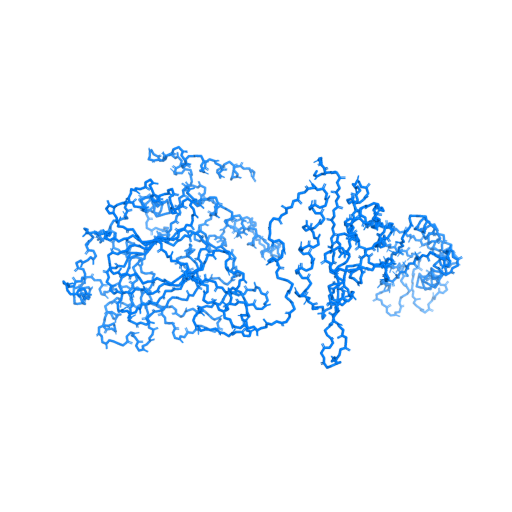.44 332 GLU A N 1
ATOM 2529 C CA . GLU A 1 332 ? 0.110 11.477 29.121 1.00 87.44 332 GLU A CA 1
ATOM 2530 C C . GLU A 1 332 ? -0.020 11.936 27.659 1.00 87.44 332 GLU A C 1
ATOM 2532 O O . GLU A 1 332 ? 0.909 11.776 26.869 1.00 87.44 332 GLU A O 1
ATOM 2537 N N . TYR A 1 333 ? -1.173 12.492 27.272 1.00 75.88 333 TYR A N 1
ATOM 2538 C CA . TYR A 1 333 ? -1.454 12.839 25.865 1.00 75.88 333 TYR A CA 1
ATOM 2539 C C . TYR A 1 333 ? -0.987 14.251 25.468 1.00 75.88 333 TYR A C 1
ATOM 2541 O O . TYR A 1 333 ? -1.066 14.632 24.300 1.00 75.88 333 TYR A O 1
ATOM 2549 N N . SER A 1 334 ? -0.474 15.028 26.424 1.00 66.50 334 SER A N 1
ATOM 2550 C CA . SER A 1 334 ? 0.101 16.364 26.204 1.00 66.50 334 SER A CA 1
ATOM 2551 C C . SER A 1 334 ? 1.535 16.336 25.677 1.00 66.50 334 SER A C 1
ATOM 2553 O O . SER A 1 334 ? 1.995 17.296 25.052 1.00 66.50 334 SER A O 1
ATOM 2555 N N . LYS A 1 335 ? 2.255 15.237 25.927 1.00 62.72 335 LYS A N 1
ATOM 2556 C CA . LYS A 1 335 ? 3.669 15.069 25.598 1.00 62.72 335 LYS A CA 1
ATOM 2557 C C . LYS A 1 335 ? 3.850 13.864 24.694 1.00 62.72 335 LYS A C 1
ATOM 2559 O O . LYS A 1 335 ? 3.424 12.759 25.011 1.00 62.72 335 LYS A O 1
ATOM 2564 N N . LYS A 1 336 ? 4.539 14.083 23.578 1.00 57.12 336 LYS A N 1
ATOM 2565 C CA . LYS A 1 336 ? 5.038 13.002 22.730 1.00 57.12 336 LYS A CA 1
ATOM 2566 C C . LYS A 1 336 ? 6.473 12.672 23.124 1.00 57.12 336 LYS A C 1
ATOM 2568 O O . LYS A 1 336 ? 7.227 13.573 23.498 1.00 57.12 336 LYS A O 1
ATOM 2573 N N . SER A 1 337 ? 6.848 11.400 23.033 1.00 53.31 337 SER A N 1
ATOM 2574 C CA . SER A 1 337 ? 8.252 10.991 23.106 1.00 53.31 337 SER A CA 1
ATOM 2575 C C . SER A 1 337 ? 9.059 11.637 21.969 1.00 53.31 337 SER A C 1
ATOM 2577 O O . SER A 1 337 ? 8.486 12.139 20.999 1.00 53.31 337 SER A O 1
ATOM 2579 N N . GLU A 1 338 ? 10.394 11.604 22.055 1.00 38.75 338 GLU A N 1
ATOM 2580 C CA . GLU A 1 338 ? 11.304 12.085 20.995 1.00 38.75 338 GLU A CA 1
ATOM 2581 C C . GLU A 1 338 ? 10.985 11.478 19.614 1.00 38.75 338 GLU A C 1
ATOM 2583 O O . GLU A 1 338 ? 11.209 12.112 18.585 1.00 38.75 338 GLU A O 1
ATOM 2588 N N . TYR A 1 339 ? 10.382 10.287 19.595 1.00 38.72 339 TYR A N 1
ATOM 2589 C CA . TYR A 1 339 ? 10.004 9.566 18.383 1.00 38.72 339 TYR A CA 1
ATOM 2590 C C . TYR A 1 339 ? 8.547 9.812 17.954 1.00 38.72 339 TYR A C 1
ATOM 2592 O O . TYR A 1 339 ? 8.189 9.534 16.808 1.00 38.72 339 TYR A O 1
ATOM 2600 N N . GLY A 1 340 ? 7.708 10.401 18.812 1.00 50.38 340 GLY A N 1
ATOM 2601 C CA . GLY A 1 340 ? 6.306 10.709 18.514 1.00 50.38 340 GLY A CA 1
ATOM 2602 C C . GLY A 1 340 ? 5.271 9.789 19.173 1.00 50.38 340 GLY A C 1
ATOM 2603 O O . GLY A 1 340 ? 4.085 9.952 18.886 1.00 50.38 340 GLY A O 1
ATOM 2604 N N . GLU A 1 341 ? 5.695 8.866 20.042 1.00 57.09 341 GLU A N 1
ATOM 2605 C CA . GLU A 1 341 ? 4.818 7.950 20.789 1.00 57.09 341 GLU A CA 1
ATOM 2606 C C . GLU A 1 341 ? 4.150 8.646 21.982 1.00 57.09 341 GLU A C 1
ATOM 2608 O O . GLU A 1 341 ? 4.670 9.629 22.521 1.00 57.09 341 GLU A O 1
ATOM 2613 N N . GLU A 1 342 ? 3.008 8.116 22.421 1.00 68.25 342 GLU A N 1
ATOM 2614 C CA . GLU A 1 342 ? 2.383 8.532 23.677 1.00 68.25 342 GLU A CA 1
ATOM 2615 C C . GLU A 1 342 ? 3.280 8.154 24.864 1.00 68.25 342 GLU A C 1
ATOM 2617 O O . GLU A 1 342 ? 3.758 7.021 24.957 1.00 68.25 342 GLU A O 1
ATOM 2622 N N . LEU A 1 343 ? 3.503 9.079 25.800 1.00 78.56 343 LEU A N 1
ATOM 2623 C CA . LEU A 1 343 ? 4.263 8.764 27.006 1.00 78.56 343 LEU A CA 1
ATOM 2624 C C . LEU A 1 343 ? 3.415 7.872 27.927 1.00 78.56 343 LEU A C 1
ATOM 2626 O O . LEU A 1 343 ? 2.348 8.285 28.384 1.00 78.56 343 LEU A O 1
ATOM 2630 N N . ARG A 1 344 ? 3.901 6.658 28.218 1.00 85.56 344 ARG A N 1
ATOM 2631 C CA . ARG A 1 344 ? 3.205 5.666 29.054 1.00 85.56 344 ARG A CA 1
ATOM 2632 C C . ARG A 1 344 ? 4.014 5.274 30.279 1.00 85.56 344 ARG A C 1
ATOM 2634 O O . ARG A 1 344 ? 5.210 5.003 30.182 1.00 85.56 344 ARG A O 1
ATOM 2641 N N . TYR A 1 345 ? 3.351 5.188 31.426 1.00 90.44 345 TYR A N 1
ATOM 2642 C CA . TYR A 1 345 ? 3.942 4.709 32.675 1.00 90.44 345 TYR A CA 1
ATOM 2643 C C . TYR A 1 345 ? 2.876 4.088 33.582 1.00 90.44 345 TYR A C 1
ATOM 2645 O O . TYR A 1 345 ? 1.681 4.241 33.355 1.00 90.44 345 TYR A O 1
ATOM 2653 N N . GLU A 1 346 ? 3.304 3.368 34.615 1.00 94.38 346 GLU A N 1
ATOM 2654 C CA . GLU A 1 346 ? 2.396 2.777 35.599 1.00 94.38 346 GLU A CA 1
ATOM 2655 C C . GLU A 1 346 ? 2.280 3.653 36.847 1.00 94.38 346 GLU A C 1
ATOM 2657 O O . GLU A 1 346 ? 3.281 4.156 37.367 1.00 94.38 346 GLU A O 1
ATOM 2662 N N . ILE A 1 347 ? 1.066 3.771 37.380 1.00 96.19 347 ILE A N 1
ATOM 2663 C CA . ILE A 1 347 ? 0.783 4.427 38.659 1.00 96.19 347 ILE A CA 1
ATOM 2664 C C . ILE A 1 347 ? -0.110 3.527 39.516 1.00 96.19 347 ILE A C 1
ATOM 2666 O O . ILE A 1 347 ? -0.896 2.742 38.992 1.00 96.19 347 ILE A O 1
ATOM 2670 N N . GLU A 1 348 ? -0.008 3.638 40.841 1.00 98.00 348 GLU A N 1
ATOM 2671 C CA . GLU A 1 348 ? -1.014 3.056 41.736 1.00 98.00 348 GLU A CA 1
ATOM 2672 C C . GLU A 1 348 ? -2.393 3.651 41.426 1.00 98.00 348 GLU A C 1
ATOM 2674 O O . GLU A 1 348 ? -2.552 4.875 41.399 1.00 98.00 348 GLU A O 1
ATOM 2679 N N . VAL A 1 349 ? -3.392 2.790 41.238 1.00 97.31 349 VAL A N 1
ATOM 2680 C CA . VAL A 1 349 ? -4.774 3.178 40.926 1.00 97.31 349 VAL A CA 1
ATOM 2681 C C . VAL A 1 349 ? -5.302 4.167 41.961 1.00 97.31 349 VAL A C 1
ATOM 2683 O O . VAL A 1 349 ? -5.970 5.130 41.600 1.00 97.31 349 VAL A O 1
ATOM 2686 N N . GLY A 1 350 ? -4.946 4.006 43.239 1.00 97.56 350 GLY A N 1
ATOM 2687 C CA . GLY A 1 350 ? -5.374 4.922 44.293 1.00 97.56 350 GLY A CA 1
ATOM 2688 C C . GLY A 1 350 ? -4.847 6.344 44.098 1.00 97.56 350 GLY A C 1
ATOM 2689 O O . GLY A 1 350 ? -5.609 7.300 44.214 1.00 97.56 350 GLY A O 1
ATOM 2690 N N . LYS A 1 351 ? -3.577 6.478 43.696 1.00 97.50 351 LYS A N 1
ATOM 2691 C CA . LYS A 1 351 ? -2.973 7.777 43.363 1.00 97.50 351 LYS A CA 1
ATOM 2692 C C . LYS A 1 351 ? -3.626 8.393 42.128 1.00 97.50 351 LYS A C 1
ATOM 2694 O O . LYS A 1 351 ? -3.866 9.594 42.112 1.00 97.50 351 LYS A O 1
ATOM 2699 N N . TYR A 1 352 ? -3.934 7.591 41.106 1.00 97.81 352 TYR A N 1
ATOM 2700 C CA . TYR A 1 352 ? -4.653 8.090 39.930 1.00 97.81 352 TYR A CA 1
ATOM 2701 C C . TYR A 1 352 ? -6.058 8.586 40.288 1.00 97.81 352 TYR A C 1
ATOM 2703 O O . TYR A 1 352 ? -6.460 9.656 39.842 1.00 97.81 352 TYR A O 1
ATOM 2711 N N . LEU A 1 353 ? -6.780 7.850 41.137 1.00 97.81 353 LEU A N 1
ATOM 2712 C CA . LEU A 1 353 ? -8.102 8.244 41.621 1.00 97.81 353 LEU A CA 1
ATOM 2713 C C . LEU A 1 353 ? -8.058 9.566 42.401 1.00 97.81 353 LEU A C 1
ATOM 2715 O O . LEU A 1 353 ? -8.932 10.397 42.185 1.00 97.81 353 LEU A O 1
ATOM 2719 N N . ASP A 1 354 ? -7.032 9.811 43.223 1.00 97.75 354 ASP A N 1
ATOM 2720 C CA . ASP A 1 354 ? -6.843 11.108 43.898 1.00 97.75 354 ASP A CA 1
ATOM 2721 C C . ASP A 1 354 ? -6.598 12.258 42.897 1.00 97.75 354 ASP A C 1
ATOM 2723 O O . ASP A 1 354 ? -7.124 13.367 43.051 1.00 97.75 354 ASP A O 1
ATOM 2727 N N . LEU A 1 355 ? -5.817 12.010 41.837 1.00 97.25 355 LEU A N 1
ATOM 2728 C CA . LEU A 1 355 ? -5.585 12.988 40.765 1.00 97.25 355 LEU A CA 1
ATOM 2729 C C . LEU A 1 355 ? -6.862 13.263 39.963 1.00 97.25 355 LEU A C 1
ATOM 2731 O O . LEU A 1 355 ? -7.113 14.406 39.580 1.00 97.25 355 LEU A O 1
ATOM 2735 N N . LEU A 1 356 ? -7.674 12.235 39.720 1.00 96.44 356 LEU A N 1
ATOM 2736 C CA . LEU A 1 356 ? -8.947 12.359 39.019 1.00 96.44 356 LEU A CA 1
ATOM 2737 C C . LEU A 1 356 ? -9.976 13.128 39.862 1.00 96.44 356 LEU A C 1
ATOM 2739 O O . LEU A 1 356 ? -10.575 14.078 39.364 1.00 96.44 356 LEU A O 1
ATOM 2743 N N . GLU A 1 357 ? -10.113 12.781 41.146 1.00 95.88 357 GLU A N 1
ATOM 2744 C CA . GLU A 1 357 ? -11.026 13.417 42.109 1.00 95.88 357 GLU A CA 1
ATOM 2745 C C . GLU A 1 357 ? -10.702 14.906 42.317 1.00 95.88 357 GLU A C 1
ATOM 2747 O O . GLU A 1 357 ? -11.596 15.748 42.369 1.00 95.88 357 GLU A O 1
ATOM 2752 N N . SER A 1 358 ? -9.415 15.258 42.374 1.00 96.44 358 SER A N 1
ATOM 2753 C CA . SER A 1 358 ? -8.958 16.650 42.523 1.00 96.44 358 SER A CA 1
ATOM 2754 C C . SER A 1 358 ? -8.999 17.480 41.228 1.00 96.44 358 SER A C 1
ATOM 2756 O O . SER A 1 358 ? -8.716 18.683 41.259 1.00 96.44 358 SER A O 1
ATOM 2758 N N . GLY A 1 359 ? -9.310 16.861 40.082 1.00 95.38 359 GLY A N 1
ATOM 2759 C CA . GLY A 1 359 ? -9.237 17.482 38.753 1.00 95.38 359 GLY A CA 1
ATOM 2760 C C . GLY A 1 359 ? -7.807 17.728 38.254 1.00 95.38 359 GLY A C 1
ATOM 2761 O O . GLY A 1 359 ? -7.606 18.390 37.235 1.00 95.38 359 GLY A O 1
ATOM 2762 N N . GLN A 1 360 ? -6.796 17.218 38.959 1.00 95.50 360 GLN A N 1
ATOM 2763 C CA . GLN A 1 360 ? -5.400 17.332 38.553 1.00 95.50 360 GLN A CA 1
ATOM 2764 C C . GLN A 1 360 ? -5.099 16.462 37.324 1.00 95.50 360 GLN A C 1
ATOM 2766 O O . GLN A 1 360 ? -4.345 16.895 36.460 1.00 95.50 360 GLN A O 1
ATOM 2771 N N . ALA A 1 361 ? -5.757 15.307 37.176 1.00 94.44 361 ALA A N 1
ATOM 2772 C CA . ALA A 1 361 ? -5.603 14.443 36.003 1.00 94.44 361 ALA A CA 1
ATOM 2773 C C . ALA A 1 361 ? -5.983 15.147 34.684 1.00 94.44 361 ALA A C 1
ATOM 2775 O O . ALA A 1 361 ? -5.332 14.934 33.664 1.00 94.44 361 ALA A O 1
ATOM 2776 N N . GLU A 1 362 ? -7.005 16.014 34.703 1.00 94.19 362 GLU A N 1
ATOM 2777 C CA . GLU A 1 362 ? -7.403 16.830 33.544 1.00 94.19 362 GLU A CA 1
ATOM 2778 C C . GLU A 1 362 ? -6.342 17.887 33.208 1.00 94.19 362 GLU A C 1
ATOM 2780 O O . GLU A 1 362 ? -5.995 18.074 32.043 1.00 94.19 362 GLU A O 1
ATOM 2785 N N . LYS A 1 363 ? -5.787 18.552 34.231 1.00 91.88 363 LYS A N 1
ATOM 2786 C CA . LYS A 1 363 ? -4.735 19.571 34.066 1.00 91.88 363 LYS A CA 1
ATOM 2787 C C . LYS A 1 363 ? -3.426 18.978 33.561 1.00 91.88 363 LYS A C 1
ATOM 2789 O O . LYS A 1 363 ? -2.784 19.579 32.705 1.00 91.88 363 LYS A O 1
ATOM 2794 N N . ASP A 1 364 ? -3.059 17.816 34.089 1.00 91.06 364 ASP A N 1
ATOM 2795 C CA . ASP A 1 364 ? -1.860 17.078 33.692 1.00 91.06 364 ASP A CA 1
ATOM 2796 C C . ASP A 1 364 ? -2.061 16.329 32.371 1.00 91.06 364 ASP A C 1
ATOM 2798 O O . ASP A 1 364 ? -1.093 15.837 31.797 1.00 91.06 364 ASP A O 1
ATOM 2802 N N . GLN A 1 365 ? -3.300 16.277 31.864 1.00 90.38 365 GLN A N 1
ATOM 2803 C CA . GLN A 1 365 ? -3.656 15.609 30.616 1.00 90.38 365 GLN A CA 1
ATOM 2804 C C . GLN A 1 365 ? -3.230 14.133 30.627 1.00 90.38 365 GLN A C 1
ATOM 2806 O O . GLN A 1 365 ? -2.572 13.641 29.705 1.00 90.38 365 GLN A O 1
ATOM 2811 N N . ILE A 1 366 ? -3.617 13.431 31.698 1.00 92.50 366 ILE A N 1
ATOM 2812 C CA . ILE A 1 366 ? -3.321 12.012 31.913 1.00 92.50 366 ILE A CA 1
ATOM 2813 C C . ILE A 1 366 ? -4.584 11.143 31.922 1.00 92.50 366 ILE A C 1
ATOM 2815 O O . ILE A 1 366 ? -5.636 11.510 32.451 1.00 92.50 366 ILE A O 1
ATOM 2819 N N . TYR A 1 367 ? -4.467 9.945 31.361 1.00 91.56 367 TYR A N 1
ATOM 2820 C CA . TYR A 1 367 ? -5.574 9.030 31.097 1.00 91.56 367 TYR A CA 1
ATOM 2821 C C . TYR A 1 367 ? -5.195 7.598 31.495 1.00 91.56 367 TYR A C 1
ATOM 2823 O O . TYR A 1 367 ? -4.226 7.064 30.962 1.00 91.56 367 TYR A O 1
ATOM 2831 N N . LEU A 1 368 ? -5.932 6.970 32.422 1.00 95.50 368 LEU A N 1
ATOM 2832 C CA . LEU A 1 368 ? -5.759 5.548 32.735 1.00 95.50 368 LEU A CA 1
ATOM 2833 C C . LEU A 1 368 ? -6.392 4.729 31.610 1.00 95.50 368 LEU A C 1
ATOM 2835 O O . LEU A 1 368 ? -7.612 4.710 31.435 1.00 95.50 368 LEU A O 1
ATOM 2839 N N . LYS A 1 369 ? -5.536 4.080 30.826 1.00 91.25 369 LYS A N 1
ATOM 2840 C CA . LYS A 1 369 ? -5.886 3.401 29.579 1.00 91.25 369 LYS A CA 1
ATOM 2841 C C . LYS A 1 369 ? -5.130 2.082 29.518 1.00 91.25 369 LYS A C 1
ATOM 2843 O O . LYS A 1 369 ? -3.964 2.038 29.885 1.00 91.25 369 LYS A O 1
ATOM 2848 N N . ASP A 1 370 ? -5.789 1.050 29.004 1.00 90.19 370 ASP A N 1
ATOM 2849 C CA . ASP A 1 370 ? -5.265 -0.313 28.823 1.00 90.19 370 ASP A CA 1
ATOM 2850 C C . ASP A 1 370 ? -5.069 -1.076 30.146 1.00 90.19 370 ASP A C 1
ATOM 2852 O O . ASP A 1 370 ? -4.154 -1.881 30.298 1.00 90.19 370 ASP A O 1
ATOM 2856 N N . TRP A 1 371 ? -5.941 -0.839 31.139 1.00 94.31 371 TRP A N 1
ATOM 2857 C CA . TRP A 1 371 ? -5.901 -1.595 32.391 1.00 94.31 371 TRP A CA 1
ATOM 2858 C C . TRP A 1 371 ? -6.566 -2.968 32.247 1.00 94.31 371 TRP A C 1
ATOM 2860 O O . TRP A 1 371 ? -7.790 -3.076 32.141 1.00 94.31 371 TRP A O 1
ATOM 2870 N N . HIS A 1 372 ? -5.740 -4.009 32.298 1.00 92.56 372 HIS A N 1
ATOM 2871 C CA . HIS A 1 372 ? -6.106 -5.426 32.260 1.00 92.56 372 HIS A CA 1
ATOM 2872 C C . HIS A 1 372 ? -6.756 -5.903 33.575 1.00 92.56 372 HIS A C 1
ATOM 2874 O O . HIS A 1 372 ? -6.216 -6.732 34.311 1.00 92.56 372 HIS A O 1
ATOM 2880 N N . PHE A 1 373 ? -7.922 -5.343 33.910 1.00 94.06 373 PHE A N 1
ATOM 2881 C CA . PHE A 1 373 ? -8.586 -5.587 35.194 1.00 94.06 373 PHE A CA 1
ATOM 2882 C C . PHE A 1 373 ? -8.913 -7.070 35.423 1.00 94.06 373 PHE A C 1
ATOM 2884 O O . PHE A 1 373 ? -8.747 -7.576 36.531 1.00 94.06 373 PHE A O 1
ATOM 2891 N N . THR A 1 374 ? -9.383 -7.778 34.390 1.00 91.69 374 THR A N 1
ATOM 2892 C CA . THR A 1 374 ? -9.775 -9.191 34.505 1.00 91.69 374 THR A CA 1
ATOM 2893 C C . THR A 1 374 ? -8.567 -10.086 34.793 1.00 91.69 374 THR A C 1
ATOM 2895 O O . THR A 1 374 ? -8.679 -10.999 35.612 1.00 91.69 374 THR A O 1
ATOM 2898 N N . ARG A 1 375 ? -7.399 -9.790 34.210 1.00 88.12 375 ARG A N 1
ATOM 2899 C CA . ARG A 1 375 ? -6.125 -10.438 34.552 1.00 88.12 375 ARG A CA 1
ATOM 2900 C C . ARG A 1 375 ? -5.646 -10.120 35.967 1.00 88.12 375 ARG A C 1
ATOM 2902 O O . ARG A 1 375 ? -5.199 -11.026 36.667 1.00 88.12 375 ARG A O 1
ATOM 2909 N N . ASP A 1 376 ? -5.735 -8.861 36.389 1.00 89.81 376 ASP A N 1
ATOM 2910 C CA . ASP A 1 376 ? -5.274 -8.434 37.716 1.00 89.81 376 ASP A CA 1
ATOM 2911 C C . ASP A 1 376 ? -6.179 -8.973 38.844 1.00 89.81 376 ASP A C 1
ATOM 2913 O O . ASP A 1 376 ? -5.703 -9.278 39.941 1.00 89.81 376 ASP A O 1
ATOM 2917 N N . PHE A 1 377 ? -7.482 -9.131 38.573 1.00 91.81 377 PHE A N 1
ATOM 2918 C CA . PHE A 1 377 ? -8.500 -9.576 39.530 1.00 91.81 377 PHE A CA 1
ATOM 2919 C C . PHE A 1 377 ? -9.414 -10.676 38.955 1.00 91.81 377 PHE A C 1
ATOM 2921 O O . PHE A 1 377 ? -10.628 -10.485 38.839 1.00 91.81 377 PHE A O 1
ATOM 2928 N N . PRO A 1 378 ? -8.894 -11.886 38.681 1.00 87.88 378 PRO A N 1
ATOM 2929 C CA . PRO A 1 378 ? -9.645 -12.950 38.000 1.00 87.88 378 PRO A CA 1
ATOM 2930 C C . PRO A 1 378 ? -10.841 -13.489 38.803 1.00 87.88 378 PRO A C 1
ATOM 2932 O O . PRO A 1 378 ? -11.715 -14.161 38.259 1.00 87.88 378 PRO A O 1
ATOM 2935 N N . HIS A 1 379 ? -10.891 -13.218 40.110 1.00 89.56 379 HIS A N 1
ATOM 2936 C CA . HIS A 1 379 ? -11.993 -13.615 40.991 1.00 89.56 379 HIS A CA 1
ATOM 2937 C C . HIS A 1 379 ? -13.065 -12.528 41.159 1.00 89.56 379 HIS A C 1
ATOM 2939 O O . HIS A 1 379 ? -14.124 -12.798 41.727 1.00 89.56 379 HIS A O 1
ATOM 2945 N N . ASP A 1 380 ? -12.808 -11.312 40.679 1.00 92.50 380 ASP A N 1
ATOM 2946 C CA . ASP A 1 380 ? -13.704 -10.169 40.818 1.00 92.50 380 ASP A CA 1
ATOM 2947 C C . ASP A 1 380 ? -14.430 -9.903 39.497 1.00 92.50 380 ASP A C 1
ATOM 2949 O O . ASP A 1 380 ? -14.053 -9.059 38.687 1.00 92.50 380 ASP A O 1
ATOM 2953 N N . VAL A 1 381 ? -15.480 -10.685 39.253 1.00 92.62 381 VAL A N 1
ATOM 2954 C CA . VAL A 1 381 ? -16.261 -10.603 38.013 1.00 92.62 381 VAL A CA 1
ATOM 2955 C C . VAL A 1 381 ? -17.151 -9.359 38.042 1.00 92.62 381 VAL A C 1
ATOM 2957 O O . VAL A 1 381 ? -18.246 -9.379 38.612 1.00 92.62 381 VAL A O 1
ATOM 2960 N N . ILE A 1 382 ? -16.664 -8.277 37.433 1.00 94.50 382 ILE A N 1
ATOM 2961 C CA . ILE A 1 382 ? -17.344 -6.973 37.366 1.00 94.50 382 ILE A CA 1
ATOM 2962 C C . ILE A 1 382 ? -18.283 -6.820 36.157 1.00 94.50 382 ILE A C 1
ATOM 2964 O O . ILE A 1 382 ? -19.185 -5.984 36.179 1.00 94.50 382 ILE A O 1
ATOM 2968 N N . TYR A 1 383 ? -18.123 -7.649 35.126 1.00 95.31 383 TYR A N 1
ATOM 2969 C CA . TYR A 1 383 ? -19.008 -7.726 33.963 1.00 95.31 383 TYR A CA 1
ATOM 2970 C C . TYR A 1 383 ? -18.945 -9.123 33.331 1.00 95.31 383 TYR A C 1
ATOM 2972 O O . TYR A 1 383 ? -18.092 -9.940 33.678 1.00 95.31 383 TYR A O 1
ATOM 2980 N N . THR A 1 384 ? -19.840 -9.383 32.383 1.00 93.12 384 THR A N 1
ATOM 2981 C CA . THR A 1 384 ? -19.796 -10.542 31.481 1.00 93.12 384 THR A CA 1
ATOM 2982 C C . THR A 1 384 ? -19.818 -10.050 30.044 1.00 93.12 384 THR A C 1
ATOM 2984 O O . THR A 1 384 ? -20.484 -9.054 29.772 1.00 93.12 384 THR A O 1
ATOM 2987 N N . THR A 1 385 ? -19.128 -10.722 29.120 1.00 93.38 385 THR A N 1
ATOM 2988 C CA . THR A 1 385 ? -19.193 -10.363 27.695 1.00 93.38 385 THR A CA 1
ATOM 2989 C C . THR A 1 385 ? -20.659 -10.331 27.234 1.00 93.38 385 THR A C 1
ATOM 2991 O O . THR A 1 385 ? -21.383 -11.301 27.481 1.00 93.38 385 THR A O 1
ATOM 2994 N N . PRO A 1 386 ? -21.140 -9.225 26.635 1.00 92.88 386 PRO A N 1
ATOM 2995 C CA . PRO A 1 386 ? -22.523 -9.128 26.182 1.00 92.88 386 PRO A CA 1
ATOM 2996 C C . PRO A 1 386 ? -22.865 -10.157 25.107 1.00 92.88 386 PRO A C 1
ATOM 2998 O O . PRO A 1 386 ? -21.995 -10.577 24.350 1.00 92.88 386 PRO A O 1
ATOM 3001 N N . GLU A 1 387 ? -24.152 -10.485 24.980 1.00 91.69 387 GLU A N 1
ATOM 3002 C CA . GLU A 1 387 ? -24.640 -11.491 24.027 1.00 91.69 387 GLU A CA 1
ATOM 3003 C C . GLU A 1 387 ? -24.192 -11.229 22.580 1.00 91.69 387 GLU A C 1
ATOM 3005 O O . GLU A 1 387 ? -23.778 -12.158 21.895 1.00 91.69 387 GLU A O 1
ATOM 3010 N N . TYR A 1 388 ? -24.185 -9.970 22.138 1.00 94.00 388 TYR A N 1
ATOM 3011 C CA . TYR A 1 388 ? -23.755 -9.576 20.788 1.00 94.00 388 TYR A CA 1
ATOM 3012 C C . TYR A 1 388 ? -22.276 -9.829 20.500 1.00 94.00 388 TYR A C 1
ATOM 3014 O O . TYR A 1 388 ? -21.891 -9.991 19.349 1.00 94.00 388 TYR A O 1
ATOM 3022 N N . PHE A 1 389 ? -21.446 -9.892 21.537 1.00 94.25 389 PHE A N 1
ATOM 3023 C CA . PHE A 1 389 ? -20.001 -10.074 21.415 1.00 94.25 389 PHE A CA 1
ATOM 3024 C C . PHE A 1 389 ? -19.556 -11.431 21.975 1.00 94.25 389 PHE A C 1
ATOM 3026 O O . PHE A 1 389 ? -18.394 -11.614 22.318 1.00 94.25 389 PHE A O 1
ATOM 3033 N N . ARG A 1 390 ? -20.491 -12.384 22.121 1.00 91.06 390 ARG A N 1
ATOM 3034 C CA . ARG A 1 390 ? -20.247 -13.674 22.786 1.00 91.06 390 ARG A CA 1
ATOM 3035 C C . ARG A 1 390 ? -19.243 -14.571 22.059 1.00 91.06 390 ARG A C 1
ATOM 3037 O O . ARG A 1 390 ? -18.581 -15.374 22.710 1.00 91.06 390 ARG A O 1
ATOM 3044 N N . ASP A 1 391 ? -19.106 -14.412 20.743 1.00 91.81 391 ASP A N 1
ATOM 3045 C CA . ASP A 1 391 ? -18.200 -15.211 19.909 1.00 91.81 391 ASP A CA 1
ATOM 3046 C C . ASP A 1 391 ? -16.767 -14.649 19.913 1.00 91.81 391 ASP A C 1
ATOM 3048 O O . ASP A 1 391 ? -16.105 -14.590 18.884 1.00 91.81 391 ASP A O 1
ATOM 3052 N N . ASP A 1 392 ? -16.274 -14.233 21.078 1.00 92.88 392 ASP A N 1
ATOM 3053 C CA . ASP A 1 392 ? -14.934 -13.679 21.281 1.00 92.88 392 ASP A CA 1
ATOM 3054 C C . ASP A 1 392 ? -13.856 -14.767 21.288 1.00 92.88 392 ASP A C 1
ATOM 3056 O O . ASP A 1 392 ? -13.455 -15.272 22.339 1.00 92.88 392 ASP A O 1
ATOM 3060 N N . TRP A 1 393 ? -13.405 -15.172 20.096 1.00 92.62 393 TRP A N 1
ATOM 3061 C CA . TRP A 1 393 ? -12.448 -16.275 19.947 1.00 92.62 393 TRP A CA 1
ATOM 3062 C C . TRP A 1 393 ? -11.082 -15.936 20.537 1.00 92.62 393 TRP A C 1
ATOM 3064 O O . TRP A 1 393 ? -10.412 -16.820 21.075 1.00 92.62 393 TRP A O 1
ATOM 3074 N N . LEU A 1 394 ? -10.687 -14.663 20.471 1.00 89.38 394 LEU A N 1
ATOM 3075 C CA . LEU A 1 394 ? -9.414 -14.187 20.993 1.00 89.38 394 LEU A CA 1
ATOM 3076 C C . LEU A 1 394 ? -9.357 -14.348 22.509 1.00 89.38 394 LEU A C 1
ATOM 3078 O O . LEU A 1 394 ? -8.488 -15.035 23.047 1.00 89.38 394 LEU A O 1
ATOM 3082 N N . ASN A 1 395 ? -10.308 -13.751 23.215 1.00 90.44 395 ASN A N 1
ATOM 3083 C CA . ASN A 1 395 ? -10.297 -13.799 24.664 1.00 90.44 395 ASN A CA 1
ATOM 3084 C C . ASN A 1 395 ? -10.695 -15.184 25.203 1.00 90.44 395 ASN A C 1
ATOM 3086 O O . ASN A 1 395 ? -10.186 -15.608 26.242 1.00 90.44 395 ASN A O 1
ATOM 3090 N N . TRP A 1 396 ? -11.520 -15.945 24.471 1.00 91.19 396 TRP A N 1
ATOM 3091 C CA . TRP A 1 396 ? -11.771 -17.364 24.755 1.00 91.19 396 TRP A CA 1
ATOM 3092 C C . TRP A 1 396 ? -10.483 -18.198 24.742 1.00 91.19 396 TRP A C 1
ATOM 3094 O O . TRP A 1 396 ? -10.277 -19.037 25.625 1.00 91.19 396 TRP A O 1
ATOM 3104 N N . TRP A 1 397 ? -9.600 -17.964 23.767 1.00 88.44 397 TRP A N 1
ATOM 3105 C CA . TRP A 1 397 ? -8.320 -18.661 23.662 1.00 88.44 397 TRP A CA 1
ATOM 3106 C C . TRP A 1 397 ? -7.413 -18.368 24.855 1.00 88.44 397 TRP A C 1
ATOM 3108 O O . TRP A 1 397 ? -6.880 -19.295 25.475 1.00 88.44 397 TRP A O 1
ATOM 3118 N N . TRP A 1 398 ? -7.291 -17.094 25.226 1.00 85.88 398 TRP A N 1
ATOM 3119 C CA . TRP A 1 398 ? -6.494 -16.683 26.379 1.00 85.88 398 TRP A CA 1
ATOM 3120 C C . TRP A 1 398 ? -7.038 -17.238 27.698 1.00 85.88 398 TRP A C 1
ATOM 3122 O O . TRP A 1 398 ? -6.260 -17.736 28.514 1.00 85.88 398 TRP A O 1
ATOM 3132 N N . ASP A 1 399 ? -8.361 -17.293 27.872 1.00 88.06 399 ASP A N 1
ATOM 3133 C CA . ASP A 1 399 ? -8.978 -17.949 29.030 1.00 88.06 399 ASP A CA 1
ATOM 3134 C C . ASP A 1 399 ? -8.676 -19.454 29.079 1.00 88.06 399 ASP A C 1
ATOM 3136 O O . ASP A 1 399 ? -8.471 -20.027 30.154 1.00 88.06 399 ASP A O 1
ATOM 3140 N N . CYS A 1 400 ? -8.651 -20.125 27.923 1.00 85.75 400 CYS A N 1
ATOM 3141 C CA . CYS A 1 400 ? -8.281 -21.536 27.835 1.00 85.75 400 CYS A CA 1
ATOM 3142 C C . CYS A 1 400 ? -6.802 -21.750 28.185 1.00 85.75 400 CYS A C 1
ATOM 3144 O O . CYS A 1 400 ? -6.485 -22.665 28.952 1.00 85.75 400 CYS A O 1
ATOM 3146 N N . LYS A 1 401 ? -5.901 -20.886 27.697 1.00 81.25 401 LYS A N 1
ATOM 3147 C CA . LYS A 1 401 ? -4.477 -20.917 28.066 1.00 81.25 401 LYS A CA 1
ATOM 3148 C C . LYS A 1 401 ? -4.275 -20.680 29.562 1.00 81.25 401 LYS A C 1
ATOM 3150 O O . LYS A 1 401 ? -3.569 -21.465 30.195 1.00 81.25 401 LYS A O 1
ATOM 3155 N N . ALA A 1 402 ? -4.954 -19.694 30.147 1.00 79.44 402 ALA A N 1
ATOM 3156 C CA . ALA A 1 402 ? -4.885 -19.400 31.580 1.00 79.44 402 ALA A CA 1
ATOM 3157 C C . ALA A 1 402 ? -5.284 -20.600 32.459 1.00 79.44 402 ALA A C 1
ATOM 3159 O O . ALA A 1 402 ? -4.742 -20.782 33.548 1.00 79.44 402 ALA A O 1
ATOM 3160 N N . LYS A 1 403 ? -6.197 -21.458 31.982 1.00 79.38 403 LYS A N 1
ATOM 3161 C CA . LYS A 1 403 ? -6.592 -22.700 32.672 1.00 79.38 403 LYS A CA 1
ATOM 3162 C C . LYS A 1 403 ? -5.579 -23.839 32.512 1.00 79.38 403 LYS A C 1
ATOM 3164 O O . LYS A 1 403 ? -5.518 -24.711 33.377 1.00 79.38 403 LYS A O 1
ATOM 3169 N N . LYS A 1 404 ? -4.830 -23.872 31.405 1.00 73.19 404 LYS A N 1
ATOM 3170 C CA . LYS A 1 404 ? -3.926 -24.976 31.036 1.00 73.19 404 LYS A CA 1
ATOM 3171 C C . LYS A 1 404 ? -2.491 -24.774 31.539 1.00 73.19 404 LYS A C 1
ATOM 3173 O O . LYS A 1 404 ? -1.842 -25.757 31.893 1.00 73.19 404 LYS A O 1
ATOM 3178 N N . TYR A 1 405 ? -1.999 -23.536 31.585 1.00 63.12 405 TYR A N 1
ATOM 3179 C CA . TYR A 1 405 ? -0.603 -23.221 31.901 1.00 63.12 405 TYR A CA 1
ATOM 3180 C C . TYR A 1 405 ? -0.462 -22.557 33.280 1.00 63.12 405 TYR A C 1
ATOM 3182 O O . TYR A 1 405 ? -1.143 -21.591 33.609 1.00 63.12 405 TYR A O 1
ATOM 3190 N N . THR A 1 406 ? 0.449 -23.067 34.112 1.00 55.06 406 THR A N 1
ATOM 3191 C CA . THR A 1 406 ? 0.787 -22.478 35.419 1.00 55.06 406 THR A CA 1
ATOM 3192 C C . THR A 1 406 ? 1.779 -21.325 35.260 1.00 55.06 406 THR A C 1
ATOM 3194 O O . THR A 1 406 ? 2.860 -21.593 34.749 1.00 55.06 406 THR A O 1
ATOM 3197 N N . ALA A 1 407 ? 1.445 -20.120 35.751 1.00 54.34 407 ALA A N 1
ATOM 3198 C CA . ALA A 1 407 ? 2.245 -18.937 36.171 1.00 54.34 407 ALA A CA 1
ATOM 3199 C C . ALA A 1 407 ? 3.597 -18.552 35.498 1.00 54.34 407 ALA A C 1
ATOM 3201 O O . ALA A 1 407 ? 4.196 -17.560 35.906 1.00 54.34 407 ALA A O 1
ATOM 3202 N N . LYS A 1 408 ? 4.125 -19.302 34.529 1.00 51.34 408 LYS A N 1
ATOM 3203 C CA . LYS A 1 408 ? 5.446 -19.110 33.907 1.00 51.34 408 LYS A CA 1
ATOM 3204 C C . LYS A 1 408 ? 5.374 -18.571 32.482 1.00 51.34 408 LYS A C 1
ATOM 3206 O O . LYS A 1 408 ? 6.386 -18.073 32.003 1.00 51.34 408 LYS A O 1
ATOM 3211 N N . GLU A 1 409 ? 4.222 -18.663 31.823 1.00 58.47 409 GLU A N 1
ATOM 3212 C CA . GLU A 1 409 ? 4.011 -18.076 30.499 1.00 58.47 409 GLU A CA 1
ATOM 3213 C C . GLU A 1 409 ? 3.264 -16.742 30.631 1.00 58.47 409 GLU A C 1
ATOM 3215 O O . GLU A 1 409 ? 2.371 -16.637 31.479 1.00 58.47 409 GLU A O 1
ATOM 3220 N N . PRO A 1 410 ? 3.632 -15.718 29.840 1.00 59.84 410 PRO A N 1
ATOM 3221 C CA . PRO A 1 410 ? 2.905 -14.457 29.820 1.00 59.84 410 PRO A CA 1
ATOM 3222 C C . PRO A 1 410 ? 1.458 -14.712 29.380 1.00 59.84 410 PRO A C 1
ATOM 3224 O O . PRO A 1 410 ? 1.212 -15.251 28.302 1.00 59.84 410 PRO A O 1
ATOM 3227 N N . LEU A 1 411 ? 0.512 -14.353 30.249 1.00 71.81 411 LEU A N 1
ATOM 3228 C CA . LEU A 1 411 ? -0.920 -14.394 29.974 1.00 71.81 411 LEU A CA 1
ATOM 3229 C C . LEU A 1 411 ? -1.382 -12.996 29.586 1.00 71.81 411 LEU A C 1
ATOM 3231 O O . LEU A 1 411 ? -1.116 -12.027 30.303 1.00 71.81 411 LEU A O 1
ATOM 3235 N N . ASP A 1 412 ? -2.084 -12.926 28.467 1.00 73.75 412 ASP A N 1
ATOM 3236 C CA . ASP A 1 412 ? -2.700 -11.709 27.968 1.00 73.75 412 ASP A CA 1
ATOM 3237 C C . ASP A 1 412 ? -4.223 -11.784 28.108 1.00 73.75 412 ASP A C 1
ATOM 3239 O O . ASP A 1 412 ? -4.794 -12.869 28.219 1.00 73.75 412 ASP A O 1
ATOM 3243 N N . ASP A 1 413 ? -4.878 -10.632 28.105 1.00 83.12 413 ASP A N 1
ATOM 3244 C CA . ASP A 1 413 ? -6.320 -10.509 27.924 1.00 83.12 413 ASP A CA 1
ATOM 3245 C C . ASP A 1 413 ? -6.602 -9.211 27.171 1.00 83.12 413 ASP A C 1
ATOM 3247 O O . ASP A 1 413 ? -6.216 -8.127 27.591 1.00 83.12 413 ASP A O 1
ATOM 3251 N N . TYR A 1 414 ? -7.305 -9.294 26.046 1.00 88.31 414 TYR A N 1
ATOM 3252 C CA . TYR A 1 414 ? -7.629 -8.140 25.205 1.00 88.31 414 TYR A CA 1
ATOM 3253 C C . TYR A 1 414 ? -8.884 -7.449 25.742 1.00 88.31 414 TYR A C 1
ATOM 3255 O O . TYR A 1 414 ? -9.841 -7.191 25.014 1.00 88.31 414 TYR A O 1
ATOM 3263 N N . ARG A 1 415 ? -8.883 -7.220 27.061 1.00 91.81 415 ARG A N 1
ATOM 3264 C CA . ARG A 1 415 ? -9.993 -6.746 27.886 1.00 91.81 415 ARG A CA 1
ATOM 3265 C C . ARG A 1 415 ? -9.505 -5.603 28.756 1.00 91.81 415 ARG A C 1
ATOM 3267 O O . ARG A 1 415 ? -8.737 -5.794 29.696 1.00 91.81 415 ARG A O 1
ATOM 3274 N N . PHE A 1 416 ? -9.995 -4.409 28.478 1.00 93.81 416 PHE A N 1
ATOM 3275 C CA . PHE A 1 416 ? -9.447 -3.194 29.046 1.00 93.81 416 PHE A CA 1
ATOM 3276 C C . PHE A 1 416 ? -10.503 -2.392 29.797 1.00 93.81 416 PHE A C 1
ATOM 3278 O O . PHE A 1 416 ? -11.621 -2.185 29.320 1.00 93.81 416 PHE A O 1
ATOM 3285 N N . VAL A 1 417 ? -10.119 -1.889 30.967 1.00 96.19 417 VAL A N 1
ATOM 3286 C CA . VAL A 1 417 ? -10.837 -0.832 31.680 1.00 96.19 417 VAL A CA 1
ATOM 3287 C C . VAL A 1 417 ? -10.150 0.490 31.385 1.00 96.19 417 VAL A C 1
ATOM 3289 O O . VAL A 1 417 ? -8.948 0.642 31.611 1.00 96.19 417 VAL A O 1
ATOM 3292 N N . TYR A 1 418 ? -10.917 1.455 30.887 1.00 96.31 418 TYR A N 1
ATOM 3293 C CA . TYR A 1 418 ? -10.445 2.813 30.646 1.00 96.31 418 TYR A CA 1
ATOM 3294 C C . TYR A 1 418 ? -11.142 3.775 31.596 1.00 96.31 418 TYR A C 1
ATOM 3296 O O . TYR A 1 418 ? -12.365 3.742 31.730 1.00 96.31 418 TYR A O 1
ATOM 3304 N N . LEU A 1 419 ? -10.368 4.656 32.221 1.00 96.69 419 LEU A N 1
ATOM 3305 C CA . LEU A 1 419 ? -10.858 5.666 33.144 1.00 96.69 419 LEU A CA 1
ATOM 3306 C C . LEU A 1 419 ? -10.142 6.986 32.868 1.00 96.69 419 LEU A C 1
ATOM 3308 O O . LEU A 1 419 ? -8.937 7.094 33.075 1.00 96.69 419 LEU A O 1
ATOM 3312 N N . GLY A 1 420 ? -10.876 7.990 32.393 1.00 94.81 420 GLY A N 1
ATOM 3313 C CA . GLY A 1 420 ? -10.284 9.257 31.969 1.00 94.81 420 GLY A CA 1
ATOM 3314 C C . GLY A 1 420 ? -11.066 10.487 32.418 1.00 94.81 420 GLY A C 1
ATOM 3315 O O . GLY A 1 420 ? -12.295 10.429 32.511 1.00 94.81 420 GLY A O 1
ATOM 3316 N N . PRO A 1 421 ? -10.383 11.620 32.669 1.00 95.69 421 PRO A N 1
ATOM 3317 C CA . PRO A 1 421 ? -11.036 12.899 32.923 1.00 95.69 421 PRO A CA 1
ATOM 3318 C C . PRO A 1 421 ? -11.733 13.430 31.665 1.00 95.69 421 PRO A C 1
ATOM 3320 O O . PRO A 1 421 ? -11.495 12.964 30.545 1.00 95.69 421 PRO A O 1
ATOM 3323 N N . ARG A 1 422 ? -12.552 14.470 31.828 1.00 93.88 422 ARG A N 1
ATOM 3324 C CA . ARG A 1 422 ? -13.024 15.277 30.698 1.00 93.88 422 ARG A CA 1
ATOM 3325 C C . ARG A 1 422 ? -11.834 15.763 29.858 1.00 93.88 422 ARG A C 1
ATOM 3327 O O . ARG A 1 422 ? -10.801 16.147 30.389 1.00 93.88 422 ARG A O 1
ATOM 3334 N N . GLY A 1 423 ? -11.986 15.739 28.538 1.00 90.12 423 GLY A N 1
ATOM 3335 C CA . GLY A 1 423 ? -10.954 16.161 27.592 1.00 90.12 423 GLY A CA 1
ATOM 3336 C C . GLY A 1 423 ? -9.862 15.123 27.338 1.00 90.12 423 GLY A C 1
ATOM 3337 O O . GLY A 1 423 ? -9.028 15.358 26.465 1.00 90.12 423 GLY A O 1
ATOM 3338 N N . SER A 1 424 ? -9.869 13.981 28.039 1.00 92.00 424 SER A N 1
ATOM 3339 C CA . SER A 1 424 ? -8.997 12.863 27.671 1.00 92.00 424 SER A CA 1
ATOM 3340 C C . SER A 1 424 ? -9.332 12.356 26.270 1.00 92.00 424 SER A C 1
ATOM 3342 O O . SER A 1 424 ? -10.493 12.332 25.847 1.00 92.00 424 SER A O 1
ATOM 3344 N N . PHE A 1 425 ? -8.281 12.013 25.535 1.00 88.31 425 PHE A N 1
ATOM 3345 C CA . PHE A 1 425 ? -8.307 11.897 24.087 1.00 88.31 425 PHE A CA 1
ATOM 3346 C C . PHE A 1 425 ? -7.542 10.655 23.644 1.00 88.31 425 PHE A C 1
ATOM 3348 O O . PHE A 1 425 ? -6.433 10.413 24.111 1.00 88.31 425 PHE A O 1
ATOM 3355 N N . THR A 1 426 ? -8.130 9.885 22.732 1.00 87.75 426 THR A N 1
ATOM 3356 C CA . THR A 1 426 ? -7.440 8.819 22.002 1.00 87.75 426 THR A CA 1
ATOM 3357 C C . THR A 1 426 ? -7.305 9.255 20.541 1.00 87.75 426 THR A C 1
ATOM 3359 O O . THR A 1 426 ? -8.339 9.502 19.908 1.00 87.75 426 THR A O 1
ATOM 3362 N N . PRO A 1 427 ? -6.070 9.380 20.012 1.00 87.50 427 PRO A N 1
ATOM 3363 C CA . PRO A 1 427 ? -5.800 9.784 18.633 1.00 87.50 427 PRO A CA 1
ATOM 3364 C C . PRO A 1 427 ? -6.519 8.941 17.585 1.00 87.50 427 PRO A C 1
ATOM 3366 O O . PRO A 1 427 ? -7.010 7.855 17.865 1.00 87.50 427 PRO A O 1
ATOM 3369 N N . LEU A 1 428 ? -6.551 9.432 16.350 1.00 87.00 428 LEU A N 1
ATOM 3370 C CA . LEU A 1 428 ? -7.101 8.694 15.223 1.00 87.00 428 LEU A CA 1
ATOM 3371 C C . LEU A 1 428 ? -6.281 7.415 14.961 1.00 87.00 428 LEU A C 1
ATOM 3373 O O . LEU A 1 428 ? -5.100 7.482 14.618 1.00 87.00 428 LEU A O 1
ATOM 3377 N N . HIS A 1 429 ? -6.917 6.256 15.107 1.00 84.19 429 HIS A N 1
ATOM 3378 C CA . HIS A 1 429 ? -6.320 4.926 14.951 1.00 84.19 429 HIS A CA 1
ATOM 3379 C C . HIS A 1 429 ? -7.390 3.920 14.510 1.00 84.19 429 HIS A C 1
ATOM 3381 O O . HIS A 1 429 ? -8.539 4.288 14.324 1.00 84.19 429 HIS A O 1
ATOM 3387 N N . HIS A 1 430 ? -7.035 2.659 14.321 1.00 74.62 430 HIS A N 1
ATOM 3388 C CA . HIS A 1 430 ? -7.983 1.542 14.314 1.00 74.62 430 HIS A CA 1
ATOM 3389 C C . HIS A 1 430 ? -7.450 0.491 15.295 1.00 74.62 430 HIS A C 1
ATOM 3391 O O . HIS A 1 430 ? -6.246 0.490 15.562 1.00 74.62 430 HIS A O 1
ATOM 3397 N N . ASP A 1 431 ? -8.324 -0.344 15.853 1.00 67.62 431 ASP A N 1
ATOM 3398 C CA . ASP A 1 431 ? -7.963 -1.250 16.951 1.00 67.62 431 ASP A CA 1
ATOM 3399 C C . ASP A 1 431 ? -7.026 -2.393 16.516 1.00 67.62 431 ASP A C 1
ATOM 3401 O O . ASP A 1 431 ? -6.974 -2.772 15.341 1.00 67.62 431 ASP A O 1
ATOM 3405 N N . VAL A 1 432 ? -6.231 -2.875 17.481 1.00 62.91 432 VAL A N 1
ATOM 3406 C CA . VAL A 1 432 ? -5.018 -3.687 17.283 1.00 62.91 432 VAL A CA 1
ATOM 3407 C C . VAL A 1 432 ? -4.867 -4.762 18.366 1.00 62.91 432 VAL A C 1
ATOM 3409 O O . VAL A 1 432 ? -5.110 -4.488 19.542 1.00 62.91 432 VAL A O 1
ATOM 3412 N N . PHE A 1 433 ? -4.311 -5.917 18.001 1.00 47.81 433 PHE A N 1
ATOM 3413 C CA . PHE A 1 433 ? -3.549 -6.807 18.877 1.00 47.81 433 PHE A CA 1
ATOM 3414 C C . PHE A 1 433 ? -2.287 -6.122 19.453 1.00 47.81 433 PHE A C 1
ATOM 3416 O O . PHE A 1 433 ? -1.214 -6.191 18.852 1.00 47.81 433 PHE A O 1
ATOM 3423 N N . GLU A 1 434 ? -2.357 -5.430 20.592 1.00 44.75 434 GLU A N 1
ATOM 3424 C CA . GLU A 1 434 ? -1.130 -5.031 21.300 1.00 44.75 434 GLU A CA 1
ATOM 3425 C C . GLU A 1 434 ? -1.322 -4.993 22.821 1.00 44.75 434 GLU A C 1
ATOM 3427 O O . GLU A 1 434 ? -2.177 -4.270 23.334 1.00 44.75 434 GLU A O 1
ATOM 3432 N N . SER A 1 435 ? -0.481 -5.741 23.544 1.00 34.59 435 SER A N 1
ATOM 3433 C CA . SER A 1 435 ? -0.317 -5.662 25.003 1.00 34.59 435 SER A CA 1
ATOM 3434 C C . SER A 1 435 ? 1.105 -5.290 25.446 1.00 34.59 435 SER A C 1
ATOM 3436 O O . SER A 1 435 ? 1.350 -5.167 26.650 1.00 34.59 435 SER A O 1
ATOM 3438 N N . ASN A 1 436 ? 2.074 -5.069 24.536 1.00 32.25 436 ASN A N 1
ATOM 3439 C CA . ASN A 1 436 ? 3.407 -4.629 24.962 1.00 32.25 436 ASN A CA 1
ATOM 3440 C C . ASN A 1 436 ? 4.260 -3.844 23.952 1.00 32.25 436 ASN A C 1
ATOM 3442 O O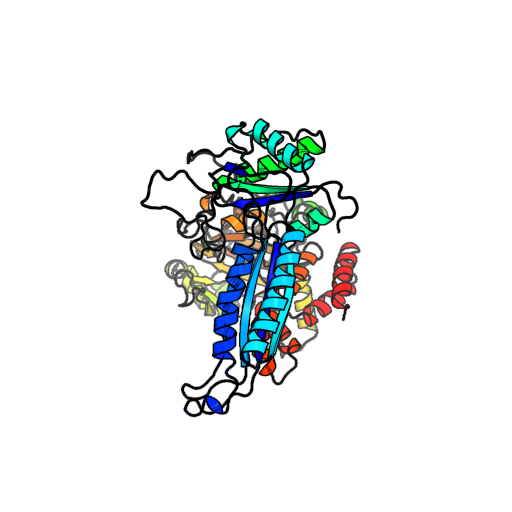 . ASN A 1 436 ? 4.132 -3.967 22.747 1.00 32.25 436 ASN A O 1
ATOM 3446 N N . ARG A 1 437 ? 5.155 -3.051 24.560 1.00 41.50 437 ARG A N 1
ATOM 3447 C CA . ARG A 1 437 ? 5.972 -1.932 24.067 1.00 41.50 437 ARG A CA 1
ATOM 3448 C C . ARG A 1 437 ? 6.971 -2.262 22.944 1.00 41.50 437 ARG A C 1
ATOM 3450 O O . ARG A 1 437 ? 7.693 -3.248 23.042 1.00 41.50 437 ARG A O 1
ATOM 3457 N N . TYR A 1 438 ? 7.157 -1.262 22.072 1.00 32.69 438 TYR A N 1
ATOM 3458 C CA . TYR A 1 438 ? 8.203 -1.083 21.052 1.00 32.69 438 TYR A CA 1
ATOM 3459 C C . TYR A 1 438 ? 7.991 -1.869 19.754 1.00 32.69 438 TYR A C 1
ATOM 3461 O O . TYR A 1 438 ? 8.412 -3.015 19.684 1.00 32.69 438 TYR A O 1
ATOM 3469 N N . THR A 1 439 ? 7.469 -1.215 18.702 1.00 32.38 439 THR A N 1
ATOM 3470 C CA . THR A 1 439 ? 8.034 -1.235 17.331 1.00 32.38 439 THR A CA 1
ATOM 3471 C C . THR A 1 439 ? 7.322 -0.225 16.415 1.00 32.38 439 THR A C 1
ATOM 3473 O O . THR A 1 439 ? 6.109 -0.251 16.221 1.00 32.38 439 THR A O 1
ATOM 3476 N N . TYR A 1 440 ? 8.115 0.653 15.793 1.00 33.06 440 TYR A N 1
ATOM 3477 C CA . TYR A 1 440 ? 7.740 1.432 14.612 1.00 33.06 440 TYR A CA 1
ATOM 3478 C C . TYR A 1 440 ? 7.844 0.544 13.376 1.00 33.06 440 TYR A C 1
ATOM 3480 O O . TYR A 1 440 ? 8.950 0.107 13.081 1.00 33.06 440 TYR A O 1
ATOM 3488 N N . CYS A 1 441 ? 6.761 0.371 12.614 1.00 27.53 441 CYS A N 1
ATOM 3489 C CA . CYS A 1 441 ? 6.802 0.253 11.150 1.00 27.53 441 CYS A CA 1
ATOM 3490 C C . CYS A 1 441 ? 5.394 0.396 10.537 1.00 27.53 441 CYS A C 1
ATOM 3492 O O . CYS A 1 441 ? 4.416 -0.139 11.038 1.00 27.53 441 CYS A O 1
ATOM 3494 N N . TYR A 1 442 ? 5.318 1.192 9.467 1.00 32.88 442 TYR A N 1
ATOM 3495 C CA . TYR A 1 442 ? 4.254 1.330 8.461 1.00 32.88 442 TYR A CA 1
ATOM 3496 C C . TYR A 1 442 ? 2.811 0.932 8.841 1.00 32.88 442 TYR A C 1
ATOM 3498 O O . TYR A 1 442 ? 2.386 -0.207 8.695 1.00 32.88 442 TYR A O 1
ATOM 3506 N N . ALA A 1 443 ? 1.991 1.934 9.180 1.00 31.81 443 ALA A N 1
ATOM 3507 C CA . ALA A 1 443 ? 0.542 1.799 9.328 1.00 31.81 443 ALA A CA 1
ATOM 3508 C C . ALA A 1 443 ? -0.146 1.345 8.016 1.00 31.81 443 ALA A C 1
ATOM 3510 O O . ALA A 1 443 ? -0.509 2.163 7.155 1.00 31.81 443 ALA A O 1
ATOM 3511 N N . LEU A 1 444 ? -0.357 0.032 7.875 1.00 34.91 444 LEU A N 1
ATOM 3512 C CA . LEU A 1 444 ? -1.147 -0.581 6.807 1.00 34.91 444 LEU A CA 1
ATOM 3513 C C . LEU A 1 444 ? -2.067 -1.701 7.336 1.00 34.91 444 LEU A C 1
ATOM 3515 O O . LEU A 1 444 ? -1.751 -2.878 7.195 1.00 34.91 444 LEU A O 1
ATOM 3519 N N . LEU A 1 445 ? -3.265 -1.294 7.784 1.00 39.75 445 LEU A N 1
ATOM 3520 C CA . LEU A 1 445 ? -4.481 -2.103 8.011 1.00 39.75 445 LEU A CA 1
ATOM 3521 C C . LEU A 1 445 ? -4.353 -3.227 9.057 1.00 39.75 445 LEU A C 1
ATOM 3523 O O . LEU A 1 445 ? -4.031 -4.351 8.694 1.00 39.75 445 LEU A O 1
ATOM 3527 N N . LYS A 1 446 ? -4.715 -2.931 10.309 1.00 59.53 446 LYS A N 1
ATOM 3528 C CA . LYS A 1 446 ? -4.942 -3.872 11.419 1.00 59.53 446 LYS A CA 1
ATOM 3529 C C . LYS A 1 446 ? -6.467 -4.043 11.587 1.00 59.53 446 LYS A C 1
ATOM 3531 O O . LYS A 1 446 ? -7.220 -3.083 11.398 1.00 59.53 446 LYS A O 1
ATOM 3536 N N . LEU A 1 447 ? -6.956 -5.278 11.717 1.00 60.16 447 LEU A N 1
ATOM 3537 C CA . LEU A 1 447 ? -8.296 -5.643 11.219 1.00 60.16 447 LEU A CA 1
ATOM 3538 C C . LEU A 1 447 ? -9.097 -6.534 12.185 1.00 60.16 447 LEU A C 1
ATOM 3540 O O . LEU A 1 447 ? -9.646 -7.557 11.785 1.00 60.16 447 LEU A O 1
ATOM 3544 N N . GLU A 1 448 ? -9.185 -6.127 13.447 1.00 70.44 448 GLU A N 1
ATOM 3545 C CA . GLU A 1 448 ? -10.054 -6.761 14.447 1.00 70.44 448 GLU A CA 1
ATOM 3546 C C . GLU A 1 448 ? -11.383 -6.031 14.603 1.00 70.44 448 GLU A C 1
ATOM 3548 O O . GLU A 1 448 ? -11.557 -4.901 14.143 1.00 70.44 448 GLU A O 1
ATOM 3553 N N . PHE A 1 449 ? -12.347 -6.702 15.225 1.00 89.00 449 PHE A N 1
ATOM 3554 C CA . PHE A 1 449 ? -13.474 -6.014 15.821 1.00 89.00 449 PHE A CA 1
ATOM 3555 C C . PHE A 1 449 ? -13.050 -5.471 17.179 1.00 89.00 449 PHE A C 1
ATOM 3557 O O . PHE A 1 449 ? -12.231 -6.053 17.889 1.00 89.00 449 PHE A O 1
ATOM 3564 N N . SER A 1 450 ? -13.679 -4.381 17.579 1.00 93.12 450 SER A N 1
ATOM 3565 C CA . SER A 1 450 ? -13.597 -3.885 18.942 1.00 93.12 450 SER A CA 1
ATOM 3566 C C . SER A 1 450 ? -14.973 -3.455 19.392 1.00 93.12 450 SER A C 1
ATOM 3568 O O . SER A 1 450 ? -15.844 -3.116 18.585 1.00 93.12 450 SER A O 1
ATOM 3570 N N . TRP A 1 451 ? -15.202 -3.511 20.692 1.00 95.50 451 TRP A N 1
ATOM 3571 C CA . TRP A 1 451 ? -16.381 -2.900 21.269 1.00 95.50 451 TRP A CA 1
ATOM 3572 C C . TRP A 1 451 ? -16.021 -2.109 22.513 1.00 95.50 451 TRP A C 1
ATOM 3574 O O . TRP A 1 451 ? -15.140 -2.484 23.281 1.00 95.50 451 TRP A O 1
ATOM 3584 N N . SER A 1 452 ? -16.736 -1.004 22.731 1.00 96.56 452 SER A N 1
ATOM 3585 C CA . SER A 1 452 ? -16.634 -0.209 23.958 1.00 96.56 452 SER A CA 1
ATOM 3586 C C . SER A 1 452 ? -18.009 -0.055 24.577 1.00 96.56 452 SER A C 1
ATOM 3588 O O . SER A 1 452 ? -18.919 0.463 23.932 1.00 96.56 452 SER A O 1
ATOM 3590 N N . ILE A 1 453 ? -18.164 -0.465 25.834 1.00 96.88 453 ILE A N 1
ATOM 3591 C CA . ILE A 1 453 ? -19.349 -0.177 26.638 1.00 96.88 453 ILE A CA 1
ATOM 3592 C C . ILE A 1 453 ? -19.032 0.959 27.594 1.00 96.88 453 ILE A C 1
ATOM 3594 O O . ILE A 1 453 ? -18.144 0.859 28.443 1.00 96.88 453 ILE A O 1
ATOM 3598 N N . ASN A 1 454 ? -19.785 2.044 27.453 1.00 96.12 454 ASN A N 1
ATOM 3599 C CA . ASN A 1 454 ? -19.646 3.211 28.303 1.00 96.12 454 ASN A CA 1
ATOM 3600 C C . ASN A 1 454 ? -20.429 3.011 29.611 1.00 96.12 454 ASN A C 1
ATOM 3602 O O . ASN A 1 454 ? -21.646 2.817 29.576 1.00 96.12 454 ASN A O 1
ATOM 3606 N N . ILE A 1 455 ? -19.747 3.048 30.757 1.00 95.69 455 ILE A N 1
ATOM 3607 C CA . ILE A 1 455 ? -20.351 2.820 32.081 1.00 95.69 455 ILE A CA 1
ATOM 3608 C C . ILE A 1 455 ? -20.900 4.131 32.640 1.00 95.69 455 ILE A C 1
ATOM 3610 O O . ILE A 1 455 ? -22.081 4.210 32.968 1.00 95.69 455 ILE A O 1
ATOM 3614 N N . ILE A 1 456 ? -20.069 5.175 32.670 1.00 94.81 456 ILE A N 1
ATOM 3615 C CA . ILE A 1 456 ? -20.441 6.544 33.052 1.00 94.81 456 ILE A CA 1
ATOM 3616 C C . ILE A 1 456 ? -19.731 7.553 32.155 1.00 94.81 456 ILE A C 1
ATOM 3618 O O . ILE A 1 456 ? -18.741 7.225 31.507 1.00 94.81 456 ILE A O 1
ATOM 3622 N N . GLY A 1 457 ? -20.200 8.798 32.160 1.00 94.62 457 GLY A N 1
ATOM 3623 C CA . GLY A 1 457 ? -19.629 9.857 31.336 1.00 94.62 457 GLY A CA 1
ATOM 3624 C C . GLY A 1 457 ? -20.196 9.857 29.923 1.00 94.62 457 GLY A C 1
ATOM 3625 O O . GLY A 1 457 ? -21.346 9.494 29.698 1.00 94.62 457 GLY A O 1
ATOM 3626 N N . GLU A 1 458 ? -19.421 10.330 28.960 1.00 95.38 458 GLU A N 1
ATOM 3627 C CA . GLU A 1 458 ? -19.880 10.510 27.584 1.00 95.38 458 GLU A CA 1
ATOM 3628 C C . GLU A 1 458 ? -18.670 10.578 26.658 1.00 95.38 458 GLU A C 1
ATOM 3630 O O . GLU A 1 458 ? -17.701 11.289 26.943 1.00 95.38 458 GLU A O 1
ATOM 3635 N N . LYS A 1 459 ? -18.738 9.832 25.554 1.00 96.31 459 LYS A N 1
ATOM 3636 C CA . LYS A 1 459 ? -17.670 9.772 24.557 1.00 96.31 459 LYS A CA 1
ATOM 3637 C C . LYS A 1 459 ? -18.144 10.337 23.234 1.00 96.31 459 LYS A C 1
ATOM 3639 O O . LYS A 1 459 ? -19.175 9.916 22.717 1.00 96.31 459 LYS A O 1
ATOM 3644 N N . GLU A 1 460 ? -17.373 11.245 22.663 1.00 96.12 460 GLU A N 1
ATOM 3645 C CA . GLU A 1 460 ? -17.512 11.645 21.272 1.00 96.12 460 GLU A CA 1
ATOM 3646 C C . GLU A 1 460 ? -16.607 10.775 20.402 1.00 96.12 460 GLU A C 1
ATOM 3648 O O . GLU A 1 460 ? -15.394 10.733 20.604 1.00 96.12 460 GLU A O 1
ATOM 3653 N N . TRP A 1 461 ? -17.208 10.116 19.419 1.00 95.88 461 TRP A N 1
ATOM 3654 C CA . TRP A 1 461 ? -16.526 9.300 18.429 1.00 95.88 461 TRP A CA 1
ATOM 3655 C C . TRP A 1 461 ? -16.525 9.998 17.073 1.00 95.88 461 TRP A C 1
ATOM 3657 O O . TRP A 1 461 ? -17.531 10.582 16.661 1.00 95.88 461 TRP A O 1
ATOM 3667 N N . ILE A 1 462 ? -15.410 9.891 16.358 1.00 94.12 462 ILE A N 1
ATOM 3668 C CA . ILE A 1 462 ? -15.283 10.278 14.951 1.00 94.12 462 ILE A CA 1
ATOM 3669 C C . ILE A 1 462 ? -14.765 9.065 14.193 1.00 94.12 462 ILE A C 1
ATOM 3671 O O . ILE A 1 462 ? -13.650 8.640 14.457 1.00 94.12 462 ILE A O 1
ATOM 3675 N N . PHE A 1 463 ? -15.551 8.535 13.264 1.00 93.12 463 PHE A N 1
ATOM 3676 C CA . PHE A 1 463 ? -15.241 7.359 12.458 1.00 93.12 463 PHE A CA 1
ATOM 3677 C C . PHE A 1 463 ? -14.976 7.725 11.000 1.00 93.12 463 PHE A C 1
ATOM 3679 O O . PHE A 1 463 ? -15.613 8.618 10.443 1.00 93.12 463 PHE A O 1
ATOM 3686 N N . PHE A 1 464 ? -14.104 6.957 10.362 1.00 91.19 464 PHE A N 1
ATOM 3687 C CA . PHE A 1 464 ? -13.831 6.970 8.936 1.00 91.19 464 PHE A CA 1
ATOM 3688 C C . PHE A 1 464 ? -13.851 5.535 8.416 1.00 91.19 464 PHE A C 1
ATOM 3690 O O . PHE A 1 464 ? -13.132 4.668 8.922 1.00 91.19 464 PHE A O 1
ATOM 3697 N N . ALA A 1 465 ? -14.663 5.296 7.388 1.00 88.81 465 ALA A N 1
ATOM 3698 C CA . ALA A 1 465 ? -14.717 4.001 6.725 1.00 88.81 465 ALA A CA 1
ATOM 3699 C C . ALA A 1 465 ? -13.348 3.642 6.114 1.00 88.81 465 ALA A C 1
ATOM 3701 O O . ALA A 1 465 ? -12.607 4.550 5.717 1.00 88.81 465 ALA A O 1
ATOM 3702 N N . PRO A 1 466 ? -13.023 2.347 5.939 1.00 83.75 466 PRO A N 1
ATOM 3703 C CA . PRO A 1 466 ? -11.788 1.919 5.278 1.00 83.75 466 PRO A CA 1
ATOM 3704 C C . PRO A 1 466 ? -11.554 2.593 3.914 1.00 83.75 466 PRO A C 1
ATOM 3706 O O . PRO A 1 466 ? -10.420 2.911 3.553 1.00 83.75 466 PRO A O 1
ATOM 3709 N N . SER A 1 467 ? -12.630 2.889 3.174 1.00 82.06 467 SER A N 1
ATOM 3710 C CA . SER A 1 467 ? -12.576 3.599 1.892 1.00 82.06 467 SER A CA 1
ATOM 3711 C C . SER A 1 467 ? -12.080 5.043 2.001 1.00 82.06 467 SER A C 1
ATOM 3713 O O . SER A 1 467 ? -11.565 5.571 1.024 1.00 82.06 467 SER A O 1
ATOM 3715 N N . GLU A 1 468 ? -12.190 5.689 3.162 1.00 84.56 468 GLU A N 1
ATOM 3716 C CA . GLU A 1 468 ? -11.788 7.085 3.379 1.00 84.56 468 GLU A CA 1
ATOM 3717 C C . GLU A 1 468 ? -10.313 7.224 3.789 1.00 84.56 468 GLU A C 1
ATOM 3719 O O . GLU A 1 468 ? -9.753 8.314 3.701 1.00 84.56 468 GLU A O 1
ATOM 3724 N N . VAL A 1 469 ? -9.649 6.131 4.186 1.00 80.12 469 VAL A N 1
ATOM 3725 C CA . VAL A 1 469 ? -8.295 6.147 4.778 1.00 80.12 469 VAL A CA 1
ATOM 3726 C C . VAL A 1 469 ? -7.256 6.800 3.870 1.00 80.12 469 VAL A C 1
ATOM 3728 O O . VAL A 1 469 ? -6.375 7.509 4.352 1.00 80.12 469 VAL A O 1
ATOM 3731 N N . HIS A 1 470 ? -7.358 6.611 2.552 1.00 77.75 470 HIS A N 1
ATOM 3732 C CA . HIS A 1 470 ? -6.436 7.223 1.590 1.00 77.75 470 HIS A CA 1
ATOM 3733 C C . HIS A 1 470 ? -6.448 8.761 1.642 1.00 77.75 470 HIS A C 1
ATOM 3735 O O . HIS A 1 470 ? -5.426 9.382 1.369 1.00 77.75 470 HIS A O 1
ATOM 3741 N N . LYS A 1 471 ? -7.566 9.374 2.054 1.00 84.25 471 LYS A N 1
ATOM 3742 C CA . LYS A 1 471 ? -7.706 10.829 2.213 1.00 84.25 471 LYS A CA 1
ATOM 3743 C C . LYS A 1 471 ? -7.071 11.341 3.506 1.00 84.25 471 LYS A C 1
ATOM 3745 O O . LYS A 1 471 ? -6.747 12.517 3.606 1.00 84.25 471 LYS A O 1
ATOM 3750 N N . LEU A 1 472 ? -6.896 10.467 4.496 1.00 84.12 472 LEU A N 1
ATOM 3751 C CA . LEU A 1 472 ? -6.346 10.800 5.815 1.00 84.12 472 LEU A CA 1
ATOM 3752 C C . LEU A 1 472 ? -4.813 10.712 5.848 1.00 84.12 472 LEU A C 1
ATOM 3754 O O . LEU A 1 472 ? -4.199 11.004 6.876 1.00 84.12 472 LEU A O 1
ATOM 3758 N N . ARG A 1 473 ? -4.198 10.275 4.743 1.00 80.56 473 ARG A N 1
ATOM 3759 C CA . ARG A 1 473 ? -2.750 10.125 4.607 1.00 80.56 473 ARG A CA 1
ATOM 3760 C C . ARG A 1 473 ? -2.070 11.450 4.284 1.00 80.56 473 ARG A C 1
ATOM 3762 O O . ARG A 1 473 ? -2.675 12.363 3.721 1.00 80.56 473 ARG A O 1
ATOM 3769 N N . ASP A 1 474 ? -0.805 11.553 4.671 1.00 78.56 474 ASP A N 1
ATOM 3770 C CA . ASP A 1 474 ? 0.032 12.693 4.317 1.00 78.56 474 ASP A CA 1
ATOM 3771 C C . ASP A 1 474 ? 0.237 12.798 2.796 1.00 78.56 474 ASP A C 1
ATOM 3773 O O . ASP A 1 474 ? -0.068 11.877 2.038 1.00 78.56 474 ASP A O 1
ATOM 3777 N N . GLN A 1 475 ? 0.794 13.921 2.347 1.00 71.06 475 GLN A N 1
ATOM 3778 C CA . GLN A 1 475 ? 1.106 14.196 0.939 1.00 71.06 475 GLN A CA 1
ATOM 3779 C C . GLN A 1 475 ? 2.003 13.139 0.260 1.00 71.06 475 GLN A C 1
ATOM 3781 O O . GLN A 1 475 ? 2.097 13.117 -0.962 1.00 71.06 475 GLN A O 1
ATOM 3786 N N . PHE A 1 476 ? 2.662 12.261 1.025 1.00 66.88 476 PHE A N 1
ATOM 3787 C CA . PHE A 1 476 ? 3.495 11.172 0.513 1.00 66.88 476 PHE A CA 1
ATOM 3788 C C . PHE A 1 476 ? 2.812 9.798 0.609 1.00 66.88 476 PHE A C 1
ATOM 3790 O O . PHE A 1 476 ? 3.427 8.789 0.265 1.00 66.88 476 PHE A O 1
ATOM 3797 N N . GLY A 1 477 ? 1.579 9.732 1.119 1.00 67.69 477 GLY A N 1
ATOM 3798 C CA . GLY A 1 477 ? 0.844 8.493 1.361 1.00 67.69 477 GLY A CA 1
ATOM 3799 C C . GLY A 1 477 ? 1.354 7.669 2.553 1.00 67.69 477 GLY A C 1
ATOM 3800 O O . GLY A 1 477 ? 0.934 6.521 2.721 1.00 67.69 477 GLY A O 1
ATOM 3801 N N . ARG A 1 478 ? 2.256 8.205 3.386 1.00 68.44 478 ARG A N 1
ATOM 3802 C CA . ARG A 1 478 ? 3.022 7.417 4.371 1.00 68.44 478 ARG A CA 1
ATOM 3803 C C . ARG A 1 478 ? 2.319 7.302 5.714 1.00 68.44 478 ARG A C 1
ATOM 3805 O O . ARG A 1 478 ? 2.102 6.194 6.197 1.00 68.44 478 ARG A O 1
ATOM 3812 N N . THR A 1 479 ? 1.973 8.434 6.318 1.00 73.75 479 THR A N 1
ATOM 3813 C CA . THR A 1 479 ? 1.390 8.491 7.666 1.00 73.75 479 THR A CA 1
ATOM 3814 C C . THR A 1 479 ? -0.058 8.942 7.622 1.00 73.75 479 THR A C 1
ATOM 3816 O O . THR A 1 479 ? -0.414 9.763 6.785 1.00 73.75 479 THR A O 1
ATOM 3819 N N . VAL A 1 480 ? -0.899 8.398 8.503 1.00 79.38 480 VAL A N 1
ATOM 3820 C CA . VAL A 1 480 ? -2.269 8.887 8.717 1.00 79.38 480 VAL A CA 1
ATOM 3821 C C . VAL A 1 480 ? -2.235 9.978 9.788 1.00 79.38 480 VAL A C 1
ATOM 3823 O O . VAL A 1 480 ? -1.472 9.878 10.750 1.00 79.38 480 VAL A O 1
ATOM 3826 N N . LEU A 1 481 ? -3.027 11.036 9.612 1.00 84.50 481 LEU A N 1
ATOM 3827 C CA . LEU A 1 481 ? -3.155 12.107 10.602 1.00 84.50 481 LEU A CA 1
ATOM 3828 C C . LEU A 1 481 ? -3.606 11.567 11.967 1.00 84.50 481 LEU A C 1
ATOM 3830 O O . LEU A 1 481 ? -4.416 10.653 12.040 1.00 84.50 481 LEU A O 1
ATOM 3834 N N . THR A 1 482 ? -3.102 12.147 13.056 1.00 84.44 482 THR A N 1
ATOM 3835 C CA . THR A 1 482 ? -3.388 11.666 14.421 1.00 84.44 482 THR A CA 1
ATOM 3836 C C . THR A 1 482 ? -4.571 12.369 15.082 1.00 84.44 482 THR A C 1
ATOM 3838 O O . THR A 1 482 ? -5.095 11.868 16.068 1.00 84.44 482 THR A O 1
ATOM 3841 N N . ASN A 1 483 ? -4.976 13.543 14.591 1.00 86.81 483 ASN A N 1
ATOM 3842 C CA . ASN A 1 483 ? -6.134 14.268 15.106 1.00 86.81 483 ASN A CA 1
ATOM 3843 C C . ASN A 1 483 ? -6.989 14.784 13.944 1.00 86.81 483 ASN A C 1
ATOM 3845 O O . ASN A 1 483 ? -6.574 15.666 13.198 1.00 86.81 483 ASN A O 1
ATOM 3849 N N . ALA A 1 484 ? -8.190 14.230 13.797 1.00 86.19 484 ALA A N 1
ATOM 3850 C CA . ALA A 1 484 ? -9.130 14.558 12.727 1.00 86.19 484 ALA A CA 1
ATOM 3851 C C . ALA A 1 484 ? -9.704 15.980 12.818 1.00 86.19 484 ALA A C 1
ATOM 3853 O O . ALA A 1 484 ? -10.248 16.482 11.836 1.00 86.19 484 ALA A O 1
ATOM 3854 N N . LEU A 1 485 ? -9.596 16.624 13.983 1.00 85.75 485 LEU A N 1
ATOM 3855 C CA . LEU A 1 485 ? -10.088 17.981 14.224 1.00 85.75 485 LEU A CA 1
ATOM 3856 C C . LEU A 1 485 ? -8.979 19.040 14.189 1.00 85.75 485 LEU A C 1
ATOM 3858 O O . LEU A 1 485 ? -9.291 20.221 14.057 1.00 85.75 485 LEU A O 1
ATOM 3862 N N . ASP A 1 486 ? -7.714 18.634 14.306 1.00 85.25 486 ASP A N 1
ATOM 3863 C CA . ASP A 1 486 ? -6.558 19.532 14.344 1.00 85.25 486 ASP A CA 1
ATOM 3864 C C . ASP A 1 486 ? -5.368 18.902 13.609 1.00 85.25 486 ASP A C 1
ATOM 3866 O O . ASP A 1 486 ? -4.648 18.052 14.140 1.00 85.25 486 ASP A O 1
ATOM 3870 N N . TYR A 1 487 ? -5.193 19.287 12.345 1.00 83.31 487 TYR A N 1
ATOM 3871 C CA . TYR A 1 487 ? -4.125 18.790 11.486 1.00 83.31 487 TYR A CA 1
ATOM 3872 C C . TYR A 1 487 ? -3.611 19.877 10.542 1.00 83.31 487 TYR A C 1
ATOM 3874 O O . TYR A 1 487 ? -4.322 20.802 10.146 1.00 83.31 487 TYR A O 1
ATOM 3882 N N . ASP A 1 488 ? -2.356 19.725 10.124 1.00 83.44 488 ASP A N 1
ATOM 3883 C CA . ASP A 1 488 ? -1.750 20.583 9.114 1.00 83.44 488 ASP A CA 1
ATOM 3884 C C . ASP A 1 488 ? -2.270 20.210 7.718 1.00 83.44 488 ASP A C 1
ATOM 3886 O O . ASP A 1 488 ? -1.890 19.185 7.147 1.00 83.44 488 ASP A O 1
ATOM 3890 N N . SER A 1 489 ? -3.135 21.059 7.161 1.00 85.12 489 SER A N 1
ATOM 3891 C CA . SER A 1 489 ? -3.701 20.887 5.815 1.00 85.12 489 SER A CA 1
ATOM 3892 C C . SER A 1 489 ? -2.655 20.837 4.696 1.00 85.12 489 SER A C 1
ATOM 3894 O O . SER A 1 489 ? -2.921 20.244 3.655 1.00 85.12 489 SER A O 1
ATOM 3896 N N . SER A 1 490 ? -1.459 21.403 4.896 1.00 81.25 490 SER A N 1
ATOM 3897 C CA . SER A 1 490 ? -0.369 21.293 3.921 1.00 81.25 490 SER A CA 1
ATOM 3898 C C . SER A 1 490 ? 0.263 19.901 3.936 1.00 81.25 490 SER A C 1
ATOM 3900 O O . SER A 1 490 ? 0.623 19.367 2.889 1.00 81.25 490 SER A O 1
ATOM 3902 N N . LYS A 1 491 ? 0.337 19.272 5.117 1.00 83.75 491 LYS A N 1
ATOM 3903 C CA . LYS A 1 491 ? 0.820 17.899 5.272 1.00 83.75 491 LYS A CA 1
ATOM 3904 C C . LYS A 1 491 ? -0.233 16.872 4.857 1.00 83.75 491 LYS A C 1
ATOM 3906 O O . LYS A 1 491 ? 0.144 15.851 4.294 1.00 83.75 491 LYS A O 1
ATOM 3911 N N . TYR A 1 492 ? -1.515 17.138 5.110 1.00 82.38 492 TYR A N 1
ATOM 3912 C CA . TYR A 1 492 ? -2.644 16.237 4.835 1.00 82.38 492 TYR A CA 1
ATOM 3913 C C . TYR A 1 492 ? -3.675 16.903 3.904 1.00 82.38 492 TYR A C 1
ATOM 3915 O O . TYR A 1 492 ? -4.772 17.262 4.343 1.00 82.38 492 TYR A O 1
ATOM 3923 N N . PRO A 1 493 ? -3.351 17.086 2.611 1.00 80.50 493 PRO A N 1
ATOM 3924 C CA . PRO A 1 493 ? -4.148 17.912 1.699 1.00 80.50 493 PRO A CA 1
ATOM 3925 C C . PRO A 1 493 ? -5.555 17.361 1.429 1.00 80.50 493 PRO A C 1
ATOM 3927 O O . PRO A 1 493 ? -6.493 18.130 1.217 1.00 80.50 493 PRO A O 1
ATOM 3930 N N . LEU A 1 494 ? -5.728 16.036 1.469 1.00 81.19 494 LEU A N 1
ATOM 3931 C CA . LEU A 1 494 ? -7.008 15.380 1.188 1.00 81.19 494 LEU A CA 1
ATOM 3932 C C . LEU A 1 494 ? -7.907 15.235 2.421 1.00 81.19 494 LEU A C 1
ATOM 3934 O O . LEU A 1 494 ? -9.095 14.952 2.260 1.00 81.19 494 LEU A O 1
ATOM 3938 N N . ALA A 1 495 ? -7.395 15.456 3.635 1.00 83.06 495 ALA A N 1
ATOM 3939 C CA . ALA A 1 495 ? -8.114 15.138 4.870 1.00 83.06 495 ALA A CA 1
ATOM 3940 C C . ALA A 1 495 ? -9.435 15.908 5.002 1.00 83.06 495 ALA A C 1
ATOM 3942 O O . ALA A 1 495 ? -10.433 15.362 5.465 1.00 83.06 495 ALA A O 1
ATOM 3943 N N . SER A 1 496 ? -9.476 17.144 4.498 1.00 83.50 496 SER A N 1
ATOM 3944 C CA . SER A 1 496 ? -10.687 17.977 4.468 1.00 83.50 496 SER A CA 1
ATOM 3945 C C . SER A 1 496 ? -11.807 17.432 3.570 1.00 83.50 496 SER A C 1
ATOM 3947 O O . SER A 1 496 ? -12.957 17.842 3.709 1.00 83.50 496 SER A O 1
ATOM 3949 N N . THR A 1 497 ? -11.487 16.504 2.662 1.00 84.00 497 THR A N 1
ATOM 3950 C CA . THR A 1 497 ? -12.437 15.852 1.742 1.00 84.00 497 THR A CA 1
ATOM 3951 C C . THR A 1 497 ? -12.932 14.496 2.252 1.00 84.00 497 THR A C 1
ATOM 3953 O O . THR A 1 497 ? -13.775 13.856 1.613 1.00 84.00 497 THR A O 1
ATOM 3956 N N . ALA A 1 498 ? -12.395 14.029 3.383 1.00 84.88 498 ALA A N 1
ATOM 3957 C CA . ALA A 1 498 ? -12.861 12.813 4.025 1.00 84.88 498 ALA A CA 1
ATOM 3958 C C . ALA A 1 498 ? -14.259 13.024 4.621 1.00 84.88 498 ALA A C 1
ATOM 3960 O O . ALA A 1 498 ? -14.596 14.114 5.081 1.00 84.88 498 ALA A O 1
ATOM 3961 N N . THR A 1 499 ? -15.078 11.975 4.608 1.00 88.44 499 THR A N 1
ATOM 3962 C CA . THR A 1 499 ? -16.455 12.006 5.118 1.00 88.44 499 THR A CA 1
ATOM 3963 C C . THR A 1 499 ? -16.523 11.287 6.467 1.00 88.44 499 THR A C 1
ATOM 3965 O O . THR A 1 499 ? -16.710 10.069 6.490 1.00 88.44 499 THR A O 1
ATOM 3968 N N . PRO A 1 500 ? -16.346 11.998 7.598 1.00 90.56 500 PRO A N 1
ATOM 3969 C CA . PRO A 1 500 ? -16.431 11.385 8.915 1.00 90.56 500 PRO A CA 1
ATOM 3970 C C . PRO A 1 500 ? -17.876 11.087 9.319 1.00 90.56 500 PRO A C 1
ATOM 3972 O O . PRO A 1 500 ? -18.801 11.834 8.986 1.00 90.56 500 PRO A O 1
ATOM 3975 N N . ILE A 1 501 ? -18.042 10.067 10.155 1.00 91.31 501 ILE A N 1
ATOM 3976 C CA . ILE A 1 501 ? -19.250 9.843 10.951 1.00 91.31 501 ILE A CA 1
ATOM 3977 C C . ILE A 1 501 ? -18.960 10.287 12.381 1.00 91.31 501 ILE A C 1
ATOM 3979 O O . ILE A 1 501 ? -17.973 9.855 12.968 1.00 91.31 501 ILE A O 1
ATOM 3983 N N . ARG A 1 502 ? -19.799 11.152 12.957 1.00 92.38 502 ARG A N 1
ATOM 3984 C CA . ARG A 1 502 ? -19.658 11.590 14.355 1.00 92.38 502 ARG A CA 1
ATOM 3985 C C . ARG A 1 502 ? -20.815 11.067 15.188 1.00 92.38 502 ARG A C 1
ATOM 3987 O O . ARG A 1 502 ? -21.957 11.123 14.742 1.00 92.38 502 ARG A O 1
ATOM 3994 N N . LEU A 1 503 ? -20.515 10.594 16.391 1.00 93.75 503 LEU A N 1
ATOM 3995 C CA . LEU A 1 503 ? -21.495 10.009 17.301 1.00 93.75 503 LEU A CA 1
ATOM 3996 C C . LEU A 1 503 ? -21.162 10.365 18.750 1.00 93.75 503 LEU A C 1
ATOM 3998 O O . LEU A 1 503 ? -19.998 10.357 19.139 1.00 93.75 503 LEU A O 1
ATOM 4002 N N . ILE A 1 504 ? -22.193 10.617 19.556 1.00 95.44 504 ILE A N 1
ATOM 4003 C CA . ILE A 1 504 ? -22.063 10.706 21.009 1.00 95.44 504 ILE A CA 1
ATOM 4004 C C . ILE A 1 504 ? -22.538 9.392 21.629 1.00 95.44 504 ILE A C 1
ATOM 4006 O O . ILE A 1 504 ? -23.693 9.009 21.462 1.00 95.44 504 ILE A O 1
ATOM 4010 N N . GLN A 1 505 ? -21.654 8.712 22.353 1.00 96.69 505 GLN A N 1
ATOM 4011 C CA . GLN A 1 505 ? -21.954 7.481 23.075 1.00 96.69 505 GLN A CA 1
ATOM 4012 C C . GLN A 1 505 ? -22.361 7.803 24.527 1.00 96.69 505 GLN A C 1
ATOM 4014 O O . GLN A 1 505 ? -21.505 8.196 25.333 1.00 96.69 505 GLN A O 1
ATOM 4019 N N . PRO A 1 506 ? -23.641 7.621 24.902 1.00 94.88 506 PRO A N 1
ATOM 4020 C CA . PRO A 1 506 ? -24.105 7.820 26.273 1.00 94.88 506 PRO A CA 1
ATOM 4021 C C . PRO A 1 506 ? -23.713 6.643 27.190 1.00 94.88 506 PRO A C 1
ATOM 4023 O O . PRO A 1 506 ? -23.312 5.584 26.698 1.00 94.88 506 PRO A O 1
ATOM 4026 N N . PRO A 1 507 ? -23.856 6.770 28.521 1.00 93.31 507 PRO A N 1
ATOM 4027 C CA . PRO A 1 507 ? -23.763 5.634 29.438 1.00 93.31 507 PRO A CA 1
ATOM 4028 C C . PRO A 1 507 ? -24.724 4.498 29.062 1.00 93.31 507 PRO A C 1
ATOM 4030 O O . PRO A 1 507 ? -25.783 4.737 28.479 1.00 93.31 507 PRO A O 1
ATOM 4033 N N . ARG A 1 508 ? -24.387 3.265 29.453 1.00 92.19 508 ARG A N 1
ATOM 4034 C CA . ARG A 1 508 ? -25.181 2.041 29.211 1.00 92.19 508 ARG A CA 1
ATOM 4035 C C . ARG A 1 508 ? -25.426 1.755 27.727 1.00 92.19 508 ARG A C 1
ATOM 4037 O O . ARG A 1 508 ? -26.485 1.251 27.343 1.00 92.19 508 ARG A O 1
ATOM 4044 N N . SER A 1 509 ? -24.445 2.075 26.890 1.00 95.81 509 SER A N 1
ATOM 4045 C CA . SER A 1 509 ? -24.465 1.755 25.465 1.00 95.81 509 SER A CA 1
ATOM 4046 C C . SER A 1 509 ? -23.147 1.128 25.017 1.00 95.81 509 SER A C 1
ATOM 4048 O O . SER A 1 509 ? -22.083 1.495 25.522 1.00 95.81 509 SER A O 1
ATOM 4050 N N . ALA A 1 510 ? -23.226 0.188 24.078 1.00 96.75 510 ALA A N 1
ATOM 4051 C CA . ALA A 1 510 ? -22.091 -0.398 23.377 1.00 96.75 510 ALA A CA 1
ATOM 4052 C C . ALA A 1 510 ? -21.928 0.254 22.009 1.00 96.75 510 ALA A C 1
ATOM 4054 O O . ALA A 1 510 ? -22.917 0.481 21.320 1.00 96.75 510 ALA A O 1
ATOM 4055 N N . ILE A 1 511 ? -20.691 0.479 21.593 1.00 97.06 511 ILE A N 1
ATOM 4056 C CA . ILE A 1 511 ? -20.346 0.761 20.201 1.00 97.06 511 ILE A CA 1
ATOM 4057 C C . ILE A 1 511 ? -19.600 -0.449 19.641 1.00 97.06 511 ILE A C 1
ATOM 4059 O O . ILE A 1 511 ? -18.670 -0.926 20.289 1.00 97.06 511 ILE A O 1
ATOM 4063 N N . LEU A 1 512 ? -20.012 -0.951 18.474 1.00 96.19 512 LEU A N 1
ATOM 4064 C CA . LEU A 1 512 ? -19.194 -1.855 17.661 1.00 96.19 512 LEU A CA 1
ATOM 4065 C C . LEU A 1 512 ? -18.281 -1.008 16.772 1.00 96.19 512 LEU A C 1
ATOM 4067 O O . LEU A 1 512 ? -18.762 -0.182 15.994 1.00 96.19 512 LEU A O 1
ATOM 4071 N N . VAL A 1 513 ? -16.980 -1.251 16.867 1.00 95.06 513 VAL A N 1
ATOM 4072 C CA . VAL A 1 513 ? -15.946 -0.733 15.974 1.00 95.06 513 VAL A CA 1
ATOM 4073 C C . VAL A 1 513 ? -15.590 -1.845 14.979 1.00 95.06 513 VAL A C 1
ATOM 4075 O O . VAL A 1 513 ? -15.020 -2.862 15.385 1.00 95.06 513 VAL A O 1
ATOM 4078 N N . PRO A 1 514 ? -15.939 -1.704 13.687 1.00 91.88 514 PRO A N 1
ATOM 4079 C CA . PRO A 1 514 ? -15.661 -2.736 12.700 1.00 91.88 514 PRO A CA 1
ATOM 4080 C C . PRO A 1 514 ? -14.203 -2.748 12.242 1.00 91.88 514 PRO A C 1
ATOM 4082 O O . PRO A 1 514 ? -13.475 -1.759 12.359 1.00 91.88 514 PRO A O 1
ATOM 4085 N N . SER A 1 515 ? -13.785 -3.859 11.644 1.00 87.62 515 SER A N 1
ATOM 4086 C CA . SER A 1 515 ? -12.413 -4.060 11.190 1.00 87.62 515 SER A CA 1
ATOM 4087 C C . SER A 1 515 ? -11.979 -3.022 10.157 1.00 87.62 515 SER A C 1
ATOM 4089 O O . SER A 1 515 ? -12.638 -2.794 9.139 1.00 87.62 515 SER A O 1
ATOM 4091 N N . GLY A 1 516 ? -10.840 -2.379 10.427 1.00 82.69 516 GLY A N 1
ATOM 4092 C CA . GLY A 1 516 ? -10.225 -1.381 9.549 1.00 82.69 516 GLY A CA 1
ATOM 4093 C C . GLY A 1 516 ? -10.864 0.009 9.583 1.00 82.69 516 GLY A C 1
ATOM 4094 O O . GLY A 1 516 ? -10.427 0.885 8.832 1.00 82.69 516 GLY A O 1
ATOM 4095 N N . TRP A 1 517 ? -11.871 0.239 10.430 1.00 89.81 517 TRP A N 1
ATOM 4096 C CA . TRP A 1 517 ? -12.445 1.568 10.618 1.00 89.81 517 TRP A CA 1
ATOM 4097 C C . TRP A 1 517 ? -11.527 2.434 11.475 1.00 89.81 517 TRP A C 1
ATOM 4099 O O . TRP A 1 517 ? -11.300 2.159 12.656 1.00 89.81 517 TRP A O 1
ATOM 4109 N N . TYR A 1 518 ? -11.032 3.520 10.881 1.00 90.38 518 TYR A N 1
ATOM 4110 C CA . TYR A 1 518 ? -10.290 4.518 11.637 1.00 90.38 518 TYR A CA 1
ATOM 4111 C C . TYR A 1 518 ? -11.252 5.310 12.508 1.00 90.38 518 TYR A C 1
ATOM 4113 O O . TYR A 1 518 ? -12.294 5.765 12.041 1.00 90.38 518 TYR A O 1
ATOM 4121 N N . HIS A 1 519 ? -10.896 5.503 13.765 1.00 92.44 519 HIS A N 1
ATOM 4122 C CA . HIS A 1 519 ? -11.709 6.204 14.724 1.00 92.44 519 HIS A CA 1
ATOM 4123 C C . HIS A 1 519 ? -10.867 6.984 15.736 1.00 92.44 519 HIS A C 1
ATOM 4125 O O . HIS A 1 519 ? -9.706 6.681 16.006 1.00 92.44 519 HIS A O 1
ATOM 4131 N N . GLN A 1 520 ? -11.461 8.054 16.246 1.00 91.75 520 GLN A N 1
ATOM 4132 C CA . GLN A 1 520 ? -10.906 8.942 17.259 1.00 91.75 520 GLN A CA 1
ATOM 4133 C C . GLN A 1 520 ? -11.948 9.108 18.357 1.00 91.75 520 GLN A C 1
ATOM 4135 O O . GLN A 1 520 ? -13.137 9.241 18.053 1.00 91.75 520 GLN A O 1
ATOM 4140 N N . VAL A 1 521 ? -11.503 9.135 19.615 1.00 93.62 521 VAL A N 1
ATOM 4141 C CA . VAL A 1 521 ? -12.404 9.178 20.772 1.00 93.62 521 VAL A CA 1
ATOM 4142 C C . VAL A 1 521 ? -11.999 10.288 21.726 1.00 93.62 521 VAL A C 1
ATOM 4144 O O . VAL A 1 521 ? -10.850 10.353 22.161 1.00 93.62 521 VAL A O 1
ATOM 4147 N N . THR A 1 522 ? -12.960 11.126 22.098 1.00 94.12 522 THR A N 1
ATOM 4148 C CA . THR A 1 522 ? -12.786 12.177 23.103 1.00 94.12 522 THR A CA 1
ATOM 4149 C C . THR A 1 522 ? -13.799 11.985 24.221 1.00 94.12 522 THR A C 1
ATOM 4151 O O . THR A 1 522 ? -15.001 11.934 23.972 1.00 94.12 522 THR A O 1
ATOM 4154 N N . ASN A 1 523 ? -13.344 11.940 25.469 1.00 95.50 523 ASN A N 1
ATOM 4155 C CA . ASN A 1 523 ? -14.236 11.917 26.625 1.00 95.50 523 ASN A CA 1
ATOM 4156 C C . ASN A 1 523 ? -14.746 13.345 26.895 1.00 95.50 523 ASN A C 1
ATOM 4158 O O . ASN A 1 523 ? -13.983 14.225 27.297 1.00 95.50 523 ASN A O 1
ATOM 4162 N N . THR A 1 524 ? -16.037 13.615 26.686 1.00 94.56 524 THR A N 1
ATOM 4163 C CA . THR A 1 524 ? -16.627 14.949 26.931 1.00 94.56 524 THR A CA 1
ATOM 4164 C C . THR A 1 524 ? -16.950 15.169 28.414 1.00 94.56 524 THR A C 1
ATOM 4166 O O . THR A 1 524 ? -17.153 16.303 28.857 1.00 94.56 524 THR A O 1
ATOM 4169 N N . LYS A 1 525 ? -16.951 14.097 29.209 1.00 94.94 525 LYS A N 1
ATOM 4170 C CA . LYS A 1 525 ? -17.103 14.067 30.671 1.00 94.94 525 LYS A CA 1
ATOM 4171 C C . LYS A 1 525 ? -16.082 13.090 31.261 1.00 94.94 525 LYS A C 1
ATOM 4173 O O . LYS A 1 525 ? -15.514 12.292 30.518 1.00 94.94 525 LYS A O 1
ATOM 4178 N N . THR A 1 526 ? -15.876 13.107 32.578 1.00 95.19 526 THR A N 1
ATOM 4179 C CA . THR A 1 526 ? -15.157 12.010 33.249 1.00 95.19 526 THR A CA 1
ATOM 4180 C C . THR A 1 526 ? -15.854 10.695 32.931 1.00 95.19 526 THR A C 1
ATOM 4182 O O . THR A 1 526 ? -17.067 10.586 33.106 1.00 95.19 526 THR A O 1
ATOM 4185 N N . THR A 1 527 ? -15.101 9.742 32.394 1.00 96.25 527 THR A N 1
ATOM 4186 C CA . THR A 1 527 ? -15.654 8.580 31.702 1.00 96.25 527 THR A CA 1
ATOM 4187 C C . THR A 1 527 ? -14.969 7.305 32.160 1.00 96.25 527 THR A C 1
ATOM 4189 O O . THR A 1 527 ? -13.743 7.254 32.250 1.00 96.25 527 THR A O 1
ATOM 4192 N N . LEU A 1 528 ? -15.779 6.277 32.407 1.00 96.94 528 LEU A N 1
ATOM 4193 C CA . LEU A 1 528 ? -15.355 4.906 32.678 1.00 96.94 528 LEU A CA 1
ATOM 4194 C C . LEU A 1 528 ? -15.950 4.011 31.595 1.00 96.94 528 LEU A C 1
ATOM 4196 O O . LEU A 1 528 ? -17.159 4.057 31.355 1.00 96.94 528 LEU A O 1
ATOM 4200 N N . SER A 1 529 ? -15.134 3.169 30.973 1.00 96.88 529 SER A N 1
ATOM 4201 C CA . SER A 1 529 ? -15.608 2.206 29.982 1.00 96.88 529 SER A CA 1
ATOM 4202 C C . SER A 1 529 ? -14.895 0.870 30.065 1.00 96.88 529 SER A C 1
ATOM 4204 O O . SER A 1 529 ? -13.775 0.772 30.568 1.00 96.88 529 SER A O 1
ATOM 4206 N N . ILE A 1 530 ? -15.555 -0.139 29.506 1.00 96.81 530 ILE A N 1
ATOM 4207 C CA . ILE A 1 530 ? -15.004 -1.473 29.294 1.00 96.81 530 ILE A CA 1
ATOM 4208 C C . ILE A 1 530 ? -14.878 -1.695 27.795 1.00 96.81 530 ILE A C 1
ATOM 4210 O O . ILE A 1 530 ? -15.818 -1.420 27.049 1.00 96.81 530 ILE A O 1
ATOM 4214 N N . ASN A 1 531 ? -13.714 -2.165 27.369 1.00 95.31 531 ASN A N 1
ATOM 4215 C CA . ASN A 1 531 ? -13.334 -2.275 25.972 1.00 95.31 531 ASN A CA 1
ATOM 4216 C C . ASN A 1 531 ? -12.730 -3.646 25.702 1.00 95.31 531 ASN A C 1
ATOM 4218 O O . ASN A 1 531 ? -11.890 -4.085 26.484 1.00 95.31 531 ASN A O 1
ATOM 4222 N N . HIS A 1 532 ? -13.131 -4.314 24.624 1.00 93.50 532 HIS A N 1
ATOM 4223 C CA . HIS A 1 532 ? -12.467 -5.542 24.174 1.00 93.50 532 HIS A CA 1
ATOM 4224 C C . HIS A 1 532 ? -12.046 -5.410 22.720 1.00 93.50 532 HIS A C 1
ATOM 4226 O O . HIS A 1 532 ? -12.799 -4.851 21.921 1.00 93.50 532 HIS A O 1
ATOM 4232 N N . ASN A 1 533 ? -10.911 -6.023 22.392 1.00 91.19 533 ASN A N 1
ATOM 4233 C CA . ASN A 1 533 ? -10.548 -6.354 21.016 1.00 91.19 533 ASN A CA 1
ATOM 4234 C C . ASN A 1 533 ? -10.791 -7.846 20.801 1.00 91.19 533 ASN A C 1
ATOM 4236 O O . ASN A 1 533 ? -10.550 -8.653 21.704 1.00 91.19 533 ASN A O 1
ATOM 4240 N N . TRP A 1 534 ? -11.322 -8.202 19.634 1.00 91.69 534 TRP A N 1
ATOM 4241 C CA . TRP A 1 534 ? -11.712 -9.572 19.331 1.00 91.69 534 TRP A CA 1
ATOM 4242 C C . TRP A 1 534 ? -11.820 -9.840 17.829 1.00 91.69 534 TRP A C 1
ATOM 4244 O O . TRP A 1 534 ? -11.904 -8.942 16.988 1.00 91.69 534 TRP A O 1
ATOM 4254 N N . PHE A 1 535 ? -11.875 -11.121 17.487 1.00 92.44 535 PHE A N 1
ATOM 4255 C CA . PHE A 1 535 ? -12.207 -11.582 16.147 1.00 92.44 535 PHE A CA 1
ATOM 4256 C C . PHE A 1 535 ? -13.021 -12.873 16.224 1.00 92.44 535 PHE A C 1
ATOM 4258 O O . PHE A 1 535 ? -13.027 -13.567 17.245 1.00 92.44 535 PHE A O 1
ATOM 4265 N N . ASN A 1 536 ? -13.709 -13.184 15.130 1.00 93.31 536 ASN A N 1
ATOM 4266 C CA . ASN A 1 536 ? -14.518 -14.386 14.970 1.00 93.31 536 ASN A CA 1
ATOM 4267 C C . ASN A 1 536 ? -14.630 -14.761 13.482 1.00 93.31 536 ASN A C 1
ATOM 4269 O O . ASN A 1 536 ? -13.951 -14.188 12.630 1.00 93.31 536 ASN A O 1
ATOM 4273 N N . ALA A 1 537 ? -15.520 -15.693 13.141 1.00 92.94 537 ALA A N 1
ATOM 4274 C CA . ALA A 1 537 ? -15.726 -16.141 11.765 1.00 92.94 537 ALA A CA 1
ATOM 4275 C C . ALA A 1 537 ? -16.063 -15.019 10.763 1.00 92.94 537 ALA A C 1
ATOM 4277 O O . ALA A 1 537 ? -15.749 -15.156 9.583 1.00 92.94 537 ALA A O 1
ATOM 4278 N N . TYR A 1 538 ? -16.670 -13.908 11.196 1.00 92.00 538 TYR A N 1
ATOM 4279 C CA . TYR A 1 538 ? -17.086 -12.827 10.295 1.00 92.00 538 TYR A CA 1
ATOM 4280 C C . TYR A 1 538 ? -15.916 -11.985 9.779 1.00 92.00 538 TYR A C 1
ATOM 4282 O O . TYR A 1 538 ? -16.001 -11.450 8.675 1.00 92.00 538 TYR A O 1
ATOM 4290 N N . ASN A 1 539 ? -14.817 -11.880 10.533 1.00 90.44 539 ASN A N 1
ATOM 4291 C CA . ASN A 1 539 ? -13.633 -11.121 10.121 1.00 90.44 539 ASN A CA 1
ATOM 4292 C C . ASN A 1 539 ? -12.341 -11.951 10.061 1.00 90.44 539 ASN A C 1
ATOM 4294 O O . ASN A 1 539 ? -11.299 -11.405 9.702 1.00 90.44 539 ASN A O 1
ATOM 4298 N N . ILE A 1 540 ? -12.381 -13.261 10.331 1.00 90.06 540 ILE A N 1
ATOM 4299 C CA . ILE A 1 540 ? -11.177 -14.106 10.369 1.00 90.06 540 ILE A CA 1
ATOM 4300 C C . ILE A 1 540 ? -10.387 -14.111 9.054 1.00 90.06 540 ILE A C 1
ATOM 4302 O O . ILE A 1 540 ? -9.163 -14.127 9.084 1.00 90.06 540 ILE A O 1
ATOM 4306 N N . GLU A 1 541 ? -11.042 -14.028 7.890 1.00 87.00 541 GLU A N 1
ATOM 4307 C CA . GLU A 1 541 ? -10.330 -13.917 6.606 1.00 87.00 541 GLU A CA 1
ATOM 4308 C C . GLU A 1 541 ? -9.515 -12.619 6.522 1.00 87.00 541 GLU A C 1
ATOM 4310 O O . GLU A 1 541 ? -8.430 -12.580 5.938 1.00 87.00 541 GLU A O 1
ATOM 4315 N N . ILE A 1 542 ? -10.039 -11.548 7.112 1.00 83.44 542 ILE A N 1
ATOM 4316 C CA . ILE A 1 542 ? -9.379 -10.252 7.157 1.00 83.44 542 ILE A CA 1
ATOM 4317 C C . ILE A 1 542 ? -8.168 -10.320 8.103 1.00 83.44 542 ILE A C 1
ATOM 4319 O O . ILE A 1 542 ? -7.076 -9.889 7.727 1.00 83.44 542 ILE A O 1
ATOM 4323 N N . VAL A 1 543 ? -8.340 -10.933 9.280 1.00 84.88 543 VAL A N 1
ATOM 4324 C CA . VAL A 1 543 ? -7.256 -11.211 10.239 1.00 84.88 543 VAL A CA 1
ATOM 4325 C C . VAL A 1 543 ? -6.171 -12.081 9.595 1.00 84.88 543 VAL A C 1
ATOM 4327 O O . VAL A 1 543 ? -4.991 -11.755 9.668 1.00 84.88 543 VAL A O 1
ATOM 4330 N N . TRP A 1 544 ? -6.547 -13.141 8.879 1.00 87.00 544 TRP A N 1
ATOM 4331 C CA . TRP A 1 544 ? -5.602 -14.044 8.224 1.00 87.00 544 TRP A CA 1
ATOM 4332 C C . TRP A 1 544 ? -4.745 -13.345 7.161 1.00 87.00 544 TRP A C 1
ATOM 4334 O O . TRP A 1 544 ? -3.518 -13.449 7.180 1.00 87.00 544 TRP A O 1
ATOM 4344 N N . LYS A 1 545 ? -5.365 -12.544 6.284 1.00 83.06 545 LYS A N 1
ATOM 4345 C CA . LYS A 1 545 ? -4.633 -11.736 5.291 1.00 83.06 545 LYS A CA 1
ATOM 4346 C C . LYS A 1 545 ? -3.666 -10.749 5.942 1.00 83.06 545 LYS A C 1
ATOM 4348 O O . LYS A 1 545 ? -2.632 -10.431 5.354 1.00 83.06 545 LYS A O 1
ATOM 4353 N N . TYR A 1 546 ? -3.998 -10.244 7.129 1.00 79.44 546 TYR A N 1
ATOM 4354 C CA . TYR A 1 546 ? -3.101 -9.391 7.900 1.00 79.44 546 TYR A CA 1
ATOM 4355 C C . TYR A 1 546 ? -1.882 -10.172 8.407 1.00 79.44 546 TYR A C 1
ATOM 4357 O O . TYR A 1 546 ? -0.762 -9.762 8.114 1.00 79.44 546 TYR A O 1
ATOM 4365 N N . PHE A 1 547 ? -2.078 -11.333 9.041 1.00 81.25 547 PHE A N 1
ATOM 4366 C CA . PHE A 1 547 ? -0.982 -12.215 9.471 1.00 81.25 547 PHE A CA 1
ATOM 4367 C C . PHE A 1 547 ? -0.019 -12.543 8.316 1.00 81.25 547 PHE A C 1
ATOM 4369 O O . PHE A 1 547 ? 1.194 -12.411 8.468 1.00 81.25 547 PHE A O 1
ATOM 4376 N N . GLN A 1 548 ? -0.547 -12.900 7.138 1.00 83.69 548 GLN A N 1
ATOM 4377 C CA . GLN A 1 548 ? 0.262 -13.180 5.943 1.00 83.69 548 GLN A CA 1
ATOM 4378 C C . GLN A 1 548 ? 1.104 -11.975 5.503 1.00 83.69 548 GLN A C 1
ATOM 4380 O O . GLN A 1 548 ? 2.282 -12.120 5.175 1.00 83.69 548 GLN A O 1
ATOM 4385 N N . ARG A 1 549 ? 0.512 -10.776 5.490 1.00 81.19 549 ARG A N 1
ATOM 4386 C CA . ARG A 1 549 ? 1.209 -9.546 5.092 1.00 81.19 549 ARG A CA 1
ATOM 4387 C C . ARG A 1 549 ? 2.284 -9.136 6.092 1.00 81.19 549 ARG A C 1
ATOM 4389 O O . ARG A 1 549 ? 3.357 -8.719 5.662 1.00 81.19 549 ARG A O 1
ATOM 4396 N N . GLU A 1 550 ? 2.005 -9.246 7.387 1.00 79.00 550 GLU A N 1
ATOM 4397 C CA . GLU A 1 550 ? 2.975 -8.916 8.433 1.00 79.00 550 GLU A CA 1
ATOM 4398 C C . GLU A 1 550 ? 4.150 -9.889 8.428 1.00 79.00 550 GLU A C 1
ATOM 4400 O O . GLU A 1 550 ? 5.293 -9.447 8.494 1.00 79.00 550 GLU A O 1
ATOM 4405 N N . LEU A 1 551 ? 3.905 -11.190 8.239 1.00 81.38 551 LEU A N 1
ATOM 4406 C CA . LEU A 1 551 ? 4.989 -12.159 8.087 1.00 81.38 551 LEU A CA 1
ATOM 4407 C C . LEU A 1 551 ? 5.880 -11.812 6.886 1.00 81.38 551 LEU A C 1
ATOM 4409 O O . LEU A 1 551 ? 7.091 -11.697 7.044 1.00 81.38 551 LEU A O 1
ATOM 4413 N N . GLN A 1 552 ? 5.292 -11.538 5.717 1.00 81.62 552 GLN A N 1
ATOM 4414 C CA . GLN A 1 552 ? 6.053 -11.119 4.532 1.00 81.62 552 GLN A CA 1
ATOM 4415 C C . GLN A 1 552 ? 6.850 -9.828 4.765 1.00 81.62 552 GLN A C 1
ATOM 4417 O O . GLN A 1 552 ? 7.961 -9.679 4.250 1.00 81.62 552 GLN A O 1
ATOM 4422 N N . ALA A 1 553 ? 6.292 -8.875 5.516 1.00 79.56 553 ALA A N 1
ATOM 4423 C CA . ALA A 1 553 ? 6.985 -7.642 5.868 1.00 79.56 553 ALA A CA 1
ATOM 4424 C C . ALA A 1 553 ? 8.179 -7.927 6.787 1.00 79.56 553 ALA A C 1
ATOM 4426 O O . ALA A 1 553 ? 9.288 -7.494 6.483 1.00 79.56 553 ALA A O 1
ATOM 4427 N N . VAL A 1 554 ? 7.978 -8.710 7.850 1.00 81.50 554 VAL A N 1
ATOM 4428 C CA . VAL A 1 554 ? 9.038 -9.133 8.773 1.00 81.50 554 VAL A CA 1
ATOM 4429 C C . VAL A 1 554 ? 10.147 -9.872 8.026 1.00 81.50 554 VAL A C 1
ATOM 4431 O O . VAL A 1 554 ? 11.311 -9.499 8.147 1.00 81.50 554 VAL A O 1
ATOM 4434 N N . GLU A 1 555 ? 9.800 -10.861 7.200 1.00 82.94 555 GLU A N 1
ATOM 4435 C CA . GLU A 1 555 ? 10.751 -11.638 6.399 1.00 82.94 555 GLU A CA 1
ATOM 4436 C C . GLU A 1 555 ? 11.576 -10.760 5.460 1.00 82.94 555 GLU A C 1
ATOM 4438 O O . GLU A 1 555 ? 12.779 -10.977 5.298 1.00 82.94 555 GLU A O 1
ATOM 4443 N N . LYS A 1 556 ? 10.940 -9.760 4.842 1.00 82.94 556 LYS A N 1
ATOM 4444 C CA . LYS A 1 556 ? 11.607 -8.802 3.963 1.00 82.94 556 LYS A CA 1
ATOM 4445 C C . LYS A 1 556 ? 12.560 -7.894 4.737 1.00 82.94 556 LYS A C 1
ATOM 4447 O O . LYS A 1 556 ? 13.673 -7.663 4.266 1.00 82.94 556 LYS A O 1
ATOM 4452 N N . GLU A 1 557 ? 12.147 -7.393 5.899 1.00 81.19 557 GLU A N 1
ATOM 4453 C CA . GLU A 1 557 ? 12.980 -6.521 6.730 1.00 81.19 557 GLU A CA 1
ATOM 4454 C C . GLU A 1 557 ? 14.203 -7.269 7.273 1.00 81.19 557 GLU A C 1
ATOM 4456 O O . GLU A 1 557 ? 15.300 -6.721 7.254 1.00 81.19 557 GLU A O 1
ATOM 4461 N N . ILE A 1 558 ? 14.077 -8.544 7.657 1.00 82.06 558 ILE A N 1
ATOM 4462 C CA . ILE A 1 558 ? 15.218 -9.338 8.151 1.00 82.06 558 ILE A CA 1
ATOM 4463 C C . ILE A 1 558 ? 16.037 -10.014 7.043 1.00 82.06 558 ILE A C 1
ATOM 4465 O O . ILE A 1 558 ? 17.095 -10.573 7.330 1.00 82.06 558 ILE A O 1
ATOM 4469 N N . ALA A 1 559 ? 15.604 -9.951 5.778 1.00 82.50 559 ALA A N 1
ATOM 4470 C CA . ALA A 1 559 ? 16.242 -10.661 4.664 1.00 82.50 559 ALA A CA 1
ATOM 4471 C C . ALA A 1 559 ? 17.739 -10.336 4.498 1.00 82.50 559 ALA A C 1
ATOM 4473 O O . ALA A 1 559 ? 18.519 -11.192 4.090 1.00 82.50 559 ALA A O 1
ATOM 4474 N N . HIS A 1 560 ? 18.150 -9.111 4.830 1.00 78.88 560 HIS A N 1
ATOM 4475 C CA . HIS A 1 560 ? 19.542 -8.665 4.741 1.00 78.88 560 HIS A CA 1
ATOM 4476 C C . HIS A 1 560 ? 20.438 -9.180 5.882 1.00 78.88 560 HIS A C 1
ATOM 4478 O O . HIS A 1 560 ? 21.659 -9.092 5.778 1.00 78.88 560 HIS A O 1
ATOM 4484 N N . CYS A 1 561 ? 19.843 -9.712 6.952 1.00 75.56 561 CYS A N 1
ATOM 4485 C CA . CYS A 1 561 ? 20.538 -10.234 8.128 1.00 75.56 561 CYS A CA 1
ATOM 4486 C C . CYS A 1 561 ? 20.637 -11.765 8.144 1.00 75.56 561 CYS A C 1
ATOM 4488 O O . CYS A 1 561 ? 21.233 -12.299 9.074 1.00 75.56 561 CYS A O 1
ATOM 4490 N N . ARG A 1 562 ? 20.093 -12.465 7.137 1.00 75.38 562 ARG A N 1
ATOM 4491 C CA . ARG A 1 562 ? 20.024 -13.940 7.099 1.00 75.38 562 ARG A CA 1
ATOM 4492 C C . ARG A 1 562 ? 21.373 -14.616 7.340 1.00 75.38 562 ARG A C 1
ATOM 4494 O O . ARG A 1 562 ? 21.486 -15.492 8.184 1.00 75.38 562 ARG A O 1
ATOM 4501 N N . ASP A 1 563 ? 22.433 -14.120 6.703 1.00 72.94 563 ASP A N 1
ATOM 4502 C CA . ASP A 1 563 ? 23.791 -14.669 6.859 1.00 72.94 563 ASP A CA 1
ATOM 4503 C C . ASP A 1 563 ? 24.408 -14.433 8.257 1.00 72.94 563 ASP A C 1
ATOM 4505 O O . ASP A 1 563 ? 25.492 -14.935 8.549 1.00 72.94 563 ASP A O 1
ATOM 4509 N N . SER A 1 564 ? 23.763 -13.627 9.108 1.00 69.75 564 SER A N 1
ATOM 4510 C CA . SER A 1 564 ? 24.227 -13.271 10.457 1.00 69.75 564 SER A CA 1
ATOM 4511 C C . SER A 1 564 ? 23.483 -14.005 11.577 1.00 69.75 564 SER A C 1
ATOM 4513 O O . SER A 1 564 ? 23.824 -13.809 12.745 1.00 69.75 564 SER A O 1
ATOM 4515 N N . PHE A 1 565 ? 22.466 -14.811 11.260 1.00 70.25 565 PHE A N 1
ATOM 4516 C CA . PHE A 1 565 ? 21.694 -15.545 12.257 1.00 70.25 565 PHE A CA 1
ATOM 4517 C C . PHE A 1 565 ? 22.251 -16.964 12.459 1.00 70.25 565 PHE A C 1
ATOM 4519 O O . PHE A 1 565 ? 22.414 -17.725 11.512 1.00 70.25 565 PHE A O 1
ATOM 4526 N N . ASP A 1 566 ? 22.519 -17.333 13.718 1.00 61.19 566 ASP A N 1
ATOM 4527 C CA . ASP A 1 566 ? 22.943 -18.692 14.108 1.00 61.19 566 ASP A CA 1
ATOM 4528 C C . ASP A 1 566 ? 21.762 -19.695 14.169 1.00 61.19 566 ASP A C 1
ATOM 4530 O O . ASP A 1 566 ? 21.967 -20.894 14.372 1.00 61.19 566 ASP A O 1
ATOM 4534 N N . THR A 1 567 ? 20.518 -19.219 14.032 1.00 62.06 567 THR A N 1
ATOM 4535 C CA . THR A 1 567 ? 19.269 -20.005 14.100 1.00 62.06 567 THR A CA 1
ATOM 4536 C C . THR A 1 567 ? 18.500 -19.949 12.783 1.00 62.06 567 THR A C 1
ATOM 4538 O O . THR A 1 567 ? 18.735 -19.060 11.974 1.00 62.06 567 THR A O 1
ATOM 4541 N N . GLU A 1 568 ? 17.537 -20.855 12.592 1.00 71.88 568 GLU A N 1
ATOM 4542 C CA . GLU A 1 568 ? 16.661 -20.858 11.413 1.00 71.88 568 GLU A CA 1
ATOM 4543 C C . GLU A 1 568 ? 15.906 -19.519 11.277 1.00 71.88 568 GLU A C 1
ATOM 4545 O O . GLU A 1 568 ? 15.246 -19.077 12.222 1.00 71.88 568 GLU A O 1
ATOM 4550 N N . ASP A 1 569 ? 16.003 -18.881 10.102 1.00 68.00 569 ASP A N 1
ATOM 4551 C CA . ASP A 1 569 ? 15.385 -17.582 9.770 1.00 68.00 569 ASP A CA 1
ATOM 4552 C C . ASP A 1 569 ? 13.889 -17.520 10.127 1.00 68.00 569 ASP A C 1
ATOM 4554 O O . ASP A 1 569 ? 13.375 -16.487 10.563 1.00 68.00 569 ASP A O 1
ATOM 4558 N N . GLU A 1 570 ? 13.195 -18.650 9.974 1.00 73.62 570 GLU A N 1
ATOM 4559 C CA . GLU A 1 570 ? 11.769 -18.797 10.253 1.00 73.62 570 GLU A CA 1
ATOM 4560 C C . GLU A 1 570 ? 11.438 -18.541 11.731 1.00 73.62 570 GLU A C 1
ATOM 4562 O O . GLU A 1 570 ? 10.477 -17.837 12.041 1.00 73.62 570 GLU A O 1
ATOM 4567 N N . TRP A 1 571 ? 12.268 -19.019 12.665 1.00 80.44 571 TRP A N 1
ATOM 4568 C CA . TRP A 1 571 ? 12.054 -18.789 14.098 1.00 80.44 571 TRP A CA 1
ATOM 4569 C C . TRP A 1 571 ? 12.145 -17.300 14.459 1.00 80.44 571 TRP A C 1
ATOM 4571 O O . TRP A 1 571 ? 11.347 -16.807 15.259 1.00 80.44 571 TRP A O 1
ATOM 4581 N N . ILE A 1 572 ? 13.077 -16.564 13.845 1.00 82.62 572 ILE A N 1
ATOM 4582 C CA . ILE A 1 572 ? 13.242 -15.123 14.083 1.00 82.62 572 ILE A CA 1
ATOM 4583 C C . ILE A 1 572 ? 12.043 -14.358 13.533 1.00 82.62 572 ILE A C 1
ATOM 4585 O O . ILE A 1 572 ? 11.520 -13.475 14.214 1.00 82.62 572 ILE A O 1
ATOM 4589 N N . ALA A 1 573 ? 11.576 -14.723 12.337 1.00 83.31 573 ALA A N 1
ATOM 4590 C CA . ALA A 1 573 ? 10.381 -14.129 11.756 1.00 83.31 573 ALA A CA 1
ATOM 4591 C C . ALA A 1 573 ? 9.157 -14.337 12.662 1.00 83.31 573 ALA A C 1
ATOM 4593 O O . ALA A 1 573 ? 8.444 -13.378 12.945 1.00 83.31 573 ALA A O 1
ATOM 4594 N N . GLN A 1 574 ? 8.960 -15.548 13.198 1.00 85.12 574 GLN A N 1
ATOM 4595 C CA . GLN A 1 574 ? 7.868 -15.833 14.135 1.00 85.12 574 GLN A CA 1
ATOM 4596 C C . GLN A 1 574 ? 8.018 -15.080 15.465 1.00 85.12 574 GLN A C 1
ATOM 4598 O O . GLN A 1 574 ? 7.027 -14.582 15.995 1.00 85.12 574 GLN A O 1
ATOM 4603 N N . LEU A 1 575 ? 9.237 -14.934 15.996 1.00 83.44 575 LEU A N 1
ATOM 4604 C CA . LEU A 1 575 ? 9.490 -14.164 17.218 1.00 83.44 575 LEU A CA 1
ATOM 4605 C C . LEU A 1 575 ? 9.156 -12.676 17.035 1.00 83.44 575 LEU A C 1
ATOM 4607 O O . LEU A 1 575 ? 8.510 -12.081 17.898 1.00 83.44 575 LEU A O 1
ATOM 4611 N N . ILE A 1 576 ? 9.585 -12.079 15.919 1.00 81.31 576 ILE A N 1
ATOM 4612 C CA . ILE A 1 576 ? 9.293 -10.678 15.590 1.00 81.31 576 ILE A CA 1
ATOM 4613 C C . ILE A 1 576 ? 7.801 -10.503 15.317 1.00 81.31 576 ILE A C 1
ATOM 4615 O O . ILE A 1 576 ? 7.203 -9.547 15.800 1.00 81.31 576 ILE A O 1
ATOM 4619 N N . LEU A 1 577 ? 7.182 -11.439 14.597 1.00 81.06 577 LEU A N 1
ATOM 4620 C CA . LEU A 1 577 ? 5.746 -11.424 14.363 1.00 81.06 577 LEU A CA 1
ATOM 4621 C C . LEU A 1 577 ? 4.989 -11.439 15.695 1.00 81.06 577 LEU A C 1
ATOM 4623 O O . LEU A 1 577 ? 4.206 -10.534 15.960 1.00 81.06 577 LEU A O 1
ATOM 4627 N N . ARG A 1 578 ? 5.305 -12.378 16.592 1.00 79.50 578 ARG A N 1
ATOM 4628 C CA . ARG A 1 578 ? 4.725 -12.436 17.939 1.00 79.50 578 ARG A CA 1
ATOM 4629 C C . ARG A 1 578 ? 4.894 -11.130 18.713 1.00 79.50 578 ARG A C 1
ATOM 4631 O O . ARG A 1 578 ? 3.978 -10.725 19.419 1.00 79.50 578 ARG A O 1
ATOM 4638 N N . ALA A 1 579 ? 6.050 -10.478 18.596 1.00 74.75 579 ALA A N 1
ATOM 4639 C CA . ALA A 1 579 ? 6.296 -9.188 19.234 1.00 74.75 579 ALA A CA 1
ATOM 4640 C C . ALA A 1 579 ? 5.447 -8.058 18.621 1.00 74.75 579 ALA A C 1
ATOM 4642 O O . ALA A 1 579 ? 4.957 -7.209 19.357 1.00 74.75 579 ALA A O 1
ATOM 4643 N N . ASN A 1 580 ? 5.236 -8.070 17.303 1.00 70.12 580 ASN A N 1
ATOM 4644 C CA . ASN A 1 580 ? 4.511 -7.026 16.575 1.00 70.12 580 ASN A CA 1
ATOM 4645 C C . ASN A 1 580 ? 2.983 -7.150 16.661 1.00 70.12 580 ASN A C 1
ATOM 4647 O O . ASN A 1 580 ? 2.288 -6.138 16.593 1.00 70.12 580 ASN A O 1
ATOM 4651 N N . ILE A 1 581 ? 2.458 -8.377 16.732 1.00 71.50 581 ILE A N 1
ATOM 4652 C CA . ILE A 1 581 ? 1.013 -8.654 16.646 1.00 71.50 581 ILE A CA 1
ATOM 4653 C C . ILE A 1 581 ? 0.479 -9.495 17.815 1.00 71.50 581 ILE A C 1
ATOM 4655 O O . ILE A 1 581 ? -0.633 -10.001 17.747 1.00 71.50 581 ILE A O 1
ATOM 4659 N N . GLY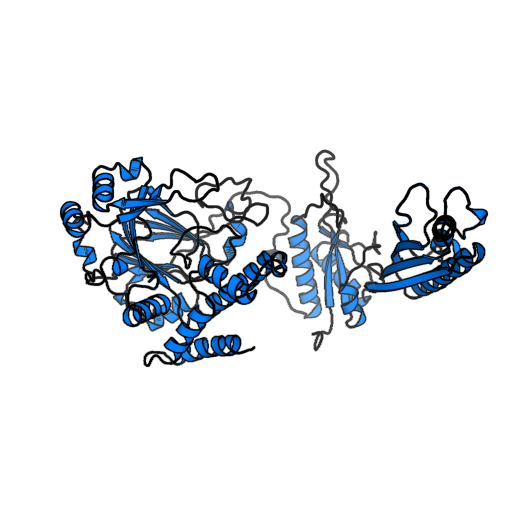 A 1 582 ? 1.270 -9.719 18.867 1.00 73.25 582 GLY A N 1
ATOM 4660 C CA . GLY A 1 582 ? 0.856 -10.441 20.080 1.00 73.25 582 GLY A CA 1
ATOM 4661 C C . GLY A 1 582 ? 0.695 -11.963 19.942 1.00 73.25 582 GLY A C 1
ATOM 4662 O O . GLY A 1 582 ? 0.527 -12.644 20.955 1.00 73.25 582 GLY A O 1
ATOM 4663 N N . MET A 1 583 ? 0.763 -12.513 18.726 1.00 80.25 583 MET A N 1
ATOM 4664 C CA . MET A 1 583 ? 0.568 -13.937 18.433 1.00 80.25 583 MET A CA 1
ATOM 4665 C C . MET A 1 583 ? 1.384 -14.362 17.203 1.00 80.25 583 MET A C 1
ATOM 4667 O O . MET A 1 583 ? 1.415 -13.651 16.206 1.00 80.25 583 MET A O 1
ATOM 4671 N N . ASP A 1 584 ? 2.038 -15.522 17.247 1.00 84.88 584 ASP A N 1
ATOM 4672 C CA . ASP A 1 584 ? 2.708 -16.107 16.072 1.00 84.88 584 ASP A CA 1
ATOM 4673 C C . ASP A 1 584 ? 1.780 -17.046 15.268 1.00 84.88 584 ASP A C 1
ATOM 4675 O O . ASP A 1 584 ? 0.651 -17.336 15.675 1.00 84.88 584 ASP A O 1
ATOM 4679 N N . PHE A 1 585 ? 2.228 -17.539 14.105 1.00 85.62 585 PHE A N 1
ATOM 4680 C CA . PHE A 1 585 ? 1.412 -18.436 13.268 1.00 85.62 585 PHE A CA 1
ATOM 4681 C C . PHE A 1 585 ? 1.097 -19.761 13.962 1.00 85.62 585 PHE A C 1
ATOM 4683 O O . PHE A 1 585 ? 0.032 -20.335 13.729 1.00 85.62 585 PHE A O 1
ATOM 4690 N N . ASN A 1 586 ? 2.004 -20.265 14.803 1.00 84.75 586 ASN A N 1
ATOM 4691 C CA . ASN A 1 586 ? 1.781 -21.520 15.508 1.00 84.75 586 ASN A CA 1
ATOM 4692 C C . ASN A 1 586 ? 0.665 -21.352 16.539 1.00 84.75 586 ASN A C 1
ATOM 4694 O O . ASN A 1 586 ? -0.254 -22.166 16.567 1.00 84.75 586 ASN A O 1
ATOM 4698 N N . GLU A 1 587 ? 0.694 -20.274 17.319 1.00 85.19 587 GLU A N 1
ATOM 4699 C CA . GLU A 1 587 ? -0.371 -19.940 18.262 1.00 85.19 587 GLU A CA 1
ATOM 4700 C C . GLU A 1 587 ? -1.703 -19.668 17.562 1.00 85.19 587 GLU A C 1
ATOM 4702 O O . GLU A 1 587 ? -2.739 -20.141 18.031 1.00 85.19 587 GLU A O 1
ATOM 4707 N N . PHE A 1 588 ? -1.689 -18.971 16.422 1.00 88.81 588 PHE A N 1
ATOM 4708 C CA . PHE A 1 588 ? -2.897 -18.730 15.633 1.00 88.81 588 PHE A CA 1
ATOM 4709 C C . PHE A 1 588 ? -3.485 -20.037 15.085 1.00 88.81 588 PHE A C 1
ATOM 4711 O O . PHE A 1 588 ? -4.688 -20.281 15.192 1.00 88.81 588 PHE A O 1
ATOM 4718 N N . ARG A 1 589 ? -2.639 -20.938 14.572 1.00 89.56 589 ARG A N 1
ATOM 4719 C CA . ARG A 1 589 ? -3.054 -22.275 14.126 1.00 89.56 589 ARG A CA 1
ATOM 4720 C C . ARG A 1 589 ? -3.622 -23.102 15.277 1.00 89.56 589 ARG A C 1
ATOM 4722 O O . ARG A 1 589 ? -4.660 -23.735 15.102 1.00 89.56 589 ARG A O 1
ATOM 4729 N N . GLU A 1 590 ? -2.968 -23.108 16.436 1.00 89.75 590 GLU A N 1
ATOM 4730 C CA . GLU A 1 590 ? -3.446 -23.825 17.624 1.00 89.75 590 GLU A CA 1
ATOM 4731 C C . GLU A 1 590 ? -4.807 -23.300 18.096 1.00 89.75 590 GLU A C 1
ATOM 4733 O O . GLU A 1 590 ? -5.687 -24.098 18.423 1.00 89.75 590 GLU A O 1
ATOM 4738 N N . LEU A 1 591 ? -5.004 -21.977 18.077 1.00 90.94 591 LEU A N 1
ATOM 4739 C CA . LEU A 1 591 ? -6.285 -21.340 18.373 1.00 90.94 591 LEU A CA 1
ATOM 4740 C C . LEU A 1 591 ? -7.371 -21.837 17.418 1.00 90.94 591 LEU A C 1
ATOM 4742 O O . LEU A 1 591 ? -8.428 -22.282 17.868 1.00 90.94 591 LEU A O 1
ATOM 4746 N N . LEU A 1 592 ? -7.109 -21.810 16.108 1.00 92.69 592 LEU A N 1
ATOM 4747 C CA . LEU A 1 592 ? -8.059 -22.263 15.091 1.00 92.69 592 LEU A CA 1
ATOM 4748 C C . LEU A 1 592 ? -8.376 -23.758 15.221 1.00 92.69 592 LEU A C 1
ATOM 4750 O O . LEU A 1 592 ? -9.539 -24.147 15.147 1.00 92.69 592 LEU A O 1
ATOM 4754 N N . GLN A 1 593 ? -7.373 -24.600 15.478 1.00 91.38 593 GLN A N 1
ATOM 4755 C CA . GLN A 1 593 ? -7.569 -26.032 15.723 1.00 91.38 593 GLN A CA 1
ATOM 4756 C C . GLN A 1 593 ? -8.400 -26.286 16.982 1.00 91.38 593 GLN A C 1
ATOM 4758 O O . GLN A 1 593 ? -9.306 -27.118 16.967 1.00 91.38 593 GLN A O 1
ATOM 4763 N N . ALA A 1 594 ? -8.125 -25.561 18.067 1.00 90.56 594 ALA A N 1
ATOM 4764 C CA . ALA A 1 594 ? -8.914 -25.657 19.286 1.00 90.56 594 ALA A CA 1
ATOM 4765 C C . ALA A 1 594 ? -10.360 -25.211 19.040 1.00 90.56 594 ALA A C 1
ATOM 4767 O O . ALA A 1 594 ? -11.286 -25.857 19.529 1.00 90.56 594 ALA A O 1
ATOM 4768 N N . LYS A 1 595 ? -10.563 -24.144 18.256 1.00 91.06 595 LYS A N 1
ATOM 4769 C CA . LYS A 1 595 ? -11.898 -23.639 17.938 1.00 91.06 595 LYS A CA 1
ATOM 4770 C C . LYS A 1 595 ? -12.672 -24.567 17.000 1.00 91.06 595 LYS A C 1
ATOM 4772 O O . LYS A 1 595 ? -13.871 -24.731 17.189 1.00 91.06 595 LYS A O 1
ATOM 4777 N N . ALA A 1 596 ? -12.000 -25.250 16.071 1.00 89.12 596 ALA A N 1
ATOM 4778 C CA . ALA A 1 596 ? -12.605 -26.284 15.223 1.00 89.12 596 ALA A CA 1
ATOM 4779 C C . ALA A 1 596 ? -13.147 -27.484 16.024 1.00 89.12 596 ALA A C 1
ATOM 4781 O O . ALA A 1 596 ? -14.047 -28.181 15.563 1.00 89.12 596 ALA A O 1
ATOM 4782 N N . LEU A 1 597 ? -12.585 -27.742 17.210 1.00 88.19 597 LEU A N 1
ATOM 4783 C CA . LEU A 1 597 ? -13.003 -28.817 18.115 1.00 88.19 597 LEU A CA 1
ATOM 4784 C C . LEU A 1 597 ? -14.030 -28.359 19.165 1.00 88.19 597 LEU A C 1
ATOM 4786 O O . LEU A 1 597 ? -14.501 -29.184 19.952 1.00 88.19 597 LEU A O 1
ATOM 4790 N N . ASP A 1 598 ? -14.366 -27.068 19.212 1.00 85.31 598 ASP A N 1
ATOM 4791 C CA . ASP A 1 598 ? -15.350 -26.527 20.147 1.00 85.31 598 ASP A CA 1
ATOM 4792 C C . ASP A 1 598 ? -16.755 -27.010 19.765 1.00 85.31 598 ASP A C 1
ATOM 4794 O O . ASP A 1 598 ? -17.242 -26.766 18.663 1.00 85.31 598 ASP A O 1
ATOM 4798 N N . THR A 1 599 ? -17.444 -27.669 20.697 1.00 79.56 599 THR A N 1
ATOM 4799 C CA . THR A 1 599 ? -18.803 -28.187 20.477 1.00 79.56 599 THR A CA 1
ATOM 4800 C C . THR A 1 599 ? -19.842 -27.092 20.240 1.00 79.56 599 THR A C 1
ATOM 4802 O O . THR A 1 599 ? -20.950 -27.403 19.811 1.00 79.56 599 THR A O 1
ATOM 4805 N N . ASN A 1 600 ? -19.511 -25.834 20.544 1.00 82.44 600 ASN A N 1
ATOM 4806 C CA . ASN A 1 600 ? -20.368 -24.679 20.282 1.00 82.44 600 ASN A CA 1
ATOM 4807 C C . ASN A 1 600 ? -20.090 -24.010 18.926 1.00 82.44 600 ASN A C 1
ATOM 4809 O O . ASN A 1 600 ? -20.778 -23.048 18.594 1.00 82.44 600 ASN A O 1
ATOM 4813 N N . ALA A 1 601 ? -19.095 -24.472 18.161 1.00 83.12 601 ALA A N 1
ATOM 4814 C CA . ALA A 1 601 ? -18.804 -23.918 16.844 1.00 83.12 601 ALA A CA 1
ATOM 4815 C C . ALA A 1 601 ? -19.953 -24.209 15.866 1.00 83.12 601 ALA A C 1
ATOM 4817 O O . ALA A 1 601 ? -20.443 -25.335 15.758 1.00 83.12 601 ALA A O 1
ATOM 4818 N N . THR A 1 602 ? -20.379 -23.182 15.137 1.00 88.31 602 THR A N 1
ATOM 4819 C CA . THR A 1 602 ? -21.400 -23.307 14.097 1.00 88.31 602 THR A CA 1
ATOM 4820 C C . THR A 1 602 ? -20.818 -23.911 12.814 1.00 88.31 602 THR A C 1
ATOM 4822 O O . THR A 1 602 ? -19.599 -24.020 12.628 1.00 88.31 602 THR A O 1
ATOM 4825 N N . GLU A 1 603 ? -21.691 -24.293 11.877 1.00 88.75 603 GLU A N 1
ATOM 4826 C CA . GLU A 1 603 ? -21.261 -24.703 10.534 1.00 88.75 603 GLU A CA 1
ATOM 4827 C C . GLU A 1 603 ? -20.521 -23.563 9.811 1.00 88.75 603 GLU A C 1
ATOM 4829 O O . GLU A 1 603 ? -19.504 -23.806 9.162 1.00 88.75 603 GLU A O 1
ATOM 4834 N N . PHE A 1 604 ? -20.971 -22.314 9.986 1.00 90.19 604 PHE A N 1
ATOM 4835 C CA . PHE A 1 604 ? -20.305 -21.132 9.433 1.00 90.19 604 PHE A CA 1
ATOM 4836 C C . PHE A 1 604 ? -18.881 -20.977 9.981 1.00 90.19 604 PHE A C 1
ATOM 4838 O O . PHE A 1 604 ? -17.943 -20.827 9.196 1.00 90.19 604 PHE A O 1
ATOM 4845 N N . ASP A 1 605 ? -18.702 -21.108 11.299 1.00 92.25 605 ASP A N 1
ATOM 4846 C CA . ASP A 1 605 ? -17.380 -21.053 11.933 1.00 92.25 605 ASP A CA 1
ATOM 4847 C C . ASP A 1 605 ? -16.460 -22.136 11.371 1.00 92.25 605 ASP A C 1
ATOM 4849 O O . ASP A 1 605 ? -15.329 -21.863 10.972 1.00 92.25 605 ASP A O 1
ATOM 4853 N N . SER A 1 606 ? -16.978 -23.362 11.271 1.00 91.38 606 SER A N 1
ATOM 4854 C CA . SER A 1 606 ? -16.237 -24.518 10.764 1.00 91.38 606 SER A CA 1
ATOM 4855 C C . SER A 1 606 ? -15.764 -24.311 9.323 1.00 91.38 606 SER A C 1
ATOM 4857 O O . SER A 1 606 ? -14.635 -24.671 8.989 1.00 91.38 606 SER A O 1
ATOM 4859 N N . ILE A 1 607 ? -16.593 -23.715 8.459 1.00 92.06 607 ILE A N 1
ATOM 4860 C CA . ILE A 1 607 ? -16.220 -23.397 7.073 1.00 92.06 607 ILE A CA 1
ATOM 4861 C C . ILE A 1 607 ? -15.065 -22.389 7.042 1.00 92.06 607 ILE A C 1
ATOM 4863 O O . ILE A 1 607 ? -14.079 -22.617 6.337 1.00 92.06 607 ILE A O 1
ATOM 4867 N N . GLN A 1 608 ? -15.160 -21.302 7.814 1.00 93.62 608 GLN A N 1
ATOM 4868 C CA . GLN A 1 608 ? -14.130 -20.257 7.832 1.00 93.62 608 GLN A CA 1
ATOM 4869 C C . GLN A 1 608 ? -12.808 -20.762 8.423 1.00 93.62 608 GLN A C 1
ATOM 4871 O O . GLN A 1 608 ? -11.741 -20.514 7.861 1.00 93.62 608 GLN A O 1
ATOM 4876 N N . ILE A 1 609 ? -12.873 -21.531 9.514 1.00 92.88 609 ILE A N 1
ATOM 4877 C CA . ILE A 1 609 ? -11.696 -22.122 10.159 1.00 92.88 609 ILE A CA 1
ATOM 4878 C C . ILE A 1 609 ? -10.996 -23.102 9.211 1.00 92.88 609 ILE A C 1
ATOM 4880 O O . ILE A 1 609 ? -9.790 -22.992 9.000 1.00 92.88 609 ILE A O 1
ATOM 4884 N N . ASN A 1 610 ? -11.736 -24.032 8.597 1.00 90.88 610 ASN A N 1
ATOM 4885 C CA . ASN A 1 610 ? -11.148 -25.031 7.701 1.00 90.88 610 ASN A CA 1
ATOM 4886 C C . ASN A 1 610 ? -10.532 -24.402 6.448 1.00 90.88 610 ASN A C 1
ATOM 4888 O O . ASN A 1 610 ? -9.506 -24.885 5.976 1.00 90.88 610 ASN A O 1
ATOM 4892 N N . LYS A 1 611 ? -11.115 -23.314 5.924 1.00 91.94 611 LYS A N 1
ATOM 4893 C CA . LYS A 1 611 ? -10.524 -22.551 4.815 1.00 91.94 611 LYS A CA 1
ATOM 4894 C C . LYS A 1 611 ? -9.098 -22.105 5.156 1.00 91.94 611 LYS A C 1
ATOM 4896 O O . LYS A 1 611 ? -8.187 -22.372 4.382 1.00 91.94 611 LYS A O 1
ATOM 4901 N N . ILE A 1 612 ? -8.904 -21.506 6.331 1.00 91.25 612 ILE A N 1
ATOM 4902 C CA . ILE A 1 612 ? -7.599 -20.984 6.763 1.00 91.25 612 ILE A CA 1
ATOM 4903 C C . ILE A 1 612 ? -6.650 -22.111 7.182 1.00 91.25 612 ILE A C 1
ATOM 4905 O O . ILE A 1 612 ? -5.481 -22.089 6.813 1.00 91.25 612 ILE A O 1
ATOM 4909 N N . LEU A 1 613 ? -7.134 -23.127 7.905 1.00 90.00 613 LEU A N 1
ATOM 4910 C CA . LEU A 1 613 ? -6.306 -24.276 8.287 1.00 90.00 613 LEU A CA 1
ATOM 4911 C C . LEU A 1 613 ? -5.763 -25.025 7.066 1.00 90.00 613 LEU A C 1
ATOM 4913 O O . LEU A 1 613 ? -4.614 -25.450 7.090 1.00 90.00 613 LEU A O 1
ATOM 4917 N N . ASN A 1 614 ? -6.547 -25.146 5.992 1.00 87.50 614 ASN A N 1
ATOM 4918 C CA . ASN A 1 614 ? -6.069 -25.747 4.749 1.00 87.50 614 ASN A CA 1
ATOM 4919 C C . ASN A 1 614 ? -4.937 -24.932 4.115 1.00 87.50 614 ASN A C 1
ATOM 4921 O O . ASN A 1 614 ? -4.005 -25.534 3.601 1.00 87.50 614 ASN A O 1
ATOM 4925 N N . GLU A 1 615 ? -4.989 -23.598 4.175 1.00 85.56 615 GLU A N 1
ATOM 4926 C CA . GLU A 1 615 ? -3.902 -22.727 3.702 1.00 85.56 615 GLU A CA 1
ATOM 4927 C C . GLU A 1 615 ? -2.659 -22.817 4.605 1.00 85.56 615 GLU A C 1
ATOM 4929 O O . GLU A 1 615 ? -1.544 -22.850 4.098 1.00 85.56 615 GLU A O 1
ATOM 4934 N N . LEU A 1 616 ? -2.843 -22.935 5.926 1.00 77.69 616 LEU A N 1
ATOM 4935 C CA . LEU A 1 616 ? -1.768 -23.136 6.912 1.00 77.69 616 LEU A CA 1
ATOM 4936 C C . LEU A 1 616 ? -1.101 -24.523 6.840 1.00 77.69 616 LEU A C 1
ATOM 4938 O O . LEU A 1 616 ? -0.050 -24.721 7.445 1.00 77.69 616 LEU A O 1
ATOM 4942 N N . CYS A 1 617 ? -1.729 -25.497 6.176 1.00 62.53 617 CYS A N 1
ATOM 4943 C CA . CYS A 1 617 ? -1.211 -26.856 5.996 1.00 62.53 617 CYS A CA 1
ATOM 4944 C C . CYS A 1 617 ? -0.496 -27.069 4.649 1.00 62.53 617 CYS A C 1
ATOM 4946 O O . CYS A 1 617 ? -0.080 -28.196 4.375 1.00 62.53 617 CYS A O 1
ATOM 4948 N N . VAL A 1 618 ? -0.378 -26.036 3.806 1.00 48.09 618 VAL A N 1
ATOM 4949 C CA . VAL A 1 618 ? 0.415 -26.094 2.571 1.00 48.09 618 VAL A CA 1
ATOM 4950 C C . VAL A 1 618 ? 1.859 -25.704 2.896 1.00 48.09 618 VAL A C 1
ATOM 4952 O O . VAL A 1 618 ? 2.149 -24.519 2.995 1.00 48.09 618 VAL A O 1
ATOM 4955 N N . ASP A 1 619 ? 2.679 -26.749 3.066 1.00 33.91 619 ASP A N 1
ATOM 4956 C CA . ASP A 1 619 ? 4.150 -26.834 3.208 1.00 33.91 619 ASP A CA 1
ATOM 4957 C C . ASP A 1 619 ? 4.874 -25.777 4.058 1.00 33.91 619 ASP A C 1
ATOM 4959 O O . ASP A 1 619 ? 5.183 -24.677 3.543 1.00 33.91 619 ASP A O 1
#